Protein 4J5M (pdb70)

Solvent-accessible surface area: 18000 Å² total; per-residue (Å²): 187,168,207,190,184,154,109,37,64,0,4,3,58,4,108,167,142,29,24,78,54,0,17,124,22,0,0,46,78,1,71,14,111,72,14,100,80,38,61,66,9,0,0,2,13,0,4,0,0,1,2,20,10,0,2,124,67,96,49,86,131,28,4,95,42,0,1,55,33,1,13,86,6,4,101,136,5,10,173,159,36,79,121,47,23,56,4,0,0,10,2,0,2,3,0,5,28,4,13,6,3,0,43,2,4,13,40,64,151,72,60,44,124,136,20,81,85,95,5,55,115,7,14,13,160,77,37,116,7,64,140,49,26,105,65,0,38,76,6,3,62,98,4,10,101,32,0,2,134,11,0,3,49,54,0,102,86,22,0,35,13,5,1,20,126,148,93,69,23,97,20,0,18,149,38,0,50,48,6,13,62,36,0,58,104,20,31,4,7,83,49,0,9,37,38,0,0,60,1,0,0,25,6,0,1,0,21,0,0,25,29,0,0,101,72,124,101,7,0,2,118,56,21,0,91,91,0,57,126,11,0,40,66,0,30,111,25,0,137,70,81,111,5,64,105,10,19,1,21,116,17,0,64,24,0,11,6,0,0,54,0,0,51,57,1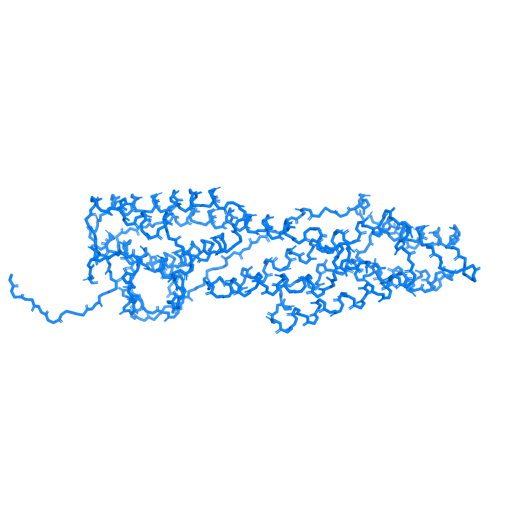50,23,162,70,92,131,10,0,86,51,0,14,90,52,0,97,50,1,11,21,74,16,0,16,54,0,1,74,18,16,23,25,116,72,165,187,78,118,108,20,65,95,62,9,13,150,39,0,84,58,68,11,146,172,66,139,37,108,165,119,42,57,32,78,28,111,77,86,46,125,38,134,30,50,55,42,30,27,109,48,40,0,41,81,9,141,36,24,70,71,3,86,9,124,52,11,72,108,46

Nearest PDB structures (foldseek):
  4j5m-assembly1_A  TM=1.003E+00  e=2.319E-50  Homo sapiens
  4lx0-assembly1_B  TM=9.895E-01  e=9.199E-46  Homo sapiens
  5jcz-assembly1_B  TM=9.920E-01  e=3.230E-37  Homo sapiens
  5jcz-assembly3_E  TM=9.910E-01  e=1.578E-36  Homo sapiens
  4kp3-assembly1_A  TM=9.890E-01  e=3.133E-36  Mus musculus

B-factor: mean 37.88, std 18.1, range [9.93, 113.66]

Radius of gyration: 26.81 Å; Cα contacts (8 Å, |Δi|>4): 451; chains: 1; bounding box: 46×79×72 Å

Secondary structure (DSSP, 8-state):
-----PPP-S-EE--GGGHHHHHIIIIIS--GGGGTTS-TTHHHHHHHHHHHHHHHTT-HHHHHHHHHHHHHHHHHHHHHTTT-HHHHHHHHHHHHHHHHHHHHTSS-GGG-SS--HHHHTTS-SS---HHHHHHHHHHHHHHHHHHHHHHHHHHHHHHHHHHH----HHHHHHHHHHHHHHHHHTT--HHHHHHHHHHHHHHHHHHHHHHHHH-GGG-SHHHHHHHHHHHHHHHHHHHHTT-TTSSHHHHTHHHHHHHHHTTS--SSHHHHHHHHHH-TTS-HHHHHHHHHH---SSTTSPPPPHHHHHHHHHHTTT----S-SS--TT---------------TT-----GGG--TTSEE-

GO terms:
  GO:0045179 apical cortex (C, IDA)
  GO:0055037 recycling endosome (C, IC)
  GO:0016197 endosomal transport (P, IMP)
  GO:0005515 protein binding (F, IPI)
  GO:0031267 small GTPase binding (F, IPI)
  GO:0003091 renal water homeostasis (P, TAS)
  GO:0000146 microfilament motor activity (F, TAS)
  GO:0030659 cytoplasmic vesicle membrane (C, TAS)
  GO:0032991 protein-containing complex (C, IDA)
  GO:0070062 extracellular exosome (C, HDA)
  GO:0016192 vesicle-mediated transport (P, IMP)

Sequence (363 aa):
VQRKEKDFQGMLEYHKEDEALLIRRNLVTDLKPQMLSGTVPCLPAYILYMCIRHADYTNDDLLKVHSLLTSTINGIKKVLKKHNDDFEMTSFWLSNTCRLLHCLKQYSGDEGFMTQNTAKQNEHCLKNFDLTEYRQQVLSDLSIQIYQQLIKIAEGVLQPMIVSAMLESYCCLEAIIRQMNAFHTVMCDQGLDPEIILQVFKQLFYMINAVTLNNLLLRKDVCSWSTGMQLRYNISQLEEWLRGRNLHQSGAVQTMEPLIQAAQLLQLKKKTQEDAEAICSLCTSLSTQQIVKILNLYTPLNEFEERVTVAFIRTIQAQLQERNDPQQLLLDAKHMFPVLFPFNPSSLTMDSIHIPACLNLEFLNEV

Foldseek 3Di:
DDDDPDAFLLAWDFDPVCLVVLLVLLFQPDDPVVPPPPDFLLSLSNLVSHLLVCLVVVPVVSNVVNLVSNLVRNVVNCVVVLLPLLSLLLVLQNLQSNLLLCQCQQLDPVNVPPPDPSSVSSHRDGDRCVVSSVVSVVSSVVSLVSNLVNLLVVCVVVQQCCQQNVHHLVVSLVSLVVSLVSNVSNRPPVLSVLQSLLLNLLLSLFVNLQCLLPALVRLALVRLVSNLVSLVVVCVSCVVVVSNVSCSNVSNLQVNLSSVLSNFDQADLVSLVVNVVSNPVAALSQSLSSLQSHDYPDPVDDRRDPVSNVSNVVVCVVDPGDDDNGDDSPDRDDDDDDNDHDPDDSSDSDDDCSSVPPSIDTD

Organism: Homo sapiens (NCBI:txid9606)

Structure (mmCIF, N/CA/C/O backbone):
data_4J5M
#
_entry.id   4J5M
#
_cell.length_a   69.093
_cell.length_b   78.200
_cell.length_c   151.817
_cell.angle_alpha   90.00
_cell.angle_beta   90.00
_cell.angle_gamma   90.00
#
_symmetry.space_group_name_H-M   'C 2 2 21'
#
loop_
_entity.id
_entity.type
_entity.pdbx_description
1 polymer 'Unconventional myosin-Vb'
2 non-polymer 'NITRATE ION'
3 water water
#
loop_
_atom_site.group_PDB
_atom_site.id
_atom_site.type_symbol
_atom_site.label_atom_id
_atom_site.label_alt_id
_atom_site.label_comp_id
_atom_site.label_asym_id
_atom_site.label_entity_id
_atom_site.label_seq_id
_atom_site.pdbx_PDB_ins_code
_atom_site.Cartn_x
_atom_site.Cartn_y
_atom_site.Cartn_z
_atom_site.occupancy
_atom_site.B_iso_or_equiv
_atom_site.auth_seq_id
_atom_site.auth_comp_id
_atom_site.auth_asym_id
_atom_site.auth_atom_id
_atom_site.pdbx_PDB_model_num
ATOM 1 N N . VAL A 1 7 ? 28.160 -2.948 91.963 1.00 85.58 1459 VAL A N 1
ATOM 2 C CA . VAL A 1 7 ? 29.334 -3.634 92.491 1.00 84.15 1459 VAL A CA 1
ATOM 3 C C . VAL A 1 7 ? 30.432 -2.632 92.853 1.00 85.59 1459 VAL A C 1
ATOM 4 O O . VAL A 1 7 ? 30.350 -1.451 92.498 1.00 84.22 1459 VAL A O 1
ATOM 8 N N . GLN A 1 8 ? 31.456 -3.109 93.557 0.80 87.65 1460 GLN A N 1
ATOM 9 C CA . GLN A 1 8 ? 32.583 -2.268 93.951 0.80 89.10 1460 GLN A CA 1
ATOM 10 C C . GLN A 1 8 ? 33.301 -1.664 92.739 0.80 85.00 1460 GLN A C 1
ATOM 11 O O . GLN A 1 8 ? 33.581 -2.357 91.759 0.80 80.72 1460 GLN A O 1
ATOM 17 N N . ARG A 1 9 ? 33.582 -0.365 92.804 0.82 84.86 1461 ARG A N 1
ATOM 18 C CA . ARG A 1 9 ? 34.302 0.308 91.730 0.82 81.61 1461 ARG A CA 1
ATOM 19 C C . ARG A 1 9 ? 35.752 0.599 92.102 0.82 83.21 1461 ARG A C 1
ATOM 20 O O . ARG A 1 9 ? 36.060 0.916 93.253 0.82 85.45 1461 ARG A O 1
ATOM 28 N N . LYS A 1 10 ? 36.635 0.485 91.114 0.97 83.46 1462 LYS A N 1
ATOM 29 C CA . LYS A 1 10 ? 38.046 0.806 91.288 0.97 85.86 1462 LYS A CA 1
ATOM 30 C C . LYS A 1 10 ? 38.264 2.309 91.321 0.97 86.37 1462 LYS A C 1
ATOM 31 O O . LYS A 1 10 ? 37.346 3.091 91.064 0.97 82.93 1462 LYS A O 1
ATOM 37 N N . GLU A 1 11 ? 39.491 2.705 91.645 0.98 90.88 1463 GLU A N 1
ATOM 38 C CA . GLU A 1 11 ? 39.909 4.087 91.490 0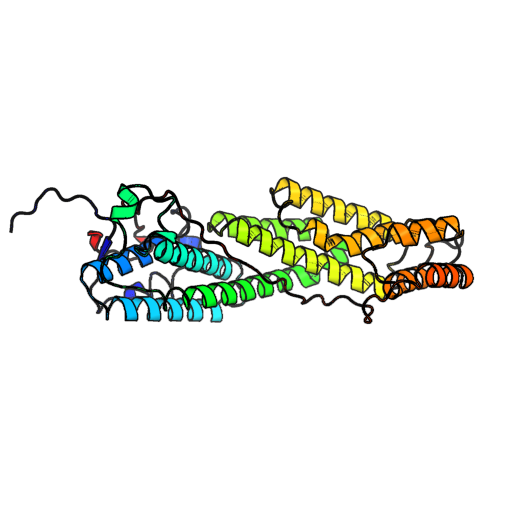.98 92.80 1463 GLU A CA 1
ATOM 39 C C . GLU A 1 11 ? 40.185 4.314 90.013 0.98 88.88 1463 GLU A C 1
ATOM 40 O O . GLU A 1 11 ? 41.287 4.046 89.528 0.98 89.75 1463 GLU A O 1
ATOM 46 N N . LYS A 1 12 ? 39.173 4.792 89.298 0.96 83.44 1464 LYS A N 1
ATOM 47 C CA . LYS A 1 12 ? 39.268 4.966 87.856 0.96 78.39 1464 LYS A CA 1
ATOM 48 C C . LYS A 1 12 ? 39.528 6.430 87.524 0.96 71.26 1464 LYS A C 1
ATOM 49 O O . LYS A 1 12 ? 38.844 7.320 88.032 0.96 70.81 1464 LYS A O 1
ATOM 55 N N . ASP A 1 13 ? 40.521 6.689 86.685 0.80 67.39 1465 ASP A N 1
ATOM 56 C CA . ASP A 1 13 ? 40.752 8.055 86.248 0.80 66.31 1465 ASP A CA 1
ATOM 57 C C . ASP A 1 13 ? 40.119 8.309 84.884 0.80 56.81 1465 ASP A C 1
ATOM 58 O O . ASP A 1 13 ? 39.840 7.374 84.130 0.80 51.62 1465 ASP A O 1
ATOM 63 N N . PHE A 1 14 ? 39.902 9.587 84.588 1.00 55.84 1466 PHE A N 1
ATOM 64 C CA . PHE A 1 14 ? 39.256 10.032 83.359 1.00 53.15 1466 PHE A CA 1
ATOM 65 C C . PHE A 1 14 ? 39.963 9.508 82.106 1.00 51.51 1466 PHE A C 1
ATOM 66 O O . PHE A 1 14 ? 41.183 9.623 81.976 1.00 56.35 1466 PHE A O 1
ATOM 74 N N . GLN A 1 15 ? 39.195 8.930 81.189 1.00 46.65 1467 GLN A N 1
ATOM 75 C CA . GLN A 1 15 ? 39.750 8.429 79.942 1.00 46.29 1467 GLN A CA 1
ATOM 76 C C . GLN A 1 15 ? 39.620 9.470 78.835 1.00 46.67 1467 GLN A C 1
ATOM 77 O O . GLN A 1 15 ? 40.156 9.284 77.733 1.00 51.48 1467 GLN A O 1
ATOM 83 N N . GLY A 1 16 ? 38.909 10.559 79.120 1.00 38.37 1468 GLY A N 1
ATOM 84 C CA . GLY A 1 16 ? 38.672 11.580 78.112 1.00 39.37 1468 GLY A CA 1
ATOM 85 C C . GLY A 1 16 ? 37.518 11.250 77.173 1.00 36.07 1468 GLY A C 1
ATOM 86 O O . GLY A 1 16 ? 37.559 11.576 75.977 1.00 35.28 1468 GLY A O 1
ATOM 87 N N . MET A 1 17 ? 36.486 10.596 77.706 1.00 33.21 1469 MET A N 1
ATOM 88 C CA . MET A 1 17 ? 35.281 10.298 76.928 1.00 30.37 1469 MET A CA 1
ATOM 89 C C . MET A 1 17 ? 34.037 10.856 77.629 1.00 29.89 1469 MET A C 1
ATOM 90 O O . MET A 1 17 ? 34.043 11.070 78.848 1.00 32.54 1469 MET A O 1
ATOM 95 N N . LEU A 1 18 ? 32.981 11.110 76.858 1.00 28.53 1470 LEU A N 1
ATOM 96 C CA . LEU A 1 18 ? 31.744 11.666 77.412 1.00 29.70 1470 LEU A CA 1
ATOM 97 C C . LEU A 1 18 ? 30.558 10.855 76.897 1.00 31.29 1470 LEU A C 1
ATOM 98 O O . LEU A 1 18 ? 30.353 10.724 75.674 1.00 32.86 1470 LEU A O 1
ATOM 103 N N . GLU A 1 19 ? 29.785 10.310 77.833 1.00 28.28 1471 GLU A N 1
ATOM 104 C CA . GLU A 1 19 ? 28.690 9.406 77.520 1.00 28.76 1471 GLU A CA 1
ATOM 105 C C . GLU A 1 19 ? 27.340 10.100 77.705 1.00 33.52 1471 GLU A C 1
ATOM 106 O O . GLU A 1 19 ? 27.178 10.916 78.609 1.00 37.48 1471 GLU A O 1
ATOM 112 N N . TYR A 1 20 ? 26.373 9.770 76.849 1.00 36.85 1472 TYR A N 1
ATOM 113 C CA . TYR A 1 20 ? 25.004 10.260 76.996 1.00 38.70 1472 TYR A CA 1
ATOM 114 C C . TYR A 1 20 ? 24.022 9.211 76.472 1.00 40.14 1472 TYR A C 1
ATOM 115 O O . TYR A 1 20 ? 24.395 8.349 75.670 1.00 39.44 1472 TYR A O 1
ATOM 124 N N . HIS A 1 21 ? 22.772 9.292 76.919 1.00 41.55 1473 HIS A N 1
ATOM 125 C CA . HIS A 1 21 ? 21.708 8.442 76.394 1.00 45.91 1473 HIS A CA 1
ATOM 126 C C . HIS A 1 21 ? 21.199 8.981 75.056 1.00 42.23 1473 HIS A C 1
ATOM 127 O O . HIS A 1 21 ? 21.060 10.196 74.881 1.00 41.28 1473 HIS A O 1
ATOM 134 N N . LYS A 1 22 ? 20.912 8.075 74.123 1.00 45.35 1474 LYS A N 1
ATOM 135 C CA . LYS A 1 22 ? 20.465 8.438 72.771 1.00 50.46 1474 LYS A CA 1
ATOM 136 C C . LYS A 1 22 ? 19.253 9.370 72.749 1.00 48.33 1474 LYS A C 1
ATOM 137 O O . LYS A 1 22 ? 19.068 10.126 71.792 1.00 48.21 1474 LYS A O 1
ATOM 143 N N . GLU A 1 23 ? 18.437 9.308 73.800 1.00 47.98 1475 GLU A N 1
ATOM 144 C CA . GLU A 1 23 ? 17.230 10.129 73.907 1.00 52.15 1475 GLU A CA 1
ATOM 145 C C . GLU A 1 23 ? 17.576 11.591 74.196 1.00 48.98 1475 GLU A C 1
ATOM 146 O O . GLU A 1 23 ? 16.740 12.478 74.015 1.00 50.23 1475 GLU A O 1
ATOM 152 N N . ASP A 1 24 ? 18.809 11.833 74.641 1.00 47.93 1476 ASP A N 1
ATOM 153 C CA . ASP A 1 24 ? 19.250 13.174 75.024 1.00 46.82 1476 ASP A CA 1
ATOM 154 C C . ASP A 1 24 ? 20.099 13.857 73.954 1.00 44.58 1476 ASP A C 1
ATOM 155 O O . ASP A 1 24 ? 20.649 14.935 74.190 1.00 44.61 1476 ASP A O 1
ATOM 160 N N . GLU A 1 25 ? 20.208 13.241 72.780 1.00 44.44 1477 GLU A N 1
ATOM 161 C CA . GLU A 1 25 ? 21.039 13.808 71.715 1.00 41.89 1477 GLU A CA 1
ATOM 162 C C . GLU A 1 25 ? 20.498 15.145 71.213 1.00 37.83 1477 GLU A C 1
ATOM 163 O O . GLU A 1 25 ? 21.263 16.082 70.981 1.00 38.65 1477 GLU A O 1
ATOM 169 N N . ALA A 1 26 ? 19.182 15.226 71.036 1.00 34.62 1478 ALA A N 1
ATOM 170 C CA . ALA A 1 26 ? 18.542 16.467 70.596 1.00 36.67 1478 ALA A CA 1
ATOM 171 C C . ALA A 1 26 ? 18.845 17.601 71.573 1.00 38.31 1478 ALA A C 1
ATOM 172 O O . ALA A 1 26 ? 19.066 18.747 71.168 1.00 37.54 1478 ALA A O 1
ATOM 174 N N . LEU A 1 27 ? 18.837 17.268 72.862 1.00 40.48 1479 LEU A N 1
ATOM 175 C CA . LEU A 1 27 ? 19.178 18.215 73.919 1.00 40.00 1479 LEU A CA 1
ATOM 176 C C . LEU A 1 27 ? 20.653 18.621 73.840 1.00 35.61 1479 LEU A C 1
ATOM 177 O O . LEU A 1 27 ? 20.982 19.807 73.936 1.00 36.85 1479 LEU A O 1
ATOM 182 N N . LEU A 1 28 ? 21.537 17.642 73.662 1.00 33.32 1480 LEU A N 1
ATOM 183 C CA . LEU A 1 28 ? 22.970 17.924 73.489 1.00 33.68 1480 LEU A CA 1
ATOM 184 C C . LEU A 1 28 ? 23.211 18.904 72.335 1.00 29.82 1480 LEU A C 1
ATOM 185 O O . LEU A 1 28 ? 23.896 19.922 72.503 1.00 25.48 1480 LEU A O 1
ATOM 190 N N . ILE A 1 29 ? 22.625 18.605 71.175 1.00 30.55 1481 ILE A N 1
ATOM 191 C CA . ILE A 1 29 ? 22.749 19.462 69.997 1.00 30.04 1481 ILE A CA 1
ATOM 192 C C . ILE A 1 29 ? 22.147 20.841 70.270 1.00 32.20 1481 ILE A C 1
ATOM 193 O O . ILE A 1 29 ? 22.656 21.861 69.792 1.00 28.69 1481 ILE A O 1
ATOM 198 N N . ARG A 1 30 ? 21.064 20.877 71.035 1.00 33.18 1482 ARG A N 1
ATOM 199 C CA A ARG A 1 30 ? 20.405 22.142 71.363 0.55 34.32 1482 ARG A CA 1
ATOM 200 C CA B ARG A 1 30 ? 20.422 22.147 71.339 0.45 34.55 1482 ARG A CA 1
ATOM 201 C C . ARG A 1 30 ? 21.308 23.040 72.201 1.00 34.77 1482 ARG A C 1
ATOM 202 O O . ARG A 1 30 ? 21.528 24.208 71.869 1.00 34.57 1482 ARG A O 1
ATOM 217 N N . ASN A 1 31 ? 21.819 22.484 73.299 1.00 34.32 1483 ASN A N 1
ATOM 218 C CA . ASN A 1 31 ? 22.605 23.248 74.267 1.00 33.82 1483 ASN A CA 1
ATOM 219 C C . ASN A 1 31 ? 24.061 23.488 73.861 1.00 33.62 1483 ASN A C 1
ATOM 220 O O . ASN A 1 31 ? 24.686 24.437 74.332 1.00 38.75 1483 ASN A O 1
ATOM 225 N N . LEU A 1 32 ? 24.601 22.640 72.987 1.00 31.18 1484 LEU A N 1
ATOM 226 C CA . LEU A 1 32 ? 25.989 22.799 72.551 1.00 30.92 1484 LEU A CA 1
ATOM 227 C C . LEU A 1 32 ? 26.128 23.490 71.191 1.00 35.08 1484 LEU A C 1
ATOM 228 O O . LEU A 1 32 ? 27.204 23.976 70.841 1.00 34.55 1484 LEU A O 1
ATOM 233 N N . VAL A 1 33 ? 25.048 23.535 70.418 1.00 34.63 1485 VAL A N 1
ATOM 234 C CA . VAL A 1 33 ? 25.130 24.084 69.066 1.00 33.80 1485 VAL A CA 1
ATOM 235 C C . VAL A 1 33 ? 24.051 25.122 68.804 1.00 37.37 1485 VAL A C 1
ATOM 236 O O . VAL A 1 33 ? 24.341 26.316 68.677 1.00 40.21 1485 VAL A O 1
ATOM 240 N N . THR A 1 34 ? 22.807 24.655 68.736 1.00 36.97 1486 THR A N 1
ATOM 241 C CA . THR A 1 34 ? 21.679 25.483 68.302 1.00 36.48 1486 THR A CA 1
ATOM 242 C C . THR A 1 34 ? 21.482 26.750 69.133 1.00 37.49 1486 THR A C 1
ATOM 243 O O . THR A 1 34 ? 21.238 27.829 68.587 1.00 44.70 1486 THR A O 1
ATOM 247 N N . ASP A 1 35 ? 21.607 26.623 70.447 1.00 36.69 1487 ASP A N 1
ATOM 248 C CA . ASP A 1 35 ? 21.343 27.741 71.347 1.00 39.52 1487 ASP A CA 1
ATOM 249 C C . ASP A 1 35 ? 22.623 28.329 71.946 1.00 36.60 1487 ASP A C 1
ATOM 250 O O . ASP A 1 35 ? 22.566 29.284 72.712 1.00 35.67 1487 ASP A O 1
ATOM 255 N N . LEU A 1 36 ? 23.774 27.760 71.590 1.00 38.21 1488 LEU A N 1
ATOM 256 C CA . LEU A 1 36 ? 25.056 28.219 72.130 1.00 37.01 1488 LEU A CA 1
ATOM 257 C C . LEU A 1 36 ? 25.415 29.629 71.667 1.00 41.08 1488 LEU A C 1
ATOM 258 O O . LEU A 1 36 ? 25.351 29.942 70.468 1.00 41.75 1488 LEU A O 1
ATOM 263 N N . LYS A 1 37 ? 25.793 30.481 72.616 1.00 43.92 1489 LYS A N 1
ATOM 264 C CA . LYS A 1 37 ? 26.291 31.808 72.272 1.00 46.18 1489 LYS A CA 1
ATOM 265 C C . LYS A 1 37 ? 27.776 31.868 72.584 1.00 43.63 1489 LYS A C 1
ATOM 266 O O . LYS A 1 37 ? 28.193 31.488 73.679 1.00 46.61 1489 LYS A O 1
ATOM 272 N N . PRO A 1 38 ? 28.580 32.305 71.600 1.00 40.34 1490 PRO A N 1
ATOM 273 C CA . PRO A 1 38 ? 30.036 32.387 71.759 1.00 41.75 1490 PRO A CA 1
ATOM 274 C C . PRO A 1 38 ? 30.400 33.177 73.009 1.00 46.96 1490 PRO A C 1
ATOM 275 O O . PRO A 1 38 ? 31.357 32.812 73.694 1.00 46.32 1490 PRO A O 1
ATOM 279 N N . GLN A 1 39 ? 29.641 34.238 73.285 1.00 53.18 1491 GLN A N 1
ATOM 280 C CA . GLN A 1 39 ? 29.820 35.066 74.479 1.00 65.58 1491 GLN A CA 1
ATOM 281 C C . GLN A 1 39 ? 30.074 34.251 75.739 1.00 66.32 1491 GLN A C 1
ATOM 282 O O . GLN A 1 39 ? 31.025 34.516 76.479 1.00 69.39 1491 GLN A O 1
ATOM 288 N N . MET A 1 40 ? 29.217 33.259 75.965 1.00 64.94 1492 MET A N 1
ATOM 289 C CA . MET A 1 40 ? 29.239 32.457 77.186 1.00 70.88 1492 MET A CA 1
ATOM 290 C C . MET A 1 40 ? 30.542 31.687 77.379 1.00 74.19 1492 MET A C 1
ATOM 291 O O . MET A 1 40 ? 30.906 31.339 78.506 1.00 75.82 1492 MET A O 1
ATOM 296 N N . LEU A 1 41 ? 31.240 31.418 76.280 1.00 73.77 1493 LEU A N 1
ATOM 297 C CA . LEU A 1 41 ? 32.392 30.523 76.321 1.00 73.78 1493 LEU A CA 1
ATOM 298 C C . LEU A 1 41 ? 33.729 31.184 76.662 1.00 80.09 1493 LEU A C 1
ATOM 299 O O . LEU A 1 41 ? 34.752 30.507 76.739 1.00 81.17 1493 LEU A O 1
ATOM 304 N N . SER A 1 42 ? 33.727 32.494 76.875 1.00 86.43 1494 SER A N 1
ATOM 305 C CA . SER A 1 42 ? 34.919 33.146 77.404 1.00 92.26 1494 SER A CA 1
ATOM 306 C C . SER A 1 42 ? 34.742 33.311 78.911 1.00 96.96 1494 SER A C 1
ATOM 307 O O . SER A 1 42 ? 33.690 33.756 79.371 1.00 99.98 1494 SER A O 1
ATOM 310 N N . GLY A 1 43 ? 35.769 32.949 79.676 1.00 97.99 1495 GLY A N 1
ATOM 311 C CA . GLY A 1 43 ? 37.029 32.508 79.106 1.00 95.55 1495 GLY A CA 1
ATOM 312 C C . GLY A 1 43 ? 37.357 31.035 79.268 1.00 90.91 1495 GLY A C 1
ATOM 313 O O . GLY A 1 43 ? 38.329 30.688 79.938 1.00 94.00 1495 GLY A O 1
ATOM 314 N N . THR A 1 44 ? 36.564 30.164 78.650 1.00 83.86 1496 THR A N 1
ATOM 315 C CA . THR A 1 44 ? 36.917 28.749 78.585 1.00 78.37 1496 THR A CA 1
ATOM 316 C C . THR A 1 44 ? 38.051 28.538 77.593 1.00 73.42 1496 THR A C 1
ATOM 317 O O . THR A 1 44 ? 38.498 29.475 76.924 1.00 71.34 1496 THR A O 1
ATOM 321 N N . VAL A 1 45 ? 38.511 27.294 77.510 1.00 69.89 1497 VAL A N 1
ATOM 322 C CA . VAL A 1 45 ? 39.379 26.863 76.427 1.00 66.24 1497 VAL A CA 1
ATOM 323 C C . VAL A 1 45 ? 38.674 27.201 75.111 1.00 55.60 1497 VAL A C 1
ATOM 324 O O . VAL A 1 45 ? 37.462 26.996 74.981 1.00 48.90 1497 VAL A O 1
ATOM 328 N N . PRO A 1 46 ? 39.416 27.751 74.136 1.00 51.23 1498 PRO A N 1
ATOM 329 C CA . PRO A 1 46 ? 38.757 27.955 72.841 1.00 48.64 1498 PRO A CA 1
ATOM 330 C C . PRO A 1 46 ? 38.509 26.608 72.159 1.00 41.03 1498 PRO A C 1
ATOM 331 O O . PRO A 1 46 ? 39.302 25.679 72.369 1.00 43.08 1498 PRO A O 1
ATOM 335 N N . CYS A 1 47 ? 37.424 26.509 71.391 1.00 31.16 1499 CYS A N 1
ATOM 336 C CA . CYS A 1 47 ? 37.055 25.283 70.675 1.00 27.38 1499 CYS A CA 1
ATOM 337 C C . CYS A 1 47 ? 36.590 24.175 71.609 1.00 30.44 1499 CYS A C 1
ATOM 338 O O . CYS A 1 47 ? 36.683 22.984 71.284 1.00 31.82 1499 CYS A O 1
ATOM 341 N N . LEU A 1 48 ? 36.074 24.582 72.763 1.00 30.82 1500 LEU A N 1
ATOM 342 C CA . LEU A 1 48 ? 35.493 23.653 73.716 1.00 37.52 1500 LEU A CA 1
ATOM 343 C C . LEU A 1 48 ? 34.391 22.785 73.084 1.00 31.99 1500 LEU A C 1
ATOM 344 O O . LEU A 1 48 ? 34.358 21.573 73.327 1.00 31.32 1500 LEU A O 1
ATOM 349 N N . PRO A 1 49 ? 33.482 23.393 72.282 1.00 27.97 1501 PRO A N 1
ATOM 350 C CA . PRO A 1 49 ? 32.467 22.508 71.685 1.00 25.86 1501 PRO A CA 1
ATOM 351 C C . PRO A 1 49 ? 33.069 21.406 70.810 1.00 26.39 1501 PRO A C 1
ATOM 352 O O . PRO A 1 49 ? 32.579 20.276 70.856 1.00 25.76 1501 PRO A O 1
ATOM 356 N N . ALA A 1 50 ? 34.116 21.721 70.045 1.00 19.32 1502 ALA A N 1
ATOM 357 C CA . ALA A 1 50 ? 34.760 20.714 69.195 1.00 19.06 1502 ALA A CA 1
ATOM 358 C C . ALA A 1 50 ? 35.335 19.594 70.044 1.00 21.58 1502 ALA A C 1
ATOM 359 O O . ALA A 1 50 ? 35.220 18.414 69.693 1.00 22.08 1502 ALA A O 1
ATOM 361 N N . TYR A 1 51 ? 35.971 19.954 71.153 1.00 19.66 1503 TYR A N 1
ATOM 362 C CA . TYR A 1 51 ? 36.539 18.937 72.026 1.00 25.12 1503 TYR A CA 1
ATOM 363 C C . TYR A 1 51 ? 35.457 18.074 72.702 1.00 28.04 1503 TYR A C 1
ATOM 364 O O . TYR A 1 51 ? 35.627 16.860 72.849 1.00 26.72 1503 TYR A O 1
ATOM 373 N N . ILE A 1 52 ? 34.351 18.689 73.116 1.00 27.86 1504 ILE A N 1
ATOM 374 C CA . ILE A 1 52 ? 33.271 17.932 73.749 1.00 24.80 1504 ILE A CA 1
ATOM 375 C C . ILE A 1 52 ? 32.658 16.991 72.734 1.00 22.94 1504 ILE A C 1
ATOM 376 O O . ILE A 1 52 ? 32.383 15.822 73.033 1.00 27.18 1504 ILE A O 1
ATOM 381 N N . LEU A 1 53 ? 32.444 17.517 71.530 1.00 19.66 1505 LEU A N 1
ATOM 382 C CA . LEU A 1 53 ? 31.879 16.744 70.443 1.00 22.66 1505 LEU A CA 1
ATOM 383 C C . LEU A 1 53 ? 32.764 15.534 70.126 1.00 24.91 1505 LEU A C 1
ATOM 384 O O . LEU A 1 53 ? 32.254 14.423 70.001 1.00 22.12 1505 LEU A O 1
ATOM 389 N N . TYR A 1 54 ? 34.081 15.733 70.013 1.00 23.10 1506 TYR A N 1
ATOM 390 C CA . TYR A 1 54 ? 34.977 14.593 69.773 1.00 23.80 1506 TYR A CA 1
ATOM 391 C C . TYR A 1 54 ? 34.960 13.585 70.930 1.00 22.15 1506 TYR A C 1
ATOM 392 O O . TYR A 1 54 ? 34.994 12.375 70.702 1.00 22.07 1506 TYR A O 1
ATOM 401 N N . MET A 1 55 ? 34.928 14.078 72.167 1.00 22.26 1507 MET A N 1
ATOM 402 C CA . MET A 1 55 ? 34.858 13.182 73.320 1.00 26.64 1507 MET A CA 1
ATOM 403 C C . MET A 1 55 ? 33.581 12.328 73.301 1.00 27.28 1507 MET A C 1
ATOM 404 O O . MET A 1 55 ? 33.596 11.168 73.736 1.00 25.17 1507 MET A O 1
ATOM 409 N N . CYS A 1 56 ? 32.483 12.891 72.790 1.00 25.33 1508 CYS A N 1
ATOM 410 C CA . CYS A 1 56 ? 31.235 12.125 72.635 1.00 27.52 1508 CYS A CA 1
ATOM 411 C C . CYS A 1 56 ? 31.355 11.090 71.525 1.00 27.96 1508 CYS A C 1
ATOM 412 O O . CYS A 1 56 ? 30.930 9.939 71.678 1.00 30.30 1508 CYS A O 1
ATOM 415 N N . ILE A 1 57 ? 31.925 11.508 70.400 1.00 23.70 1509 ILE A N 1
ATOM 416 C CA . ILE A 1 57 ? 32.137 10.604 69.281 1.00 22.90 1509 ILE A CA 1
ATOM 417 C C . ILE A 1 57 ? 33.039 9.466 69.740 1.00 25.70 1509 ILE A C 1
ATOM 418 O O . ILE A 1 57 ? 32.781 8.302 69.424 1.00 25.07 1509 ILE A O 1
ATOM 423 N N . ARG A 1 58 ? 34.077 9.799 70.513 1.00 20.97 1510 ARG A N 1
ATOM 424 C CA . ARG A 1 58 ? 35.005 8.781 70.987 1.00 24.84 1510 ARG A CA 1
ATOM 425 C C . ARG A 1 58 ? 34.328 7.732 71.866 1.00 25.57 1510 ARG A C 1
ATOM 426 O O . ARG A 1 58 ? 34.655 6.553 71.773 1.00 24.62 1510 ARG A O 1
ATOM 434 N N . HIS A 1 59 ? 33.388 8.142 72.715 1.00 25.04 1511 HIS A N 1
ATOM 435 C CA . HIS A 1 59 ? 32.667 7.153 73.510 1.00 30.09 1511 HIS A CA 1
ATOM 436 C C . HIS A 1 59 ? 31.761 6.312 72.625 1.00 30.90 1511 HIS A C 1
ATOM 437 O O . HIS A 1 59 ? 31.627 5.108 72.833 1.00 32.84 1511 HIS A O 1
ATOM 444 N N . ALA A 1 60 ? 31.128 6.947 71.644 1.00 29.92 1512 ALA A N 1
ATOM 445 C CA . ALA A 1 60 ? 30.292 6.212 70.699 1.00 29.83 1512 ALA A CA 1
ATOM 446 C C . ALA A 1 60 ? 31.110 5.129 69.992 1.00 29.79 1512 ALA A C 1
ATOM 447 O O . ALA A 1 60 ? 30.642 4.000 69.819 1.00 30.32 1512 ALA A O 1
ATOM 449 N N . ASP A 1 61 ? 32.329 5.479 69.587 1.00 24.58 1513 ASP A N 1
ATOM 450 C CA . ASP A 1 61 ? 33.239 4.522 68.957 1.00 24.60 1513 ASP A CA 1
ATOM 451 C C . ASP A 1 61 ? 33.667 3.410 69.918 1.00 26.77 1513 ASP A C 1
ATOM 452 O O . ASP A 1 61 ? 33.690 2.220 69.559 1.00 27.97 1513 ASP A O 1
ATOM 457 N N . TYR A 1 62 ? 34.027 3.814 71.130 1.00 25.41 1514 TYR A N 1
ATOM 458 C CA . TYR A 1 62 ? 34.418 2.894 72.195 1.00 27.89 1514 TYR A CA 1
ATOM 459 C C . TYR A 1 62 ? 33.342 1.830 72.431 1.00 28.29 1514 TYR A C 1
ATOM 460 O O . TYR A 1 62 ? 33.645 0.646 72.618 1.00 32.69 1514 TYR A O 1
ATOM 469 N N . THR A 1 63 ? 32.082 2.251 72.413 1.00 28.52 1515 THR A N 1
ATOM 470 C CA . THR A 1 63 ? 30.971 1.337 72.677 1.00 29.63 1515 THR A CA 1
ATOM 471 C C . THR A 1 63 ? 30.472 0.672 71.401 1.00 31.95 1515 THR A C 1
ATOM 472 O O . THR A 1 63 ? 29.417 0.034 71.404 1.00 34.69 1515 THR A O 1
ATOM 476 N N . ASN A 1 64 ? 31.240 0.828 70.322 1.00 33.35 1516 ASN A N 1
ATOM 477 C CA . ASN A 1 64 ? 30.869 0.308 69.005 1.00 38.92 1516 ASN A CA 1
ATOM 478 C C . ASN A 1 64 ? 29.439 0.680 68.578 1.00 40.39 1516 ASN A C 1
ATOM 479 O O . ASN A 1 64 ? 28.703 -0.147 68.017 1.00 42.40 1516 ASN A O 1
ATOM 484 N N . ASP A 1 65 ? 29.058 1.929 68.833 1.00 33.99 1517 ASP A N 1
ATOM 485 C CA . ASP A 1 65 ? 27.697 2.380 68.563 1.00 32.82 1517 ASP A CA 1
ATOM 486 C C . ASP A 1 65 ? 27.666 3.210 67.273 1.00 33.05 1517 ASP A C 1
ATOM 487 O O . ASP A 1 65 ? 27.717 4.443 67.322 1.00 31.43 1517 ASP A O 1
ATOM 492 N N . ASP A 1 66 ? 27.578 2.544 66.122 1.00 31.07 1518 ASP A N 1
ATOM 493 C CA . ASP A 1 66 ? 27.701 3.245 64.846 1.00 36.26 1518 ASP A CA 1
ATOM 494 C C . ASP A 1 66 ? 26.473 4.101 64.534 1.00 38.31 1518 ASP A C 1
ATOM 495 O O . ASP A 1 66 ? 26.545 5.034 63.734 1.00 38.68 1518 ASP A O 1
ATOM 500 N N A LEU A 1 67 ? 25.354 3.776 65.180 0.43 37.75 1519 LEU A N 1
ATOM 501 N N B LEU A 1 67 ? 25.337 3.797 65.159 0.57 37.72 1519 LEU A N 1
ATOM 502 C CA A LEU A 1 67 ? 24.139 4.575 65.068 0.43 39.94 1519 LEU A CA 1
ATOM 503 C CA B LEU A 1 67 ? 24.167 4.655 64.992 0.57 39.68 1519 LEU A CA 1
ATOM 504 C C A LEU A 1 67 ? 24.316 5.930 65.748 0.43 38.04 1519 LEU A C 1
ATOM 505 C C B LEU A 1 67 ? 24.354 5.977 65.734 0.57 37.83 1519 LEU A C 1
ATOM 506 O O A LEU A 1 67 ? 23.969 6.968 65.186 0.43 36.56 1519 LEU A O 1
ATOM 507 O O B LEU A 1 67 ? 24.050 7.044 65.200 0.57 36.82 1519 LEU A O 1
ATOM 516 N N . LYS A 1 68 ? 24.849 5.897 66.967 1.00 35.56 1520 LYS A N 1
ATOM 517 C CA . LYS A 1 68 ? 25.129 7.094 67.750 1.00 33.54 1520 LYS A CA 1
ATOM 518 C C . LYS A 1 68 ? 26.169 7.962 67.031 1.00 35.54 1520 LYS A C 1
ATOM 519 O O . LYS A 1 68 ? 26.012 9.188 66.948 1.00 35.01 1520 LYS A O 1
ATOM 525 N N . VAL A 1 69 ? 27.220 7.325 66.510 1.00 36.11 1521 VAL A N 1
ATOM 526 C CA . VAL A 1 69 ? 28.249 8.034 65.740 1.00 30.86 1521 VAL A CA 1
ATOM 527 C C . VAL A 1 69 ? 27.612 8.759 64.556 1.00 30.01 1521 VAL A C 1
ATOM 528 O O . VAL A 1 69 ? 27.751 9.977 64.415 1.00 29.61 1521 VAL A O 1
ATOM 532 N N . HIS A 1 70 ? 26.910 8.005 63.712 1.00 25.97 1522 HIS A N 1
ATOM 533 C CA . HIS A 1 70 ? 26.273 8.576 62.535 1.00 28.58 1522 HIS A CA 1
ATOM 534 C C . HIS A 1 70 ? 25.287 9.686 62.883 1.00 29.48 1522 HIS A C 1
ATOM 535 O O . HIS A 1 70 ? 25.327 10.764 62.293 1.00 24.06 1522 HIS A O 1
ATOM 542 N N . SER A 1 71 ? 24.392 9.413 63.829 1.00 33.61 1523 SER A N 1
ATOM 543 C CA . SER A 1 71 ? 23.363 10.382 64.203 1.00 33.53 1523 SER A CA 1
ATOM 544 C C . SER A 1 71 ? 23.933 11.668 64.832 1.00 31.89 1523 SER A C 1
ATOM 545 O O . SER A 1 71 ? 23.479 12.775 64.524 1.00 33.15 1523 SER A O 1
ATOM 548 N N . LEU A 1 72 ? 24.930 11.523 65.702 1.00 30.13 1524 LEU A N 1
ATOM 549 C CA . LEU A 1 72 ? 25.573 12.683 66.334 1.00 29.77 1524 LEU A CA 1
ATOM 550 C C . LEU A 1 72 ? 26.221 13.603 65.298 1.00 25.85 1524 LEU A C 1
ATOM 551 O O . LEU A 1 72 ? 25.972 14.816 65.268 1.00 30.30 1524 LEU A O 1
ATOM 556 N N . LEU A 1 73 ? 27.062 13.023 64.451 1.00 23.53 1525 LEU A N 1
ATOM 557 C CA . LEU A 1 73 ? 27.745 13.794 63.415 1.00 20.25 1525 LEU A CA 1
ATOM 558 C C . LEU A 1 73 ? 26.745 14.472 62.482 1.00 27.79 1525 LEU A C 1
ATOM 559 O O . LEU A 1 73 ? 26.825 15.687 62.249 1.00 31.78 1525 LEU A O 1
ATOM 564 N N . THR A 1 74 ? 25.812 13.688 61.949 1.00 24.96 1526 THR A N 1
ATOM 565 C CA . THR A 1 74 ? 24.787 14.220 61.051 1.00 28.47 1526 THR A CA 1
ATOM 566 C C . THR A 1 74 ? 23.996 15.360 61.702 1.00 27.81 1526 THR A C 1
ATOM 567 O O . THR A 1 74 ? 23.728 16.370 61.061 1.00 28.48 1526 THR A O 1
ATOM 571 N N . SER A 1 75 ? 23.626 15.201 62.972 1.00 30.91 1527 SER A N 1
ATOM 572 C CA . SER A 1 75 ? 22.869 16.242 63.671 1.00 33.89 1527 SER A CA 1
ATOM 573 C C . SER A 1 75 ? 23.704 17.477 63.985 1.00 28.60 1527 SER A C 1
ATOM 574 O O . SER A 1 75 ? 23.189 18.597 64.010 1.00 32.32 1527 SER A O 1
ATOM 577 N N . THR A 1 76 ? 24.993 17.275 64.232 1.00 28.28 1528 THR A N 1
ATOM 578 C CA . THR A 1 76 ? 25.895 18.392 64.496 1.00 26.47 1528 THR A CA 1
ATOM 579 C C . THR A 1 76 ? 26.038 19.273 63.261 1.00 22.88 1528 THR A C 1
ATOM 580 O O . THR A 1 76 ? 25.891 20.500 63.330 1.00 26.44 1528 THR A O 1
ATOM 584 N N . ILE A 1 77 ? 26.332 18.632 62.134 1.00 23.76 1529 ILE A N 1
ATOM 585 C CA . ILE A 1 77 ? 26.464 19.315 60.849 1.00 23.73 1529 ILE A CA 1
ATOM 586 C C . ILE A 1 77 ? 25.186 20.065 60.485 1.00 26.12 1529 ILE A C 1
ATOM 587 O O . ILE A 1 77 ? 25.242 21.209 60.017 1.00 24.10 1529 ILE A O 1
ATOM 592 N N . ASN A 1 78 ? 24.034 19.442 60.718 1.00 25.23 1530 ASN A N 1
ATOM 593 C CA . ASN A 1 78 ? 22.763 20.129 60.493 1.00 30.10 1530 ASN A CA 1
ATOM 594 C C . ASN A 1 78 ? 22.508 21.292 61.452 1.00 29.36 1530 ASN A C 1
ATOM 595 O O . ASN A 1 78 ? 21.979 22.329 61.043 1.00 30.29 1530 ASN A O 1
ATOM 600 N N . GLY A 1 79 ? 22.850 21.115 62.728 1.00 27.94 1531 GLY A N 1
ATOM 601 C CA . GLY A 1 79 ? 22.715 22.200 63.685 1.00 26.99 1531 GLY A CA 1
ATOM 602 C C . GLY A 1 79 ? 23.578 23.411 63.322 1.00 21.76 1531 GLY A C 1
ATOM 603 O O . GLY A 1 79 ? 23.120 24.555 63.381 1.00 20.43 1531 GLY A O 1
ATOM 604 N N . ILE A 1 80 ? 24.831 23.160 62.952 1.00 18.13 1532 ILE A N 1
ATOM 605 C CA . ILE A 1 80 ? 25.747 24.234 62.607 1.00 17.16 1532 ILE A CA 1
ATOM 606 C C . ILE A 1 80 ? 25.231 25.017 61.390 1.00 27.45 1532 ILE A C 1
ATOM 607 O O . ILE A 1 80 ? 25.244 26.258 61.391 1.00 27.56 1532 ILE A O 1
ATOM 612 N N . LYS A 1 81 ? 24.760 24.304 60.363 1.00 29.10 1533 LYS A N 1
ATOM 613 C CA . LYS A 1 81 ? 24.215 24.963 59.176 1.00 29.51 1533 LYS A CA 1
ATOM 614 C C . LYS A 1 81 ? 22.975 25.776 59.524 1.00 29.82 1533 LYS A C 1
ATOM 615 O O . LYS A 1 81 ? 22.727 26.839 58.946 1.00 30.20 1533 LYS A O 1
ATOM 621 N N . LYS A 1 82 ? 22.177 25.263 60.454 1.00 28.17 1534 LYS A N 1
ATOM 622 C CA . LYS A 1 82 ? 20.969 25.972 60.876 1.00 34.03 1534 LYS A CA 1
ATOM 623 C C . LYS A 1 82 ? 21.318 27.277 61.605 1.00 30.07 1534 LYS A C 1
ATOM 624 O O . LYS A 1 82 ? 20.778 28.340 61.294 1.00 31.79 1534 LYS A O 1
ATOM 630 N N . VAL A 1 83 ? 22.235 27.191 62.564 1.00 23.67 1535 VAL A N 1
ATOM 631 C CA . VAL A 1 83 ? 22.715 28.376 63.272 1.00 24.83 1535 VAL A CA 1
ATOM 632 C C . VAL A 1 83 ? 23.263 29.429 62.300 1.00 27.31 1535 VAL A C 1
ATOM 633 O O . VAL A 1 83 ? 22.981 30.626 62.440 1.00 26.68 1535 VAL A O 1
ATOM 637 N N . LEU A 1 84 ? 24.026 28.985 61.303 1.00 26.16 1536 LEU A N 1
ATOM 638 C CA . LEU A 1 84 ? 24.715 29.920 60.419 1.00 30.53 1536 LEU A CA 1
ATOM 639 C C . LEU A 1 84 ? 23.809 30.527 59.362 1.00 31.01 1536 LEU A C 1
ATOM 640 O O . LEU A 1 84 ? 24.080 31.621 58.861 1.00 28.76 1536 LEU A O 1
ATOM 645 N N . LYS A 1 85 ? 22.741 29.820 59.013 1.00 30.32 1537 LYS A N 1
ATOM 646 C CA . LYS A 1 85 ? 21.729 30.398 58.136 1.00 36.67 1537 LYS A CA 1
ATOM 647 C C . LYS A 1 85 ? 20.957 31.470 58.903 1.00 37.09 1537 LYS A C 1
ATOM 648 O O . LYS A 1 85 ? 20.645 32.530 58.360 1.00 38.82 1537 LYS A O 1
ATOM 654 N N . LYS A 1 86 ? 20.667 31.199 60.172 1.00 36.75 1538 LYS A N 1
ATOM 655 C CA . LYS A 1 86 ? 20.047 32.201 61.031 1.00 41.35 1538 LYS A CA 1
ATOM 656 C C . LYS A 1 86 ? 20.980 33.390 61.317 1.00 39.52 1538 LYS A C 1
ATOM 657 O O . LYS A 1 86 ? 20.535 34.539 61.364 1.00 42.42 1538 LYS A O 1
ATOM 663 N N . HIS A 1 87 ? 22.272 33.125 61.499 1.00 36.97 1539 HIS A N 1
ATOM 664 C CA . HIS A 1 87 ? 23.218 34.211 61.764 1.00 36.95 1539 HIS A CA 1
ATOM 665 C C . HIS A 1 87 ? 24.107 34.494 60.555 1.00 33.25 1539 HIS A C 1
ATOM 666 O O . HIS A 1 87 ? 25.330 34.602 60.686 1.00 35.12 1539 HIS A O 1
ATOM 673 N N . ASN A 1 88 ? 23.498 34.628 59.378 1.00 33.99 1540 ASN A N 1
ATOM 674 C CA . ASN A 1 88 ? 24.271 34.743 58.140 1.00 31.36 1540 ASN A CA 1
ATOM 675 C C . ASN A 1 88 ? 24.973 36.095 57.924 1.00 31.87 1540 ASN A C 1
ATOM 676 O O . ASN A 1 88 ? 25.713 36.265 56.946 1.00 34.93 1540 ASN A O 1
ATOM 681 N N . ASP A 1 89 ? 24.746 37.046 58.827 1.00 31.13 1541 ASP A N 1
ATOM 682 C CA . ASP A 1 89 ? 25.440 38.334 58.779 1.00 35.16 1541 ASP A CA 1
ATOM 683 C C . ASP A 1 89 ? 26.309 38.564 60.022 1.00 32.74 1541 ASP A C 1
ATOM 684 O O . ASP A 1 89 ? 26.833 39.666 60.221 1.00 33.97 1541 ASP A O 1
ATOM 689 N N . ASP A 1 90 ? 26.469 37.518 60.838 1.00 29.90 1542 ASP A N 1
ATOM 690 C CA . ASP A 1 90 ? 27.138 37.616 62.140 1.00 27.29 1542 ASP A CA 1
ATOM 691 C C . ASP A 1 90 ? 28.585 37.131 62.032 1.00 28.30 1542 ASP A C 1
ATOM 692 O O . ASP A 1 90 ? 28.837 35.913 61.955 1.00 23.99 1542 ASP A O 1
ATOM 697 N N . PHE A 1 91 ? 29.538 38.065 62.014 1.00 25.86 1543 PHE A N 1
ATOM 698 C CA . PHE A 1 91 ? 30.942 37.691 61.899 1.00 24.49 1543 PHE A CA 1
ATOM 699 C C . PHE A 1 91 ? 31.393 36.795 63.051 1.00 24.23 1543 PHE A C 1
ATOM 700 O O . PHE A 1 91 ? 32.053 35.790 62.835 1.00 21.19 1543 PHE A O 1
ATOM 708 N N . GLU A 1 92 ? 31.044 37.169 64.275 1.00 21.88 1544 GLU A N 1
ATOM 709 C CA . GLU A 1 92 ? 31.518 36.444 65.439 1.00 24.99 1544 GLU A CA 1
ATOM 710 C C . GLU A 1 92 ? 31.014 34.994 65.449 1.00 23.63 1544 GLU A C 1
ATOM 711 O O . GLU A 1 92 ? 31.802 34.051 65.596 1.00 22.26 1544 GLU A O 1
ATOM 717 N N . MET A 1 93 ? 29.701 34.827 65.291 1.00 25.00 1545 MET A N 1
ATOM 718 C CA . MET A 1 93 ? 29.086 33.505 65.221 1.00 25.83 1545 MET A CA 1
ATOM 719 C C . MET A 1 93 ? 29.663 32.663 64.077 1.00 27.45 1545 MET A C 1
ATOM 720 O O . MET A 1 93 ? 29.936 31.471 64.245 1.00 29.05 1545 MET A O 1
ATOM 725 N N . THR A 1 94 ? 29.879 33.293 62.924 1.00 22.39 1546 THR A N 1
ATOM 726 C CA . THR A 1 94 ? 30.418 32.589 61.757 1.00 24.52 1546 THR A CA 1
ATOM 727 C C . THR A 1 94 ? 31.848 32.148 61.993 1.00 22.59 1546 THR A C 1
ATOM 728 O O . THR A 1 94 ? 32.217 30.989 61.746 1.00 19.00 1546 THR A O 1
ATOM 732 N N . SER A 1 95 ? 32.658 33.075 62.482 1.00 18.95 1547 SER A N 1
ATOM 733 C CA . SER A 1 95 ? 34.031 32.750 62.854 1.00 25.34 1547 SER A CA 1
ATOM 734 C C . SER A 1 95 ? 34.069 31.664 63.942 1.00 23.97 1547 SER A C 1
ATOM 735 O O . SER A 1 95 ? 34.932 30.783 63.927 1.00 22.73 1547 SER A O 1
ATOM 738 N N . PHE A 1 96 ? 33.117 31.722 64.870 1.00 22.28 1548 PHE A N 1
ATOM 739 C CA . PHE A 1 96 ? 33.058 30.764 65.960 1.00 20.26 1548 PHE A CA 1
ATOM 740 C C . PHE A 1 96 ? 32.860 29.339 65.440 1.00 21.01 1548 PHE A C 1
ATOM 741 O O . PHE A 1 96 ? 33.555 28.408 65.872 1.00 17.03 1548 PHE A O 1
ATOM 749 N N . TRP A 1 97 ? 31.927 29.149 64.513 1.00 22.38 1549 TRP A N 1
ATOM 750 C CA . TRP A 1 97 ? 31.717 27.802 63.995 1.00 21.12 1549 TRP A CA 1
ATOM 751 C C . TRP A 1 97 ? 32.749 27.365 62.960 1.00 19.11 1549 TRP A C 1
ATOM 752 O O . TRP A 1 97 ? 32.941 26.165 62.764 1.00 19.05 1549 TRP A O 1
ATOM 763 N N . LEU A 1 98 ? 33.416 28.309 62.297 1.00 19.28 1550 LEU A N 1
ATOM 764 C CA . LEU A 1 98 ? 34.536 27.927 61.443 1.00 18.31 1550 LEU A CA 1
ATOM 765 C C . LEU A 1 98 ? 35.624 27.309 62.310 1.00 16.60 1550 LEU A C 1
ATOM 766 O O . LEU A 1 98 ? 36.160 26.235 61.990 1.00 19.25 1550 LEU A O 1
ATOM 771 N N . SER A 1 99 ? 35.955 27.990 63.403 1.00 19.12 1551 SER A N 1
ATOM 772 C CA . SER A 1 99 ? 37.023 27.539 64.286 1.00 21.39 1551 SER A CA 1
ATOM 773 C C . SER A 1 99 ? 36.727 26.162 64.887 1.00 22.52 1551 SER A C 1
ATOM 774 O O . SER A 1 99 ? 37.614 25.305 64.964 1.00 18.24 1551 SER A O 1
ATOM 777 N N . ASN A 1 100 ? 35.485 25.951 65.316 1.00 18.04 1552 ASN A N 1
ATOM 778 C CA . ASN A 1 100 ? 35.119 24.693 65.954 1.00 18.84 1552 ASN A CA 1
ATOM 779 C C . ASN A 1 100 ? 34.937 23.548 64.953 1.00 20.50 1552 ASN A C 1
ATOM 780 O O . ASN A 1 100 ? 35.275 22.402 65.258 1.00 18.39 1552 ASN A O 1
ATOM 785 N N . THR A 1 101 ? 34.405 23.855 63.767 1.00 17.38 1553 THR A N 1
ATOM 786 C CA . THR A 1 101 ? 34.277 22.855 62.715 1.00 17.10 1553 THR A CA 1
ATOM 787 C C . THR A 1 101 ? 35.668 22.397 62.315 1.00 18.47 1553 THR A C 1
ATOM 788 O O . THR A 1 101 ? 35.912 21.192 62.151 1.00 17.11 1553 THR A O 1
ATOM 792 N N . CYS A 1 102 ? 36.584 23.353 62.154 1.00 15.66 1554 CYS A N 1
ATOM 793 C CA . CYS A 1 102 ? 37.986 23.014 61.866 1.00 18.34 1554 CYS A CA 1
ATOM 794 C C . CYS A 1 102 ? 38.644 22.162 62.966 1.00 19.50 1554 CYS A C 1
ATOM 795 O O . CYS A 1 102 ? 39.263 21.131 62.665 1.00 19.78 1554 CYS A O 1
ATOM 798 N N . ARG A 1 103 ? 38.503 22.575 64.230 1.00 15.16 1555 ARG A N 1
ATOM 799 C CA . ARG A 1 103 ? 39.114 21.831 65.340 1.00 20.66 1555 ARG A CA 1
ATOM 800 C C . ARG A 1 103 ? 38.497 20.429 65.485 1.00 21.35 1555 ARG A C 1
ATOM 801 O O . ARG A 1 103 ? 39.195 19.457 65.813 1.00 21.25 1555 ARG A O 1
ATOM 809 N N . LEU A 1 104 ? 37.197 20.305 65.221 1.00 21.68 1556 LEU A N 1
ATOM 810 C CA . LEU A 1 104 ? 36.581 18.983 65.288 1.00 22.78 1556 LEU A CA 1
ATOM 811 C C . LEU A 1 104 ? 37.199 18.110 64.206 1.00 20.44 1556 LEU A C 1
ATOM 812 O O . LEU A 1 104 ? 37.520 16.951 64.443 1.00 21.43 1556 LEU A O 1
ATOM 817 N N . LEU A 1 105 ? 37.383 18.680 63.020 1.00 16.95 1557 LEU A N 1
ATOM 818 C CA . LEU A 1 105 ? 37.973 17.936 61.922 1.00 16.73 1557 LEU A CA 1
ATOM 819 C C . LEU A 1 105 ? 39.426 17.569 62.233 1.00 19.39 1557 LEU A C 1
ATOM 820 O O . LEU A 1 105 ? 39.874 16.464 61.895 1.00 20.21 1557 LEU A O 1
ATOM 825 N N . HIS A 1 106 ? 40.158 18.473 62.889 1.00 18.94 1558 HIS A N 1
ATOM 826 C CA . HIS A 1 106 ? 41.535 18.165 63.271 1.00 22.28 1558 HIS A CA 1
ATOM 827 C C . HIS A 1 106 ? 41.586 16.962 64.212 1.00 19.64 1558 HIS A C 1
ATOM 828 O O . HIS A 1 106 ? 42.450 16.096 64.054 1.00 21.62 1558 HIS A O 1
ATOM 835 N N . CYS A 1 107 ? 40.674 16.922 65.191 1.00 14.03 1559 CYS A N 1
ATOM 836 C CA . CYS A 1 107 ? 40.620 15.819 66.157 1.00 19.77 1559 CYS A CA 1
ATOM 837 C C . CYS A 1 107 ? 40.370 14.479 65.461 1.00 23.76 1559 CYS A C 1
ATOM 838 O O . CYS A 1 107 ? 41.042 13.480 65.749 1.00 23.91 1559 CYS A O 1
ATOM 841 N N . LEU A 1 108 ? 39.397 14.466 64.547 1.00 19.94 1560 LEU A N 1
ATOM 842 C CA . LEU A 1 108 ? 39.039 13.258 63.808 1.00 18.50 1560 LEU A CA 1
ATOM 843 C C . LEU A 1 108 ? 40.202 12.756 62.947 1.00 22.53 1560 LEU A C 1
ATOM 844 O O . LEU A 1 108 ? 40.338 11.553 62.743 1.00 20.44 1560 LEU A O 1
ATOM 849 N N . LYS A 1 109 ? 41.050 13.670 62.465 1.00 18.20 1561 LYS A N 1
ATOM 850 C CA . LYS A 1 109 ? 42.254 13.271 61.742 1.00 22.38 1561 LYS A CA 1
ATOM 851 C C . LYS A 1 109 ? 43.311 12.769 62.715 1.00 25.23 1561 LYS A C 1
ATOM 852 O O . LYS A 1 109 ? 43.803 11.640 62.588 1.00 26.31 1561 LYS A O 1
ATOM 858 N N . GLN A 1 110 ? 43.639 13.609 63.695 1.00 22.73 1562 GLN A N 1
ATOM 859 C CA . GLN A 1 110 ? 44.741 13.343 64.622 1.00 24.65 1562 GLN A CA 1
ATOM 860 C C . GLN A 1 110 ? 44.517 12.045 65.389 1.00 26.94 1562 GLN A C 1
ATOM 861 O O . GLN A 1 110 ? 45.475 11.349 65.752 1.00 26.31 1562 GLN A O 1
ATOM 867 N N . TYR A 1 111 ? 43.248 11.708 65.619 1.00 25.32 1563 TYR A N 1
ATOM 868 C CA . TYR A 1 111 ? 42.932 10.514 66.391 1.00 29.07 1563 TYR A CA 1
ATOM 869 C C . TYR A 1 111 ? 42.186 9.480 65.537 1.00 29.85 1563 TYR A C 1
ATOM 870 O O . TYR A 1 111 ? 41.441 8.637 66.051 1.00 29.61 1563 TYR A O 1
ATOM 879 N N . SER A 1 112 ? 42.402 9.556 64.227 1.00 28.50 1564 SER A N 1
ATOM 880 C CA . SER A 1 112 ? 41.758 8.665 63.265 1.00 30.90 1564 SER A CA 1
ATOM 881 C C . SER A 1 112 ? 42.188 7.214 63.444 1.00 36.47 1564 SER A C 1
ATOM 882 O O . SER A 1 112 ? 41.426 6.297 63.135 1.00 35.04 1564 SER A O 1
ATOM 885 N N . GLY A 1 113 ? 43.410 7.009 63.927 1.00 38.67 1565 GLY A N 1
ATOM 886 C CA . GLY A 1 113 ? 43.986 5.676 63.972 1.00 42.02 1565 GLY A CA 1
ATOM 887 C C . GLY A 1 113 ? 44.829 5.420 62.733 1.00 47.16 1565 GLY A C 1
ATOM 888 O O . GLY A 1 113 ? 45.413 4.341 62.566 1.00 50.77 1565 GLY A O 1
ATOM 889 N N . ASP A 1 114 ? 44.897 6.420 61.858 1.00 46.62 1566 ASP A N 1
ATOM 890 C CA . ASP A 1 114 ? 45.686 6.303 60.638 1.00 52.19 1566 ASP A CA 1
ATOM 891 C C . ASP A 1 114 ? 47.076 6.895 60.854 1.00 55.50 1566 ASP A C 1
ATOM 892 O O . ASP A 1 114 ? 47.211 8.060 61.230 1.00 57.25 1566 ASP A O 1
ATOM 897 N N . GLU A 1 115 ? 48.104 6.090 60.607 1.00 57.11 1567 GLU A N 1
ATOM 898 C CA . GLU A 1 115 ? 49.477 6.454 60.944 1.00 61.82 1567 GLU A CA 1
ATOM 899 C C . GLU A 1 115 ? 49.937 7.782 60.338 1.00 56.68 1567 GLU A C 1
ATOM 900 O O . GLU A 1 115 ? 50.724 8.507 60.953 1.00 59.86 1567 GLU A O 1
ATOM 906 N N . GLY A 1 116 ? 49.440 8.101 59.144 1.00 49.68 1568 GLY A N 1
ATOM 907 C CA . GLY A 1 116 ? 49.798 9.342 58.468 1.00 46.36 1568 GLY A CA 1
ATOM 908 C C . GLY A 1 116 ? 49.389 10.623 59.183 1.00 43.45 1568 GLY A C 1
ATOM 909 O O . GLY A 1 116 ? 49.901 11.703 58.870 1.00 46.16 1568 GLY A O 1
ATOM 910 N N . PHE A 1 117 ? 48.473 10.513 60.143 1.00 42.38 1569 PHE A N 1
ATOM 911 C CA . PHE A 1 117 ? 48.036 11.674 60.919 1.00 46.71 1569 PHE A CA 1
ATOM 912 C C . PHE A 1 117 ? 48.578 11.665 62.357 1.00 49.69 1569 PHE A C 1
ATOM 913 O O . PHE A 1 117 ? 48.424 12.654 63.088 1.00 49.01 1569 PHE A O 1
ATOM 921 N N . MET A 1 118 ? 49.197 10.552 62.755 1.00 46.95 1570 MET A N 1
ATOM 922 C CA . MET A 1 118 ? 49.624 10.332 64.144 1.00 56.57 1570 MET A CA 1
ATOM 923 C C . MET A 1 118 ? 51.132 10.539 64.372 1.00 66.17 1570 MET A C 1
ATOM 924 O O . MET A 1 118 ? 51.704 9.985 65.317 1.00 72.39 1570 MET A O 1
ATOM 929 N N . THR A 1 119 ? 51.767 11.339 63.519 1.00 66.23 1571 THR A N 1
ATOM 930 C CA . THR A 1 119 ? 53.226 11.482 63.535 1.00 70.84 1571 THR A CA 1
ATOM 931 C C . THR A 1 119 ? 53.745 12.545 64.532 1.00 71.24 1571 THR A C 1
ATOM 932 O O . THR A 1 119 ? 54.896 12.477 64.978 1.00 76.18 1571 THR A O 1
ATOM 936 N N . GLN A 1 120 ? 52.903 13.512 64.895 1.00 65.03 1572 GLN A N 1
ATOM 937 C CA . GLN A 1 120 ? 53.265 14.452 65.961 1.00 63.27 1572 GLN A CA 1
ATOM 938 C C . GLN A 1 120 ? 52.592 14.054 67.280 1.00 57.18 1572 GLN A C 1
ATOM 939 O O . GLN A 1 120 ? 52.693 14.762 68.287 1.00 56.49 1572 GLN A O 1
ATOM 945 N N . ASN A 1 121 ? 51.923 12.903 67.277 1.00 50.43 1573 ASN A N 1
ATOM 946 C CA . ASN A 1 121 ? 51.240 12.424 68.472 1.00 47.74 1573 ASN A CA 1
ATOM 947 C C . ASN A 1 121 ? 52.190 11.862 69.532 1.00 52.51 1573 ASN A C 1
ATOM 948 O O . ASN A 1 121 ? 53.149 11.153 69.212 1.00 50.98 1573 ASN A O 1
ATOM 953 N N . THR A 1 122 ? 51.911 12.170 70.796 1.00 53.97 1574 THR A N 1
ATOM 954 C CA . THR A 1 122 ? 52.619 11.538 71.905 1.00 54.89 1574 THR A CA 1
ATOM 955 C C . THR A 1 122 ? 52.017 10.160 72.152 1.00 52.73 1574 THR A C 1
ATOM 956 O O . THR A 1 122 ? 50.944 9.838 71.630 1.00 47.02 1574 THR A O 1
ATOM 960 N N . ALA A 1 123 ? 52.703 9.347 72.949 1.00 55.29 1575 ALA A N 1
ATOM 961 C CA . ALA A 1 123 ? 52.218 8.013 73.272 1.00 54.41 1575 ALA A CA 1
ATOM 962 C C . ALA A 1 123 ? 50.835 8.072 73.905 1.00 55.80 1575 ALA A C 1
ATOM 963 O O . ALA A 1 123 ? 49.932 7.327 73.511 1.00 58.45 1575 ALA A O 1
ATOM 965 N N . LYS A 1 124 ? 50.663 8.957 74.883 1.00 54.74 1576 LYS A N 1
ATOM 966 C CA . LYS A 1 124 ? 49.375 9.063 75.565 1.00 59.17 1576 LYS A CA 1
ATOM 967 C C . LYS A 1 124 ? 48.253 9.532 74.636 1.00 52.47 1576 LYS A C 1
ATOM 968 O O . LYS A 1 124 ? 47.112 9.069 74.746 1.00 52.22 1576 LYS A O 1
ATOM 974 N N . GLN A 1 125 ? 48.572 10.462 73.738 1.00 47.81 1577 GLN A N 1
ATOM 975 C CA . GLN A 1 125 ? 47.596 10.921 72.753 1.00 43.03 1577 GLN A CA 1
ATOM 976 C C . GLN A 1 125 ? 47.130 9.754 71.878 1.00 38.03 1577 GLN A C 1
ATOM 977 O O . GLN A 1 125 ? 45.935 9.609 71.615 1.00 36.35 1577 GLN A O 1
ATOM 983 N N . ASN A 1 126 ? 48.069 8.912 71.451 1.00 41.33 1578 ASN A N 1
ATOM 984 C CA . ASN A 1 126 ? 47.725 7.707 70.697 1.00 46.77 1578 ASN A CA 1
ATOM 985 C C . ASN A 1 126 ? 46.756 6.765 71.429 1.00 50.67 1578 ASN A C 1
ATOM 986 O O . ASN A 1 126 ? 46.027 6.002 70.790 1.00 50.95 1578 ASN A O 1
ATOM 991 N N . GLU A 1 127 ? 46.737 6.826 72.760 1.00 52.75 1579 GLU A N 1
ATOM 992 C CA . GLU A 1 127 ? 45.770 6.050 73.541 1.00 55.06 1579 GLU A CA 1
ATOM 993 C C . GLU A 1 127 ? 44.339 6.570 73.346 1.00 49.95 1579 GLU A C 1
ATOM 994 O O . GLU A 1 127 ? 43.377 5.921 73.765 1.00 49.53 1579 GLU A O 1
ATOM 1000 N N . HIS A 1 128 ? 44.198 7.740 72.721 1.00 44.80 1580 HIS A N 1
ATOM 1001 C CA . HIS A 1 128 ? 42.882 8.364 72.568 1.00 43.89 1580 HIS A CA 1
ATOM 1002 C C . HIS A 1 128 ? 42.305 8.180 71.158 1.00 41.13 1580 HIS A C 1
ATOM 1003 O O . HIS A 1 128 ? 41.266 8.766 70.817 1.00 43.11 1580 HIS A O 1
ATOM 1010 N N . CYS A 1 129 ? 42.976 7.362 70.348 1.00 35.88 1581 CYS A N 1
ATOM 1011 C CA . CYS A 1 129 ? 42.549 7.118 68.969 1.00 32.92 1581 CYS A CA 1
ATOM 1012 C C . CYS A 1 129 ? 41.270 6.287 68.885 1.00 34.96 1581 CYS A C 1
ATOM 1013 O O . CYS A 1 129 ? 40.993 5.451 69.754 1.00 33.59 1581 CYS A O 1
ATOM 1016 N N . LEU A 1 130 ? 40.479 6.531 67.845 1.00 33.79 1582 LEU A N 1
ATOM 1017 C CA . LEU A 1 130 ? 39.316 5.694 67.566 1.00 33.83 1582 LEU A CA 1
ATOM 1018 C C . LEU A 1 130 ? 39.778 4.266 67.256 1.00 34.54 1582 LEU A C 1
ATOM 1019 O O . LEU A 1 130 ? 40.876 4.064 66.727 1.00 36.27 1582 LEU A O 1
ATOM 1024 N N . LYS A 1 131 ? 38.944 3.281 67.582 1.00 31.97 1583 LYS A N 1
ATOM 1025 C CA . LYS A 1 131 ? 39.340 1.877 67.474 1.00 37.77 1583 LYS A CA 1
ATOM 1026 C C . LYS A 1 131 ? 38.435 1.082 66.540 1.00 33.87 1583 LYS A C 1
ATOM 1027 O O . LYS A 1 131 ? 38.842 0.055 65.992 1.00 33.59 1583 LYS A O 1
ATOM 1033 N N . ASN A 1 132 ? 37.201 1.548 66.370 1.00 27.85 1584 ASN A N 1
ATOM 1034 C CA . ASN A 1 132 ? 36.205 0.765 65.651 1.00 31.20 1584 ASN A CA 1
ATOM 1035 C C . ASN A 1 132 ? 35.799 1.341 64.306 1.00 33.73 1584 ASN A C 1
ATOM 1036 O O . ASN A 1 132 ? 35.574 0.592 63.350 1.00 39.71 1584 ASN A O 1
ATOM 1041 N N . PHE A 1 133 ? 35.709 2.667 64.233 1.00 29.04 1585 PHE A N 1
ATOM 1042 C CA . PHE A 1 133 ? 35.108 3.320 63.075 1.00 31.15 1585 PHE A CA 1
ATOM 1043 C C . PHE A 1 133 ? 36.075 4.137 62.227 1.00 31.72 1585 PHE A C 1
ATOM 1044 O O . PHE A 1 133 ? 36.882 4.909 62.754 1.00 31.89 1585 PHE A O 1
ATOM 1052 N N . ASP A 1 134 ? 35.969 3.971 60.910 1.00 32.96 1586 ASP A N 1
ATOM 1053 C CA . ASP A 1 134 ? 36.691 4.798 59.947 1.00 32.49 1586 ASP A CA 1
ATOM 1054 C C . ASP A 1 134 ? 35.733 5.902 59.501 1.00 30.72 1586 ASP A C 1
ATOM 1055 O O . ASP A 1 134 ? 34.762 5.634 58.793 1.00 35.03 1586 ASP A O 1
ATOM 1060 N N . LEU A 1 135 ? 35.993 7.136 59.929 1.00 24.64 1587 LEU A N 1
ATOM 1061 C CA . LEU A 1 135 ? 35.032 8.227 59.733 1.00 23.87 1587 LEU A CA 1
ATOM 1062 C C . LEU A 1 135 ? 35.373 9.087 58.526 1.00 25.11 1587 LEU A C 1
ATOM 1063 O O . LEU A 1 135 ? 34.957 10.258 58.432 1.00 21.94 1587 LEU A O 1
ATOM 1068 N N . THR A 1 136 ? 36.113 8.503 57.588 1.00 26.45 1588 THR A N 1
ATOM 1069 C CA . THR A 1 136 ? 36.595 9.239 56.413 1.00 32.74 1588 THR A CA 1
ATOM 1070 C C . THR A 1 136 ? 35.515 10.054 55.672 1.00 32.62 1588 THR A C 1
ATOM 1071 O O . THR A 1 136 ? 35.766 11.188 55.242 1.00 29.74 1588 THR A O 1
ATOM 1075 N N . GLU A 1 137 ? 34.319 9.488 55.523 1.00 30.59 1589 GLU A N 1
ATOM 1076 C CA . GLU A 1 137 ? 33.253 10.198 54.822 1.00 30.41 1589 GLU A CA 1
ATOM 1077 C C . GLU A 1 137 ? 32.748 11.390 55.634 1.00 25.20 1589 GLU A C 1
ATOM 1078 O O . GLU A 1 137 ? 32.338 12.405 55.067 1.00 27.59 1589 GLU A O 1
ATOM 1084 N N . TYR A 1 138 ? 32.809 11.298 56.957 1.00 22.91 1590 TYR A N 1
ATOM 1085 C CA . TYR A 1 138 ? 32.342 12.418 57.779 1.00 23.98 1590 TYR A CA 1
ATOM 1086 C C . TYR A 1 138 ? 33.370 13.550 57.810 1.00 24.10 1590 TYR A C 1
ATOM 1087 O O . TYR A 1 138 ? 33.006 14.728 57.884 1.00 26.49 1590 TYR A O 1
ATOM 1096 N N . ARG A 1 139 ? 34.654 13.205 57.752 1.00 24.61 1591 ARG A N 1
ATOM 1097 C CA . ARG A 1 139 ? 35.704 14.232 57.633 1.00 25.63 1591 ARG A CA 1
ATOM 1098 C C . ARG A 1 139 ? 35.563 15.005 56.334 1.00 26.38 1591 ARG A C 1
ATOM 1099 O O . ARG A 1 139 ? 35.744 16.224 56.299 1.00 26.45 1591 ARG A O 1
ATOM 1107 N N . GLN A 1 140 ? 35.224 14.303 55.258 1.00 28.24 1592 GLN A N 1
ATOM 1108 C CA A GLN A 1 140 ? 35.010 14.951 53.966 0.47 30.44 1592 GLN A CA 1
ATOM 1109 C CA B GLN A 1 140 ? 35.035 14.974 53.978 0.53 29.65 1592 GLN A CA 1
ATOM 1110 C C . GLN A 1 140 ? 33.863 15.954 54.054 1.00 27.18 1592 GLN A C 1
ATOM 1111 O O . GLN A 1 140 ? 33.961 17.079 53.555 1.00 27.09 1592 GLN A O 1
ATOM 1122 N N . VAL A 1 141 ? 32.769 15.545 54.695 1.00 22.11 1593 VAL A N 1
ATOM 1123 C CA . VAL A 1 141 ? 31.645 16.455 54.876 1.00 23.84 1593 VAL A CA 1
ATOM 1124 C C . VAL A 1 141 ? 32.038 17.655 55.730 1.00 24.13 1593 VAL A C 1
ATOM 1125 O O . VAL A 1 141 ? 31.707 18.795 55.388 1.00 25.26 1593 VAL A O 1
ATOM 1129 N N . LEU A 1 142 ? 32.751 17.415 56.828 1.00 20.67 1594 LEU A N 1
ATOM 1130 C CA . LEU A 1 142 ? 33.216 18.520 57.668 1.00 17.60 1594 LEU A CA 1
ATOM 1131 C C . LEU A 1 142 ? 34.165 19.443 56.904 1.00 20.32 1594 LEU A C 1
ATOM 1132 O O . LEU A 1 142 ? 34.164 20.669 57.112 1.00 14.43 1594 LEU A O 1
ATOM 1137 N N . SER A 1 143 ? 34.967 18.877 56.004 1.00 22.05 1595 SER A N 1
ATOM 1138 C CA . SER A 1 143 ? 35.889 19.710 55.221 1.00 24.22 1595 SER A CA 1
ATOM 1139 C C . SER A 1 143 ? 35.115 20.614 54.251 1.00 23.74 1595 SER A C 1
ATOM 1140 O O . SER A 1 143 ? 35.395 21.820 54.153 1.00 22.10 1595 SER A O 1
ATOM 1143 N N . ASP A 1 144 ? 34.152 20.026 53.537 1.00 24.74 1596 ASP A N 1
ATOM 1144 C CA . ASP A 1 144 ? 33.263 20.791 52.662 1.00 24.29 1596 ASP A CA 1
ATOM 1145 C C . ASP A 1 144 ? 32.564 21.894 53.463 1.00 24.42 1596 ASP A C 1
ATOM 1146 O O . ASP A 1 144 ? 32.435 23.021 52.985 1.00 21.88 1596 ASP A O 1
ATOM 1151 N N . LEU A 1 145 ? 32.128 21.575 54.684 1.00 20.22 1597 LEU A N 1
ATOM 1152 C CA . LEU A 1 145 ? 31.422 22.553 55.525 1.00 19.88 1597 LEU A CA 1
ATOM 1153 C C . LEU A 1 145 ? 32.329 23.725 55.921 1.00 20.37 1597 LEU A C 1
ATOM 1154 O O . LEU A 1 145 ? 31.929 24.891 55.830 1.00 18.85 1597 LEU A O 1
ATOM 1159 N N . SER A 1 146 ? 33.558 23.430 56.335 1.00 18.35 1598 SER A N 1
ATOM 1160 C CA . SER A 1 146 ? 34.482 24.499 56.719 1.00 18.04 1598 SER A CA 1
ATOM 1161 C C . SER A 1 146 ? 34.688 25.493 55.560 1.00 16.99 1598 SER A C 1
ATOM 1162 O O . SER A 1 146 ? 34.805 26.699 55.783 1.00 18.77 1598 SER A O 1
ATOM 1165 N N . ILE A 1 147 ? 34.719 24.986 54.325 1.00 17.74 1599 ILE A N 1
ATOM 1166 C CA . ILE A 1 147 ? 34.890 25.849 53.154 1.00 19.46 1599 ILE A CA 1
ATOM 1167 C C . ILE A 1 147 ? 33.667 26.767 53.003 1.00 26.65 1599 ILE A C 1
ATOM 1168 O O . ILE A 1 147 ? 33.807 27.981 52.747 1.00 20.98 1599 ILE A O 1
ATOM 1173 N N . GLN A 1 148 ? 32.471 26.193 53.156 1.00 26.39 1600 GLN A N 1
ATOM 1174 C CA . GLN A 1 148 ? 31.236 26.983 53.073 1.00 27.59 1600 GLN A CA 1
ATOM 1175 C C . GLN A 1 148 ? 31.107 28.038 54.182 1.00 22.32 1600 GLN A C 1
ATOM 1176 O O . GLN A 1 148 ? 30.574 29.128 53.961 1.00 20.07 1600 GLN A O 1
ATOM 1182 N N . ILE A 1 149 ? 31.594 27.723 55.375 1.00 20.43 1601 ILE A N 1
ATOM 1183 C CA . ILE A 1 149 ? 31.550 28.694 56.464 1.00 20.82 1601 ILE A CA 1
ATOM 1184 C C . ILE A 1 149 ? 32.557 29.806 56.194 1.00 20.22 1601 ILE A C 1
ATOM 1185 O O . ILE A 1 149 ? 32.264 30.982 56.406 1.00 15.41 1601 ILE A O 1
ATOM 1190 N N . TYR A 1 150 ? 33.750 29.439 55.726 1.00 18.17 1602 TYR A N 1
ATOM 1191 C CA . TYR A 1 150 ? 34.748 30.443 55.361 1.00 21.07 1602 TYR A CA 1
ATOM 1192 C C . TYR A 1 150 ? 34.187 31.407 54.315 1.00 15.18 1602 TYR A C 1
ATOM 1193 O O . TYR A 1 150 ? 34.427 32.616 54.380 1.00 17.25 1602 TYR A O 1
ATOM 1202 N N . GLN A 1 151 ? 33.438 30.878 53.354 1.00 17.14 1603 GLN A N 1
ATOM 1203 C CA . GLN A 1 151 ? 32.860 31.713 52.304 1.00 23.38 1603 GLN A CA 1
ATOM 1204 C C . GLN A 1 151 ? 31.863 32.722 52.883 1.00 26.72 1603 GLN A C 1
ATOM 1205 O O . GLN A 1 151 ? 31.809 33.880 52.439 1.00 22.96 1603 GLN A O 1
ATOM 1211 N N . GLN A 1 152 ? 31.092 32.290 53.885 1.00 21.78 1604 GLN A N 1
ATOM 1212 C CA . GLN A 1 152 ? 30.192 33.196 54.595 1.00 18.07 1604 GLN A CA 1
ATOM 1213 C C . GLN A 1 152 ? 30.975 34.264 55.384 1.00 17.71 1604 GLN A C 1
ATOM 1214 O O . GLN A 1 152 ? 30.614 35.458 55.385 1.00 19.27 1604 GLN A O 1
ATOM 1220 N N . LEU A 1 153 ? 32.054 33.846 56.040 1.00 16.24 1605 LEU A N 1
ATOM 1221 C CA . LEU A 1 153 ? 32.920 34.781 56.766 1.00 19.02 1605 LEU A CA 1
ATOM 1222 C C . LEU A 1 153 ? 33.475 35.903 55.866 1.00 20.12 1605 LEU A C 1
ATOM 1223 O O . LEU A 1 153 ? 33.476 37.087 56.265 1.00 15.95 1605 LEU A O 1
ATOM 1228 N N . ILE A 1 154 ? 33.969 35.530 54.682 1.00 16.18 1606 ILE A N 1
ATOM 1229 C CA . ILE A 1 154 ? 34.479 36.518 53.722 1.00 19.51 1606 ILE A CA 1
ATOM 1230 C C . ILE A 1 154 ? 33.345 37.422 53.252 1.00 21.15 1606 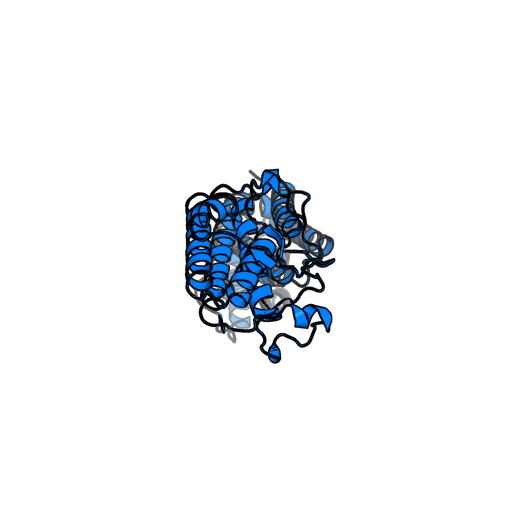ILE A C 1
ATOM 1231 O O . ILE A 1 154 ? 33.504 38.651 53.177 1.00 19.52 1606 ILE A O 1
ATOM 1236 N N . LYS A 1 155 ? 32.200 36.808 52.945 1.00 20.50 1607 LYS A N 1
ATOM 1237 C CA . LYS A 1 155 ? 31.039 37.561 52.491 1.00 26.25 1607 LYS A CA 1
ATOM 1238 C C . LYS A 1 155 ? 30.675 38.628 53.530 1.00 25.33 1607 LYS A C 1
ATOM 1239 O O . LYS A 1 155 ? 30.492 39.794 53.185 1.00 23.11 1607 LYS A O 1
ATOM 1245 N N . ILE A 1 156 ? 30.610 38.232 54.800 1.00 25.19 1608 ILE A N 1
ATOM 1246 C CA . ILE A 1 156 ? 30.292 39.162 55.883 1.00 25.35 1608 ILE A CA 1
ATOM 1247 C C . ILE A 1 156 ? 31.340 40.278 55.963 1.00 24.27 1608 ILE A C 1
ATOM 1248 O O . ILE A 1 156 ? 31.002 41.469 55.911 1.00 23.76 1608 ILE A O 1
ATOM 1253 N N . ALA A 1 157 ? 32.610 39.896 56.073 1.00 20.37 1609 ALA A N 1
ATOM 1254 C CA . ALA A 1 157 ? 33.681 40.883 56.236 1.00 20.62 1609 ALA A CA 1
ATOM 1255 C C . ALA A 1 157 ? 33.808 41.865 55.061 1.00 19.82 1609 ALA A C 1
ATOM 1256 O O . ALA A 1 157 ? 34.062 43.068 55.274 1.00 17.56 1609 ALA A O 1
ATOM 1258 N N . GLU A 1 158 ? 33.657 41.372 53.828 1.00 15.42 1610 GLU A N 1
ATOM 1259 C CA . GLU A 1 158 ? 33.724 42.262 52.664 1.00 20.47 1610 GLU A CA 1
ATOM 1260 C C . GLU A 1 158 ? 32.546 43.242 52.672 1.00 23.20 1610 GLU A C 1
ATOM 1261 O O . GLU A 1 158 ? 32.705 44.408 52.311 1.00 21.95 1610 GLU A O 1
ATOM 1267 N N . GLY A 1 159 ? 31.377 42.778 53.105 1.00 21.82 1611 GLY A N 1
ATOM 1268 C CA . GLY A 1 159 ? 30.199 43.634 53.173 1.00 20.65 1611 GLY A CA 1
ATOM 1269 C C . GLY A 1 159 ? 30.349 44.755 54.188 1.00 26.52 1611 GLY A C 1
ATOM 1270 O O . GLY A 1 159 ? 29.865 45.872 53.973 1.00 26.62 1611 GLY A O 1
ATOM 1271 N N . VAL A 1 160 ? 31.021 44.461 55.297 1.00 27.49 1612 VAL A N 1
ATOM 1272 C CA . VAL A 1 160 ? 31.300 45.477 56.306 1.00 26.56 1612 VAL A CA 1
ATOM 1273 C C . VAL A 1 160 ? 32.321 46.499 55.793 1.00 28.33 1612 VAL A C 1
ATOM 1274 O O . VAL A 1 160 ? 32.125 47.707 55.945 1.00 28.97 1612 VAL A O 1
ATOM 1278 N N . LEU A 1 161 ? 33.404 46.008 55.188 1.00 27.10 1613 LEU A N 1
ATOM 1279 C CA . LEU A 1 161 ? 34.496 46.865 54.692 1.00 30.45 1613 LEU A CA 1
ATOM 1280 C C . LEU A 1 161 ? 34.110 47.701 53.473 1.00 26.94 1613 LEU A C 1
ATOM 1281 O O . LEU A 1 161 ? 34.565 48.835 53.319 1.00 23.33 1613 LEU A O 1
ATOM 1286 N N . GLN A 1 162 ? 33.294 47.119 52.600 1.00 27.89 1614 GLN A N 1
ATOM 1287 C CA . GLN A 1 162 ? 32.915 47.739 51.324 1.00 32.15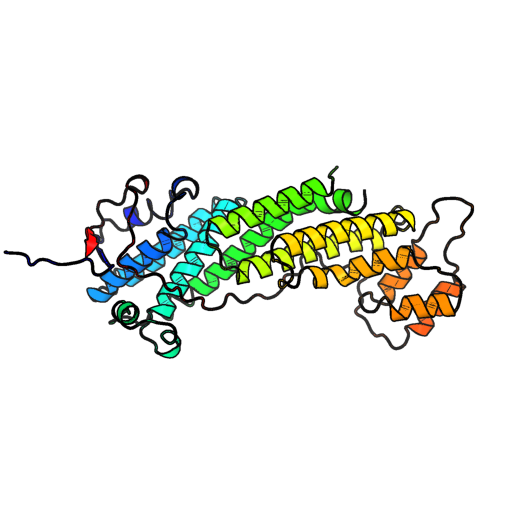 1614 GLN A CA 1
ATOM 1288 C C . GLN A 1 162 ? 32.665 49.263 51.372 1.00 30.83 1614 GLN A C 1
ATOM 1289 O O . GLN A 1 162 ? 33.299 50.019 50.626 1.00 27.87 1614 GLN A O 1
ATOM 1295 N N . PRO A 1 163 ? 31.769 49.732 52.260 1.00 31.11 1615 PRO A N 1
ATOM 1296 C CA . PRO A 1 163 ? 31.497 51.173 52.184 1.00 27.66 1615 PRO A CA 1
ATOM 1297 C C . PRO A 1 163 ? 32.634 52.032 52.747 1.00 25.99 1615 PRO A C 1
ATOM 1298 O O . PRO A 1 163 ? 32.603 53.258 52.585 1.00 23.31 1615 PRO A O 1
ATOM 1302 N N . MET A 1 164 ? 33.613 51.403 53.396 1.00 26.61 1616 MET A N 1
ATOM 1303 C CA . MET A 1 164 ? 34.661 52.148 54.098 1.00 31.32 1616 MET A CA 1
ATOM 1304 C C . MET A 1 164 ? 35.836 52.470 53.177 1.00 28.15 1616 MET A C 1
ATOM 1305 O O . MET A 1 164 ? 36.557 53.449 53.397 1.00 29.02 1616 MET A O 1
ATOM 1310 N N . ILE A 1 165 ? 36.004 51.651 52.140 1.00 22.95 1617 ILE A N 1
ATOM 1311 C CA . ILE A 1 165 ? 37.239 51.618 51.350 1.00 20.96 1617 ILE A CA 1
ATOM 1312 C C . ILE A 1 165 ? 37.580 52.915 50.628 1.00 22.10 1617 ILE A C 1
ATOM 1313 O O . ILE A 1 165 ? 38.664 53.479 50.846 1.00 21.82 1617 ILE A O 1
ATOM 1318 N N . VAL A 1 166 ? 36.681 53.381 49.756 1.00 20.29 1618 VAL A N 1
ATOM 1319 C CA . VAL A 1 166 ? 36.987 54.537 48.901 1.00 23.59 1618 VAL A CA 1
ATOM 1320 C C . VAL A 1 166 ? 37.329 55.796 49.698 1.00 24.72 1618 VAL A C 1
ATOM 1321 O O . VAL A 1 166 ? 38.318 56.486 49.397 1.00 19.76 1618 VAL A O 1
ATOM 1325 N N . SER A 1 167 ? 36.528 56.102 50.717 1.00 28.85 1619 SER A N 1
ATOM 1326 C CA . SER A 1 167 ? 36.788 57.302 51.509 1.00 36.77 1619 SER A CA 1
ATOM 1327 C C . SER A 1 167 ? 38.059 57.152 52.351 1.00 33.38 1619 SER A C 1
ATOM 1328 O O . SER A 1 167 ? 38.813 58.110 52.505 1.00 33.94 1619 SER A O 1
ATOM 1331 N N . ALA A 1 168 ? 38.303 55.957 52.887 1.00 26.87 1620 ALA A N 1
ATOM 1332 C CA . ALA A 1 168 ? 39.505 55.741 53.698 1.00 26.66 1620 ALA A CA 1
ATOM 1333 C C . ALA A 1 168 ? 40.794 55.858 52.871 1.00 25.38 1620 ALA A C 1
ATOM 1334 O O . ALA A 1 168 ? 41.808 56.389 53.338 1.00 23.03 1620 ALA A O 1
ATOM 1336 N N . MET A 1 169 ? 40.762 55.347 51.644 1.00 22.47 1621 MET A N 1
ATOM 1337 C CA . MET A 1 169 ? 41.979 55.290 50.832 1.00 23.38 1621 MET A CA 1
ATOM 1338 C C . MET A 1 169 ? 42.220 56.550 49.999 1.00 26.12 1621 MET A C 1
ATOM 1339 O O . MET A 1 169 ? 43.372 56.977 49.812 1.00 23.28 1621 MET A O 1
ATOM 1344 N N . LEU A 1 170 ? 41.138 57.146 49.502 1.00 24.60 1622 LEU A N 1
ATOM 1345 C CA . LEU A 1 170 ? 41.262 58.207 48.504 1.00 30.53 1622 LEU A CA 1
ATOM 1346 C C . LEU A 1 170 ? 40.751 59.576 48.975 1.00 37.76 1622 LEU A C 1
ATOM 1347 O O . LEU A 1 170 ? 41.117 60.600 48.404 1.00 41.32 1622 LEU A O 1
ATOM 1352 N N . GLU A 1 171 ? 39.912 59.594 50.009 1.00 40.48 1623 GLU A N 1
ATOM 1353 C CA . GLU A 1 171 ? 39.175 60.811 50.362 1.00 49.16 1623 GLU A CA 1
ATOM 1354 C C . GLU A 1 171 ? 39.282 61.196 51.839 1.00 49.14 1623 GLU A C 1
ATOM 1355 O O . GLU A 1 171 ? 40.376 61.384 52.370 1.00 47.25 1623 GLU A O 1
ATOM 1361 N N . SER A 1 199 ? 31.293 59.275 55.291 1.00 65.04 1651 SER A N 1
ATOM 1362 C CA . SER A 1 199 ? 32.724 59.310 54.992 1.00 65.55 1651 SER A CA 1
ATOM 1363 C C . SER A 1 199 ? 33.555 58.602 56.068 1.00 65.12 1651 SER A C 1
ATOM 1364 O O . SER A 1 199 ? 33.256 58.689 57.264 1.00 69.09 1651 SER A O 1
ATOM 1367 N N . TYR A 1 200 ? 34.604 57.907 55.635 1.00 57.52 1652 TYR A N 1
ATOM 1368 C CA . TYR A 1 200 ? 35.453 57.148 56.548 1.00 52.74 1652 TYR A CA 1
ATOM 1369 C C . TYR A 1 200 ? 36.929 57.537 56.494 1.00 46.46 1652 TYR A C 1
ATOM 1370 O O . TYR A 1 200 ? 37.452 57.967 55.462 1.00 44.28 1652 TYR A O 1
ATOM 1379 N N . CYS A 1 201 ? 37.592 57.364 57.629 1.00 43.28 1653 CYS A N 1
ATOM 1380 C CA A CYS A 1 201 ? 39.022 57.609 57.726 0.39 41.66 1653 CYS A CA 1
ATOM 1381 C CA B CYS A 1 201 ? 39.017 57.615 57.750 0.61 41.95 1653 CYS A CA 1
ATOM 1382 C C . CYS A 1 201 ? 39.738 56.273 57.692 1.00 36.56 1653 CYS A C 1
ATOM 1383 O O . CYS A 1 201 ? 39.098 55.217 57.792 1.00 31.63 1653 CYS A O 1
ATOM 1388 N N . LEU A 1 202 ? 41.060 56.315 57.551 1.00 34.30 1654 LEU A N 1
ATOM 1389 C CA . LEU A 1 202 ? 41.864 55.104 57.556 1.00 36.73 1654 LEU A CA 1
ATOM 1390 C C . LEU A 1 202 ? 41.758 54.403 58.909 1.00 35.96 1654 LEU A C 1
ATOM 1391 O O . LEU A 1 202 ? 41.755 53.169 58.990 1.00 27.42 1654 LEU A O 1
ATOM 1396 N N . GLU A 1 203 ? 41.663 55.193 59.971 1.00 37.81 1655 GLU A N 1
ATOM 1397 C CA . GLU A 1 203 ? 41.653 54.637 61.315 1.00 39.06 1655 GLU A CA 1
ATOM 1398 C C . GLU A 1 203 ? 40.424 53.747 61.517 1.00 34.63 1655 GLU A C 1
ATOM 1399 O O . GLU A 1 203 ? 40.474 52.754 62.245 1.00 35.61 1655 GLU A O 1
ATOM 1405 N N . ALA A 1 204 ? 39.331 54.087 60.842 1.00 33.42 1656 ALA A N 1
ATOM 1406 C CA . ALA A 1 204 ? 38.107 53.289 60.917 1.00 33.09 1656 ALA A CA 1
ATOM 1407 C C . ALA A 1 204 ? 38.296 51.942 60.231 1.00 33.59 1656 ALA A C 1
ATOM 1408 O O . ALA A 1 204 ? 37.847 50.904 60.733 1.00 31.50 1656 ALA A O 1
ATOM 1410 N N . ILE A 1 205 ? 38.936 51.961 59.068 1.00 29.28 1657 ILE A N 1
ATOM 1411 C CA . ILE A 1 205 ? 39.267 50.719 58.381 1.00 28.95 1657 ILE A CA 1
ATOM 1412 C C . ILE A 1 205 ? 40.125 49.831 59.295 1.00 27.59 1657 ILE A C 1
ATOM 1413 O O . ILE A 1 205 ? 39.829 48.646 59.482 1.00 28.70 1657 ILE A O 1
ATOM 1418 N N . ILE A 1 206 ? 41.174 50.413 59.877 1.00 25.85 1658 ILE A N 1
ATOM 1419 C CA . ILE A 1 206 ? 42.084 49.674 60.763 1.00 30.48 1658 ILE A CA 1
ATOM 1420 C C . ILE A 1 206 ? 41.395 49.145 62.028 1.00 30.06 1658 ILE A C 1
ATOM 1421 O O . ILE A 1 206 ? 41.646 48.019 62.460 1.00 36.52 1658 ILE A O 1
ATOM 1426 N N . ARG A 1 207 ? 40.523 49.955 62.611 1.00 28.10 1659 ARG A N 1
ATOM 1427 C CA . ARG A 1 207 ? 39.731 49.529 63.762 1.00 30.78 1659 ARG A CA 1
ATOM 1428 C C . ARG A 1 207 ? 38.855 48.332 63.393 1.00 30.73 1659 ARG A C 1
ATOM 1429 O O . ARG A 1 207 ? 38.758 47.364 64.154 1.00 32.43 1659 ARG A O 1
ATOM 1437 N N . GLN A 1 208 ? 38.238 48.372 62.215 1.00 28.23 1660 GLN A N 1
ATOM 1438 C CA . GLN A 1 208 ? 37.451 47.227 61.758 1.00 30.53 1660 GLN A CA 1
ATOM 1439 C C . GLN A 1 208 ? 38.324 45.976 61.588 1.00 28.02 1660 GLN A C 1
ATOM 1440 O O . GLN A 1 208 ? 37.977 44.902 62.078 1.00 32.58 1660 GLN A O 1
ATOM 1446 N N . MET A 1 209 ? 39.455 46.127 60.899 1.00 26.00 1661 MET A N 1
ATOM 1447 C CA . MET A 1 209 ? 40.401 45.028 60.702 1.00 28.18 1661 MET A CA 1
ATOM 1448 C C . MET A 1 209 ? 40.840 44.447 62.043 1.00 29.76 1661 MET A C 1
ATOM 1449 O O . MET A 1 209 ? 40.916 43.222 62.211 1.00 30.36 1661 MET A O 1
ATOM 1454 N N . ASN A 1 210 ? 41.138 45.328 62.993 1.00 29.38 1662 ASN A N 1
ATOM 1455 C CA . ASN A 1 210 ? 41.550 44.896 64.328 1.00 32.35 1662 ASN A CA 1
ATOM 1456 C C . ASN A 1 210 ? 40.444 44.120 65.032 1.00 31.29 1662 ASN A C 1
ATOM 1457 O O . ASN A 1 210 ? 40.711 43.147 65.755 1.00 31.04 1662 ASN A O 1
ATOM 1462 N N . ALA A 1 211 ? 39.203 44.560 64.841 1.00 27.73 1663 ALA A N 1
ATOM 1463 C CA . ALA A 1 211 ? 38.068 43.848 65.432 1.00 28.25 1663 ALA A CA 1
ATOM 1464 C C . ALA A 1 211 ? 37.981 42.431 64.878 1.00 30.15 1663 ALA A C 1
ATOM 1465 O O . ALA A 1 211 ? 37.858 41.473 65.641 1.00 34.86 1663 ALA A O 1
ATOM 1467 N N . PHE A 1 212 ? 38.032 42.304 63.550 1.00 27.93 1664 PHE A N 1
ATOM 1468 C CA . PHE A 1 212 ? 37.954 40.998 62.902 1.00 26.89 1664 PHE A CA 1
ATOM 1469 C C . PHE A 1 212 ? 39.028 40.070 63.453 1.00 26.85 1664 PHE A C 1
ATOM 1470 O O . PHE A 1 212 ? 38.756 38.917 63.808 1.00 26.98 1664 PHE A O 1
ATOM 1478 N N . HIS A 1 213 ? 40.258 40.579 6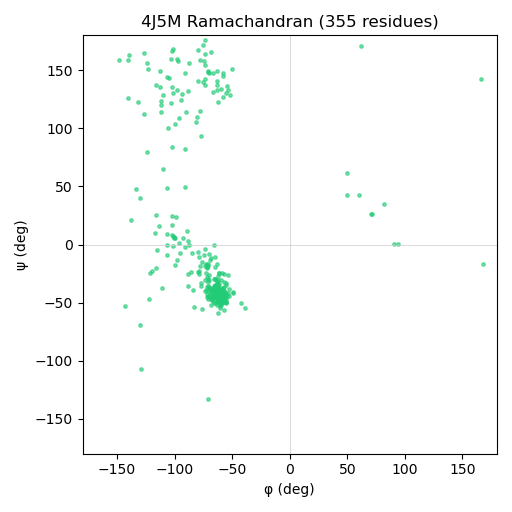3.489 1.00 27.00 1665 HIS A N 1
ATOM 1479 C CA . HIS A 1 213 ? 41.412 39.789 63.904 1.00 30.42 1665 HIS A CA 1
ATOM 1480 C C . HIS A 1 213 ? 41.299 39.325 65.362 1.00 29.75 1665 HIS A C 1
ATOM 1481 O O . HIS A 1 213 ? 41.620 38.180 65.694 1.00 28.74 1665 HIS A O 1
ATOM 1488 N N . THR A 1 214 ? 40.854 40.227 66.232 1.00 27.89 1666 THR A N 1
ATOM 1489 C CA . THR A 1 214 ? 40.732 39.922 67.653 1.00 31.51 1666 THR A CA 1
ATOM 1490 C C . THR A 1 214 ? 39.747 38.778 67.888 1.00 31.36 1666 THR A C 1
ATOM 1491 O O . THR A 1 214 ? 40.021 37.858 68.669 1.00 28.32 1666 THR A O 1
ATOM 1495 N N . VAL A 1 215 ? 38.601 38.832 67.213 1.00 30.77 1667 VAL A N 1
ATOM 1496 C CA . VAL A 1 215 ? 37.614 37.761 67.329 1.00 32.24 1667 VAL A CA 1
ATOM 1497 C C . VAL A 1 215 ? 38.167 36.419 66.851 1.00 30.06 1667 VAL A C 1
ATOM 1498 O O . VAL A 1 215 ? 38.004 35.391 67.529 1.00 23.44 1667 VAL A O 1
ATOM 1502 N N . MET A 1 216 ? 38.811 36.417 65.684 1.00 28.99 1668 MET A N 1
ATOM 1503 C CA . MET A 1 216 ? 39.340 35.162 65.146 1.00 30.75 1668 MET A CA 1
ATOM 1504 C C . MET A 1 216 ? 40.395 34.556 66.078 1.00 29.25 1668 MET A C 1
ATOM 1505 O O . MET A 1 216 ? 40.349 33.358 66.355 1.00 26.55 1668 MET A O 1
ATOM 1510 N N . CYS A 1 217 ? 41.320 35.373 66.583 1.00 25.09 1669 CYS A N 1
ATOM 1511 C CA . CYS A 1 217 ? 42.306 34.883 67.557 1.00 28.92 1669 CYS A CA 1
ATOM 1512 C C . CYS A 1 217 ? 41.651 34.339 68.827 1.00 32.93 1669 CYS A C 1
ATOM 1513 O O . CYS A 1 217 ? 41.947 33.215 69.257 1.00 34.98 1669 CYS A O 1
ATOM 1516 N N . ASP A 1 218 ? 40.758 35.128 69.421 1.00 32.94 1670 ASP A N 1
ATOM 1517 C CA . ASP A 1 218 ? 40.115 34.715 70.668 1.00 35.91 1670 ASP A CA 1
ATOM 1518 C C . ASP A 1 218 ? 39.386 33.379 70.519 1.00 38.03 1670 ASP A C 1
ATOM 1519 O O . ASP A 1 218 ? 39.321 32.593 71.467 1.00 35.72 1670 ASP A O 1
ATOM 1524 N N . GLN A 1 219 ? 38.855 33.112 69.330 1.00 32.34 1671 GLN A N 1
ATOM 1525 C CA . GLN A 1 219 ? 38.086 31.895 69.127 1.00 30.27 1671 GLN A CA 1
ATOM 1526 C C . GLN A 1 219 ? 38.948 30.715 68.704 1.00 28.21 1671 GLN A C 1
ATOM 1527 O O . GLN A 1 219 ? 38.425 29.631 68.442 1.00 31.99 1671 GLN A O 1
ATOM 1533 N N . GLY A 1 220 ? 40.263 30.920 68.644 1.00 30.53 1672 GLY A N 1
ATOM 1534 C CA . GLY A 1 220 ? 41.189 29.854 68.286 1.00 29.70 1672 GLY A CA 1
ATOM 1535 C C . GLY A 1 220 ? 41.166 29.429 66.825 1.00 27.24 1672 GLY A C 1
ATOM 1536 O O . GLY A 1 220 ? 41.504 28.281 66.495 1.00 27.39 1672 GLY A O 1
ATOM 1537 N N . LEU A 1 221 ? 40.765 30.335 65.939 1.00 24.28 1673 LEU A N 1
ATOM 1538 C CA . LEU A 1 221 ? 40.828 30.037 64.507 1.00 27.00 1673 LEU A CA 1
ATOM 1539 C C . LEU A 1 221 ? 42.303 29.827 64.100 1.00 27.70 1673 LEU A C 1
ATOM 1540 O O . LEU A 1 221 ? 43.179 30.560 64.560 1.00 24.20 1673 LEU A O 1
ATOM 1545 N N . ASP A 1 222 ? 42.583 28.818 63.272 1.00 27.31 1674 ASP A N 1
ATOM 1546 C CA . ASP A 1 222 ? 43.970 28.529 62.887 1.00 29.03 1674 ASP A CA 1
ATOM 1547 C C . ASP A 1 222 ? 44.636 29.790 62.322 1.00 26.34 1674 ASP A C 1
ATOM 1548 O O . ASP A 1 222 ? 44.043 30.492 61.506 1.00 19.98 1674 ASP A O 1
ATOM 1553 N N . PRO A 1 223 ? 45.857 30.095 62.781 1.00 27.60 1675 PRO A N 1
ATOM 1554 C CA . PRO A 1 223 ? 46.551 31.265 62.230 1.00 23.87 1675 PRO A CA 1
ATOM 1555 C C . PRO A 1 223 ? 46.669 31.199 60.706 1.00 24.39 1675 PRO A C 1
ATOM 1556 O O . PRO A 1 223 ? 46.561 32.248 60.064 1.00 23.69 1675 PRO A O 1
ATOM 1560 N N . GLU A 1 224 ? 46.841 30.004 60.135 1.00 21.14 1676 GLU A N 1
ATOM 1561 C CA . GLU A 1 224 ? 46.942 29.871 58.680 1.00 24.04 1676 GLU A CA 1
ATOM 1562 C C . GLU A 1 224 ? 45.649 30.309 57.971 1.00 26.45 1676 GLU A C 1
ATOM 1563 O O . GLU A 1 224 ? 45.684 30.842 56.851 1.00 22.06 1676 GLU A O 1
ATOM 1569 N N . ILE A 1 225 ? 44.506 30.086 58.616 1.00 22.75 1677 ILE A N 1
ATOM 1570 C CA . ILE A 1 225 ? 43.232 30.545 58.062 1.00 15.89 1677 ILE A CA 1
ATOM 1571 C C . ILE A 1 225 ? 43.137 32.071 58.228 1.00 19.39 1677 ILE A C 1
ATOM 1572 O O . ILE A 1 225 ? 42.681 32.787 57.315 1.00 19.64 1677 ILE A O 1
ATOM 1577 N N . ILE A 1 226 ? 43.584 32.569 59.382 1.00 23.31 1678 ILE A N 1
ATOM 1578 C CA . ILE A 1 226 ? 43.600 34.012 59.640 1.00 18.43 1678 ILE A CA 1
ATOM 1579 C C . ILE A 1 226 ? 44.412 34.730 58.555 1.00 24.23 1678 ILE A C 1
ATOM 1580 O O . ILE A 1 226 ? 43.971 35.759 58.029 1.00 24.11 1678 ILE A O 1
ATOM 1585 N N . LEU A 1 227 ? 45.584 34.184 58.215 1.00 18.07 1679 LEU A N 1
ATOM 1586 C CA . LEU A 1 227 ? 46.421 34.737 57.149 1.00 19.26 1679 LEU A CA 1
ATOM 1587 C C . LEU A 1 227 ? 45.637 34.845 55.839 1.00 20.28 1679 LEU A C 1
ATOM 1588 O O . LEU A 1 227 ? 45.632 35.900 55.191 1.00 21.57 1679 LEU A O 1
ATOM 1593 N N . GLN A 1 228 ? 44.966 33.760 55.457 1.00 15.00 1680 GLN A N 1
ATOM 1594 C CA . GLN A 1 228 ? 44.210 33.734 54.206 1.00 18.63 1680 GLN A CA 1
ATOM 1595 C C . GLN A 1 228 ? 43.015 34.690 54.204 1.00 17.43 1680 GLN A C 1
ATOM 1596 O O . GLN A 1 228 ? 42.638 35.199 53.145 1.00 20.03 1680 GLN A O 1
ATOM 1602 N N . VAL A 1 229 ? 42.420 34.943 55.371 1.00 12.62 1681 VAL A N 1
ATOM 1603 C CA . VAL A 1 229 ? 41.307 35.900 55.450 1.00 16.63 1681 VAL A CA 1
ATOM 1604 C C . VAL A 1 229 ? 41.760 37.312 55.080 1.00 17.38 1681 VAL A C 1
ATOM 1605 O O . VAL A 1 229 ? 41.148 37.976 54.236 1.00 20.54 1681 VAL A O 1
ATOM 1609 N N . PHE A 1 230 ? 42.839 37.763 55.706 1.00 16.22 1682 PHE A N 1
ATOM 1610 C CA . PHE A 1 230 ? 43.344 39.109 55.471 1.00 19.13 1682 PHE A CA 1
ATOM 1611 C C . PHE A 1 230 ? 43.993 39.286 54.114 1.00 18.21 1682 PHE A C 1
ATOM 1612 O O . PHE A 1 230 ? 44.000 40.400 53.574 1.00 19.76 1682 PHE A O 1
ATOM 1620 N N . LYS A 1 231 ? 44.547 38.213 53.558 1.00 15.32 1683 LYS A N 1
ATOM 1621 C CA . LYS A 1 231 ? 45.000 38.267 52.168 1.00 18.06 1683 LYS A CA 1
ATOM 1622 C C . LYS A 1 231 ? 43.808 38.632 51.290 1.00 19.04 1683 LYS A C 1
ATOM 1623 O O . LYS A 1 231 ? 43.897 39.502 50.418 1.00 19.53 1683 LYS A O 1
ATOM 1629 N N . GLN A 1 232 ? 42.683 37.975 51.547 1.00 16.57 1684 GLN A N 1
ATOM 1630 C CA . GLN A 1 232 ? 41.463 38.169 50.772 1.00 18.13 1684 GLN A CA 1
ATOM 1631 C C . GLN A 1 232 ? 40.905 39.586 50.934 1.00 18.74 1684 GLN A C 1
ATOM 1632 O O . GLN A 1 232 ? 40.512 40.225 49.951 1.00 16.95 1684 GLN A O 1
ATOM 1638 N N . LEU A 1 233 ? 40.881 40.087 52.164 1.00 15.12 1685 LEU A N 1
ATOM 1639 C CA . LEU A 1 233 ? 40.263 41.387 52.412 1.00 15.29 1685 LEU A CA 1
ATOM 1640 C C . LEU A 1 233 ? 41.135 42.505 51.836 1.00 18.11 1685 LEU A C 1
ATOM 1641 O O . LEU A 1 233 ? 40.629 43.494 51.300 1.00 17.33 1685 LEU A O 1
ATOM 1646 N N . PHE A 1 234 ? 42.449 42.351 51.922 1.00 16.15 1686 PHE A N 1
ATOM 1647 C CA . PHE A 1 234 ? 43.339 43.365 51.358 1.00 18.36 1686 PHE A CA 1
ATOM 1648 C C . PHE A 1 234 ? 43.326 43.347 49.828 1.00 20.75 1686 PHE A C 1
ATOM 1649 O O . PHE A 1 234 ? 43.507 44.393 49.189 1.00 20.39 1686 PHE A O 1
ATOM 1657 N N . TYR A 1 235 ? 43.084 42.182 49.226 1.00 15.24 1687 TYR A N 1
ATOM 1658 C CA . TYR A 1 235 ? 42.848 42.178 47.789 1.00 14.35 1687 TYR A CA 1
ATOM 1659 C C . TYR A 1 235 ? 41.614 43.028 47.444 1.00 19.31 1687 TYR A C 1
ATOM 1660 O O . TYR A 1 235 ? 41.620 43.781 46.461 1.00 15.46 1687 TYR A O 1
ATOM 1669 N N . MET A 1 236 ? 40.541 42.894 48.225 1.00 16.30 1688 MET A N 1
ATOM 1670 C CA . MET A 1 236 ? 39.362 43.701 47.950 1.00 18.60 1688 MET A CA 1
ATOM 1671 C C . MET A 1 236 ? 39.663 45.200 48.067 1.00 19.36 1688 MET A C 1
ATOM 1672 O O . MET A 1 236 ? 39.178 46.005 47.253 1.00 16.03 1688 MET A O 1
ATOM 1677 N N . ILE A 1 237 ? 40.478 45.586 49.044 1.00 19.62 1689 ILE A N 1
ATOM 1678 C CA . ILE A 1 237 ? 40.888 46.989 49.134 1.00 17.03 1689 ILE A CA 1
ATOM 1679 C C . ILE A 1 237 ? 41.674 47.380 47.877 1.00 20.79 1689 ILE A C 1
ATOM 1680 O O . ILE A 1 237 ? 41.466 48.457 47.319 1.00 21.62 1689 ILE A O 1
ATOM 1685 N N . ASN A 1 238 ? 42.572 46.505 47.436 1.00 19.14 1690 ASN A N 1
ATOM 1686 C CA . ASN A 1 238 ? 43.353 46.750 46.223 1.00 19.81 1690 ASN A CA 1
ATOM 1687 C C . ASN A 1 238 ? 42.455 46.977 45.012 1.00 22.15 1690 ASN A C 1
ATOM 1688 O O . ASN A 1 238 ? 42.614 47.945 44.273 1.00 19.46 1690 ASN A O 1
ATOM 1693 N N . ALA A 1 239 ? 41.494 46.077 44.829 1.00 20.17 1691 ALA A N 1
ATOM 1694 C CA . ALA A 1 239 ? 40.626 46.105 43.664 1.00 14.88 1691 ALA A CA 1
ATOM 1695 C C . ALA A 1 239 ? 39.686 47.304 43.649 1.00 14.70 1691 ALA A C 1
ATOM 1696 O O . ALA A 1 239 ? 39.592 48.013 42.636 1.00 14.95 1691 ALA A O 1
ATOM 1698 N N . VAL A 1 240 ? 38.956 47.522 44.744 1.00 15.80 1692 VAL A N 1
ATOM 1699 C CA . VAL A 1 240 ? 37.977 48.621 44.778 1.00 17.48 1692 VAL A CA 1
ATOM 1700 C C . VAL A 1 240 ? 38.651 49.987 44.582 1.00 20.26 1692 VAL A C 1
ATOM 1701 O O . VAL A 1 240 ? 38.155 50.828 43.823 1.00 18.85 1692 VAL A O 1
ATOM 1705 N N . THR A 1 241 ? 39.787 50.201 45.248 1.00 15.23 1693 THR A N 1
ATOM 1706 C CA . THR A 1 241 ? 40.470 51.492 45.174 1.00 15.46 1693 THR A CA 1
ATOM 1707 C C . THR A 1 241 ? 41.052 51.711 43.780 1.00 14.92 1693 THR A C 1
ATOM 1708 O O . THR A 1 241 ? 40.924 52.808 43.211 1.00 20.99 1693 THR A O 1
ATOM 1712 N N . LEU A 1 242 ? 41.696 50.688 43.221 1.00 15.52 1694 LEU A N 1
ATOM 1713 C CA . LEU A 1 242 ? 42.232 50.818 41.861 1.00 16.04 1694 LEU A CA 1
ATOM 1714 C C . LEU A 1 242 ? 41.120 51.064 40.815 1.00 20.95 1694 LEU A C 1
ATOM 1715 O O . LEU A 1 242 ? 41.297 51.882 39.901 1.00 20.71 1694 LEU A O 1
ATOM 1720 N N . ASN A 1 243 ? 39.984 50.377 40.940 1.00 20.98 1695 ASN A N 1
ATOM 1721 C CA . ASN A 1 243 ? 38.864 50.608 40.026 1.00 21.43 1695 ASN A CA 1
ATOM 1722 C C . ASN A 1 243 ? 38.377 52.060 40.031 1.00 19.80 1695 ASN A C 1
ATOM 1723 O O . ASN A 1 243 ? 37.972 52.594 38.990 1.00 15.75 1695 ASN A O 1
ATOM 1728 N N . ASN A 1 244 ? 38.379 52.687 41.205 1.00 18.35 1696 ASN A N 1
ATOM 1729 C CA . ASN A 1 244 ? 38.066 54.107 41.288 1.00 21.12 1696 ASN A CA 1
ATOM 1730 C C . ASN A 1 244 ? 39.106 54.967 40.563 1.00 20.40 1696 ASN A C 1
ATOM 1731 O O . ASN A 1 244 ? 38.750 55.979 39.972 1.00 17.75 1696 ASN A O 1
ATOM 1736 N N . LEU A 1 245 ? 40.378 54.566 40.595 1.00 21.75 1697 LEU A N 1
ATOM 1737 C CA . LEU A 1 245 ? 41.426 55.349 39.928 1.00 21.62 1697 LEU A CA 1
ATOM 1738 C C . LEU A 1 245 ? 41.310 55.179 38.425 1.00 22.51 1697 LEU A C 1
ATOM 1739 O O . LEU A 1 245 ? 41.648 56.088 37.673 1.00 24.47 1697 LEU A O 1
ATOM 1744 N N . LEU A 1 246 ? 40.836 54.011 37.992 1.00 19.76 1698 LEU A N 1
ATOM 1745 C CA . LEU A 1 246 ? 40.767 53.704 36.564 1.00 20.94 1698 LEU A CA 1
ATOM 1746 C C . LEU A 1 246 ? 39.568 54.348 35.855 1.00 29.85 1698 LEU A C 1
ATOM 1747 O O . LEU A 1 246 ? 39.510 54.346 34.622 1.00 35.65 1698 LEU A O 1
ATOM 1752 N N . LEU A 1 247 ? 38.623 54.902 36.619 1.00 25.47 1699 LEU A N 1
ATOM 1753 C CA . LEU A 1 247 ? 37.416 55.491 36.016 1.00 26.68 1699 LEU A CA 1
ATOM 1754 C C . LEU A 1 247 ? 37.202 56.989 36.300 1.00 24.95 1699 LEU A C 1
ATOM 1755 O O . LEU A 1 247 ? 36.510 57.667 35.534 1.00 26.70 1699 LEU A O 1
ATOM 1760 N N . ARG A 1 248 ? 37.797 57.499 37.383 1.00 19.07 1700 ARG A N 1
ATOM 1761 C CA . ARG A 1 248 ? 37.537 58.861 37.851 1.00 22.95 1700 ARG A CA 1
ATOM 1762 C C . ARG A 1 248 ? 38.765 59.757 37.686 1.00 30.21 1700 ARG A C 1
ATOM 1763 O O . ARG A 1 248 ? 39.820 59.499 38.286 1.00 30.57 1700 ARG A O 1
ATOM 1771 N N . LYS A 1 249 ? 38.629 60.830 36.914 1.00 36.33 1701 LYS A N 1
ATOM 1772 C CA . LYS A 1 249 ? 39.723 61.789 36.772 1.00 38.80 1701 LYS A CA 1
ATOM 1773 C C . LYS A 1 249 ? 39.945 62.595 38.056 1.00 37.36 1701 LYS A C 1
ATOM 1774 O O . LYS A 1 249 ? 41.057 63.083 38.311 1.00 37.08 1701 LYS A O 1
ATOM 1780 N N . ASP A 1 250 ? 38.894 62.742 38.862 1.00 35.11 1702 ASP A N 1
ATOM 1781 C CA . ASP A 1 250 ? 38.968 63.611 40.033 1.00 36.63 1702 ASP A CA 1
ATOM 1782 C C . ASP A 1 250 ? 39.879 63.051 41.142 1.00 34.22 1702 ASP A C 1
ATOM 1783 O O . ASP A 1 250 ? 40.176 63.750 42.118 1.00 33.66 1702 ASP A O 1
ATOM 1788 N N . VAL A 1 251 ? 40.338 61.807 40.985 1.00 30.36 1703 VAL A N 1
ATOM 1789 C CA . VAL A 1 251 ? 41.288 61.226 41.942 1.00 27.93 1703 VAL A CA 1
ATOM 1790 C C . VAL A 1 251 ? 42.659 60.917 41.324 1.00 28.80 1703 VAL A C 1
ATOM 1791 O O . VAL A 1 251 ? 43.579 60.496 42.022 1.00 28.99 1703 VAL A O 1
ATOM 1795 N N . CYS A 1 252 ? 42.802 61.107 40.016 1.00 22.86 1704 CYS A N 1
ATOM 1796 C CA . CYS A 1 252 ? 44.098 60.858 39.389 1.00 22.77 1704 CYS A CA 1
ATOM 1797 C C . CYS A 1 252 ? 44.928 62.134 39.377 1.00 28.37 1704 CYS A C 1
ATOM 1798 O O . CYS A 1 252 ? 44.963 62.863 38.375 1.00 29.53 1704 CYS A O 1
ATOM 1801 N N . SER A 1 253 ? 45.574 62.409 40.511 1.00 27.27 1705 SER A N 1
ATOM 1802 C CA . SER A 1 253 ? 46.464 63.555 40.647 1.00 28.47 1705 SER A CA 1
ATOM 1803 C C . SER A 1 253 ? 47.684 63.132 41.451 1.00 26.93 1705 SER A C 1
ATOM 1804 O O . SER A 1 253 ? 47.673 62.098 42.129 1.00 21.81 1705 SER A O 1
ATOM 1807 N N . TRP A 1 254 ? 48.733 63.933 41.369 1.00 29.89 1706 TRP A N 1
ATOM 1808 C CA . TRP A 1 254 ? 49.966 63.671 42.094 1.00 33.78 1706 TRP A CA 1
ATOM 1809 C C . TRP A 1 254 ? 49.672 63.644 43.583 1.00 31.66 1706 TRP A C 1
ATOM 1810 O O . TRP A 1 254 ? 50.178 62.800 44.326 1.00 30.69 1706 TRP A O 1
ATOM 1821 N N . SER A 1 255 ? 48.842 64.586 44.012 1.00 30.69 1707 SER A N 1
ATOM 1822 C CA . SER A 1 255 ? 48.477 64.714 45.416 1.00 27.83 1707 SER A CA 1
ATOM 1823 C C . SER A 1 255 ? 47.791 63.457 45.947 1.00 27.20 1707 SER A C 1
ATOM 1824 O O . SER A 1 255 ? 48.143 62.945 47.020 1.00 25.73 1707 SER A O 1
ATOM 1827 N N . THR A 1 256 ? 46.816 62.949 45.197 1.00 27.58 1708 THR A N 1
ATOM 1828 C CA . THR A 1 256 ? 46.133 61.731 45.617 1.00 27.78 1708 THR A CA 1
ATOM 1829 C C . THR A 1 256 ? 47.113 60.559 45.700 1.00 23.75 1708 THR A C 1
ATOM 1830 O O . THR A 1 256 ? 47.079 59.785 46.665 1.00 21.12 1708 THR A O 1
ATOM 1834 N N . GLY A 1 257 ? 47.986 60.433 44.698 1.00 24.28 1709 GLY A N 1
ATOM 1835 C CA . GLY A 1 257 ? 48.950 59.346 44.662 1.00 22.55 1709 GLY A CA 1
ATOM 1836 C C . GLY A 1 257 ? 49.840 59.381 45.888 1.00 24.35 1709 GLY A C 1
ATOM 1837 O O . GLY A 1 257 ? 50.154 58.338 46.468 1.00 24.79 1709 GLY A O 1
ATOM 1838 N N . MET A 1 258 ? 50.249 60.581 46.288 1.00 20.37 1710 MET A N 1
ATOM 1839 C CA . MET A 1 258 ? 51.069 60.732 47.483 1.00 27.72 1710 MET A CA 1
ATOM 1840 C C . MET A 1 258 ? 50.300 60.328 48.748 1.00 32.71 1710 MET A C 1
ATOM 1841 O O . MET A 1 258 ? 50.826 59.617 49.616 1.00 25.87 1710 MET A O 1
ATOM 1846 N N . GLN A 1 259 ? 49.056 60.785 48.854 1.00 34.75 1711 GLN A N 1
ATOM 1847 C CA . GLN A 1 259 ? 48.239 60.454 50.015 1.00 34.13 1711 GLN A CA 1
ATOM 1848 C C . GLN A 1 259 ? 47.877 58.972 50.028 1.00 28.49 1711 GLN A C 1
ATOM 1849 O O . GLN A 1 259 ? 47.838 58.339 51.089 1.00 28.66 1711 GLN A O 1
ATOM 1855 N N . LEU A 1 260 ? 47.600 58.423 48.849 1.00 26.98 1712 LEU A N 1
ATOM 1856 C CA . LEU A 1 260 ? 47.245 57.012 48.728 1.00 27.13 1712 LEU A CA 1
ATOM 1857 C C . LEU A 1 260 ? 48.401 56.113 49.166 1.00 27.23 1712 LEU A C 1
ATOM 1858 O O . LEU A 1 260 ? 48.204 55.142 49.914 1.00 25.89 1712 LEU A O 1
ATOM 1863 N N . ARG A 1 261 ? 49.607 56.447 48.713 1.00 23.21 1713 ARG A N 1
ATOM 1864 C CA . ARG A 1 261 ? 50.786 55.670 49.075 1.00 28.29 1713 ARG A CA 1
ATOM 1865 C C . ARG A 1 261 ? 51.011 55.695 50.584 1.00 29.32 1713 ARG A C 1
ATOM 1866 O O . ARG A 1 261 ? 51.363 54.671 51.173 1.00 28.31 1713 ARG A O 1
ATOM 1874 N N . TYR A 1 262 ? 50.800 56.858 51.208 1.00 25.59 1714 TYR A N 1
ATOM 1875 C CA . TYR A 1 262 ? 50.897 56.971 52.663 1.00 26.47 1714 TYR A CA 1
ATOM 1876 C C . TYR A 1 262 ? 49.863 56.067 53.364 1.00 26.70 1714 TYR A C 1
ATOM 1877 O O . TYR A 1 262 ? 50.188 55.374 54.331 1.00 25.49 1714 TYR A O 1
ATOM 1886 N N . ASN A 1 263 ? 48.618 56.088 52.882 1.00 23.91 1715 ASN A N 1
ATOM 1887 C CA . ASN A 1 263 ? 47.566 55.243 53.444 1.00 22.73 1715 ASN A CA 1
ATOM 1888 C C . ASN A 1 263 ? 47.903 53.765 53.345 1.00 23.98 1715 ASN A C 1
ATOM 1889 O O . ASN A 1 263 ? 47.684 52.998 54.292 1.00 24.81 1715 ASN A O 1
ATOM 1894 N N . ILE A 1 264 ? 48.423 53.356 52.193 1.00 23.24 1716 ILE A N 1
ATOM 1895 C CA . ILE A 1 264 ? 48.821 51.961 52.015 1.00 25.54 1716 ILE A CA 1
ATOM 1896 C C . ILE A 1 264 ? 49.956 51.602 52.978 1.00 27.65 1716 ILE A C 1
ATOM 1897 O O . ILE A 1 264 ? 49.976 50.494 53.521 1.00 29.72 1716 ILE A O 1
ATOM 1902 N N . SER A 1 265 ? 50.886 52.528 53.217 1.00 26.20 1717 SER A N 1
ATOM 1903 C CA . SER A 1 265 ? 51.943 52.256 54.192 1.00 31.94 1717 SER A CA 1
ATOM 1904 C C . SER A 1 265 ? 51.422 52.028 55.614 1.00 30.37 1717 SER A C 1
ATOM 1905 O O . SER A 1 265 ? 51.970 51.202 56.349 1.00 28.07 1717 SER A O 1
ATOM 1908 N N . GLN A 1 266 ? 50.374 52.749 56.006 1.00 28.54 1718 GLN A N 1
ATOM 1909 C CA . GLN A 1 266 ? 49.773 52.518 57.319 1.00 29.51 1718 GLN A CA 1
ATOM 1910 C C . GLN A 1 266 ? 49.180 51.110 57.394 1.00 27.79 1718 GLN A C 1
ATOM 1911 O O . GLN A 1 266 ? 49.359 50.409 58.397 1.00 28.75 1718 GLN A O 1
ATOM 1917 N N . LEU A 1 267 ? 48.493 50.688 56.332 1.00 24.16 1719 LEU A N 1
ATOM 1918 C CA . LEU A 1 267 ? 47.976 49.313 56.257 1.00 21.22 1719 LEU A CA 1
ATOM 1919 C C . LEU A 1 267 ? 49.093 48.268 56.375 1.00 19.68 1719 LEU A C 1
ATOM 1920 O O . LEU A 1 267 ? 48.927 47.242 57.053 1.00 24.09 1719 LEU A O 1
ATOM 1925 N N . GLU A 1 268 ? 50.225 48.523 55.722 1.00 17.45 1720 GLU A N 1
ATOM 1926 C CA . GLU A 1 268 ? 51.358 47.594 55.772 1.00 28.03 1720 GLU A CA 1
ATOM 1927 C C . GLU A 1 268 ? 51.913 47.506 57.191 1.00 30.23 1720 GLU A C 1
ATOM 1928 O O . GLU A 1 268 ? 52.204 46.418 57.685 1.00 33.82 1720 GLU A O 1
ATOM 1934 N N . GLU A 1 269 ? 52.068 48.661 57.834 1.00 29.30 1721 GLU A N 1
ATOM 1935 C CA . GLU A 1 269 ? 52.514 48.703 59.222 1.00 34.68 1721 GLU A CA 1
ATOM 1936 C C . GLU A 1 269 ? 51.548 47.978 60.147 1.00 28.82 1721 GLU A C 1
ATOM 1937 O O . GLU A 1 269 ? 51.980 47.264 61.057 1.00 27.67 1721 GLU A O 1
ATOM 1943 N N . TRP A 1 270 ? 50.245 48.136 59.913 1.00 25.77 1722 TRP A N 1
ATOM 1944 C CA . TRP A 1 270 ? 49.271 47.428 60.740 1.00 30.76 1722 TRP A CA 1
ATOM 1945 C C . TRP A 1 270 ? 49.453 45.924 60.571 1.00 25.36 1722 TRP A C 1
ATOM 1946 O O . TRP A 1 270 ? 49.383 45.169 61.541 1.00 29.52 1722 TRP A O 1
ATOM 1957 N N . LEU A 1 271 ? 49.677 45.502 59.329 1.00 28.61 1723 LEU A N 1
ATOM 1958 C CA . LEU A 1 271 ? 49.829 44.087 59.008 1.00 30.49 1723 LEU A CA 1
ATOM 1959 C C . LEU A 1 271 ? 51.051 43.500 59.711 1.00 33.10 1723 LEU A C 1
ATOM 1960 O O . LEU A 1 271 ? 50.973 42.422 60.321 1.00 28.01 1723 LEU A O 1
ATOM 1965 N N . ARG A 1 272 ? 52.177 44.207 59.631 1.00 34.31 1724 ARG A N 1
ATOM 1966 C CA . ARG A 1 272 ? 53.394 43.723 60.271 1.00 37.70 1724 ARG A CA 1
ATOM 1967 C C . ARG A 1 272 ? 53.241 43.688 61.785 1.00 35.41 1724 ARG A C 1
ATOM 1968 O O . ARG A 1 272 ? 53.643 42.712 62.422 1.00 35.48 1724 ARG A O 1
ATOM 1976 N N . GLY A 1 273 ? 52.649 44.738 62.355 1.00 36.86 1725 GLY A N 1
ATOM 1977 C CA . GLY A 1 273 ? 52.412 44.800 63.792 1.00 37.22 1725 GLY A CA 1
ATOM 1978 C C . GLY A 1 273 ? 51.555 43.658 64.326 1.00 39.10 1725 GLY A C 1
ATOM 1979 O O . GLY A 1 273 ? 51.624 43.315 65.513 1.00 39.53 1725 GLY A O 1
ATOM 1980 N N . ARG A 1 274 ? 50.735 43.070 63.460 1.00 45.74 1726 ARG A N 1
ATOM 1981 C CA . ARG A 1 274 ? 49.880 41.973 63.886 1.00 45.68 1726 ARG A CA 1
ATOM 1982 C C . ARG A 1 274 ? 50.461 40.623 63.484 1.00 46.05 1726 ARG A C 1
ATOM 1983 O O . ARG A 1 274 ? 49.799 39.594 63.654 1.00 45.98 1726 ARG A O 1
ATOM 1991 N N . ASN A 1 275 ? 51.685 40.629 62.946 1.00 41.76 1727 ASN A N 1
ATOM 1992 C CA . ASN A 1 275 ? 52.321 39.406 62.439 1.00 41.88 1727 ASN A CA 1
ATOM 1993 C C . ASN A 1 275 ? 51.487 38.779 61.314 1.00 39.28 1727 ASN A C 1
ATOM 1994 O O . ASN A 1 275 ? 51.292 37.565 61.269 1.00 40.12 1727 ASN A O 1
ATOM 1999 N N . LEU A 1 276 ? 50.986 39.617 60.414 1.00 38.53 1728 LEU A N 1
ATOM 2000 C CA . LEU A 1 276 ? 50.163 39.148 59.305 1.00 37.23 1728 LEU A CA 1
ATOM 2001 C C . LEU A 1 276 ? 50.873 39.362 57.969 1.00 39.92 1728 LEU A C 1
ATOM 2002 O O . LEU A 1 276 ? 50.251 39.300 56.912 1.00 36.60 1728 LEU A O 1
ATOM 2007 N N . HIS A 1 277 ? 52.180 39.604 58.019 1.00 42.27 1729 HIS A N 1
ATOM 2008 C CA . HIS A 1 277 ? 52.929 40.025 56.834 1.00 46.20 1729 HIS A CA 1
ATOM 2009 C C . HIS A 1 277 ? 53.385 38.838 55.973 1.00 49.18 1729 HIS A C 1
ATOM 2010 O O . HIS A 1 277 ? 53.904 39.018 54.869 1.00 54.82 1729 HIS A O 1
ATOM 2023 N N . GLN A 1 278 ? 53.181 37.630 56.489 1.00 46.12 1730 GLN A N 1
ATOM 2024 C CA . GLN A 1 278 ? 53.438 36.408 55.742 1.00 43.40 1730 GLN A CA 1
ATOM 2025 C C . GLN A 1 278 ? 52.174 35.964 55.008 1.00 36.89 1730 GLN A C 1
ATOM 2026 O O . GLN A 1 278 ? 52.194 34.976 54.270 1.00 37.44 1730 GLN A O 1
ATOM 2032 N N . SER A 1 279 ? 51.082 36.706 55.207 1.00 31.76 1731 SER A N 1
ATOM 2033 C CA . SER A 1 279 ? 49.764 36.327 54.693 1.00 28.37 1731 SER A CA 1
ATOM 2034 C C . SER A 1 279 ? 49.660 36.489 53.184 1.00 26.82 1731 SER A C 1
ATOM 2035 O O . SER A 1 279 ? 48.771 35.915 52.559 1.00 26.81 1731 SER A O 1
ATOM 2038 N N . GLY A 1 280 ? 50.540 37.299 52.603 1.00 27.79 1732 GLY A N 1
ATOM 2039 C CA . GLY A 1 280 ? 50.444 37.611 51.187 1.00 28.52 1732 GLY A CA 1
ATOM 2040 C C . GLY A 1 280 ? 49.596 38.854 50.939 1.00 28.78 1732 GLY A C 1
ATOM 2041 O O . GLY A 1 280 ? 49.390 39.262 49.792 1.00 27.30 1732 GLY A O 1
ATOM 2042 N N . ALA A 1 281 ? 49.100 39.462 52.016 1.00 25.75 1733 ALA A N 1
ATOM 2043 C CA . ALA A 1 281 ? 48.249 40.650 51.891 1.00 22.65 1733 ALA A CA 1
ATOM 2044 C C . ALA A 1 281 ? 48.959 41.821 51.209 1.00 20.90 1733 ALA A C 1
ATOM 2045 O O . ALA A 1 281 ? 48.346 42.538 50.393 1.00 20.41 1733 ALA A O 1
ATOM 2047 N N . VAL A 1 282 ? 50.233 42.034 51.542 1.00 20.64 1734 VAL A N 1
ATOM 2048 C CA . VAL A 1 282 ? 50.988 43.157 50.957 1.00 23.27 1734 VAL A CA 1
ATOM 2049 C C . VAL A 1 282 ? 51.092 42.983 49.452 1.00 22.63 1734 VAL A C 1
ATOM 2050 O O . VAL A 1 282 ? 50.975 43.941 48.686 1.00 22.50 1734 VAL A O 1
ATOM 2054 N N . GLN A 1 283 ? 51.323 41.744 49.034 1.00 26.59 1735 GLN A N 1
ATOM 2055 C CA . GLN A 1 283 ? 51.509 41.437 47.619 1.00 26.56 1735 GLN A CA 1
ATOM 2056 C C . GLN A 1 283 ? 50.248 41.719 46.817 1.00 21.61 1735 GLN A C 1
ATOM 2057 O O . GLN A 1 283 ? 50.335 42.169 45.677 1.00 18.99 1735 GLN A O 1
ATOM 2063 N N . THR A 1 284 ? 49.080 41.473 47.415 1.00 22.03 1736 THR A N 1
ATOM 2064 C CA . THR A 1 284 ? 47.815 41.706 46.720 1.00 21.53 1736 THR A CA 1
ATOM 2065 C C . THR A 1 284 ? 47.600 43.189 46.406 1.00 21.37 1736 THR A C 1
ATOM 2066 O O . THR A 1 284 ? 46.781 43.525 45.542 1.00 21.81 1736 THR A O 1
ATOM 2070 N N . MET A 1 285 ? 48.315 44.067 47.108 1.00 17.84 1737 MET A N 1
ATOM 2071 C CA . MET A 1 285 ? 48.163 45.517 46.910 1.00 20.43 1737 MET A CA 1
ATOM 2072 C C . MET A 1 285 ? 49.186 46.140 45.951 1.00 21.37 1737 MET A C 1
ATOM 2073 O O . MET A 1 285 ? 49.164 47.354 45.715 1.00 22.62 1737 MET A O 1
ATOM 2078 N N . GLU A 1 286 ? 50.070 45.319 45.391 1.00 23.19 1738 GLU A N 1
ATOM 2079 C CA . GLU A 1 286 ? 51.085 45.818 44.451 1.00 21.75 1738 GLU A CA 1
ATOM 2080 C C . GLU A 1 286 ? 50.525 46.649 43.278 1.00 22.56 1738 GLU A C 1
ATOM 2081 O O . GLU A 1 286 ? 51.087 47.710 42.963 1.00 24.01 1738 GLU A O 1
ATOM 2087 N N . PRO A 1 287 ? 49.424 46.186 42.636 1.00 22.31 1739 PRO A N 1
ATOM 2088 C CA . PRO A 1 287 ? 48.852 47.009 41.559 1.00 19.96 1739 PRO A CA 1
ATOM 2089 C C . PRO A 1 287 ? 48.478 48.403 42.029 1.00 19.33 1739 PRO A C 1
ATOM 2090 O O . PRO A 1 287 ? 48.760 49.385 41.332 1.00 17.62 1739 PRO A O 1
ATOM 2094 N N . LEU A 1 288 ? 47.837 48.496 43.191 1.00 20.61 1740 LEU A N 1
ATOM 2095 C CA . LEU A 1 288 ? 47.448 49.797 43.730 1.00 17.70 1740 LEU A CA 1
ATOM 2096 C C . LEU A 1 288 ? 48.667 50.636 44.126 1.00 19.88 1740 LEU A C 1
ATOM 2097 O O . LEU A 1 288 ? 48.704 51.855 43.900 1.00 20.23 1740 LEU A O 1
ATOM 2102 N N . ILE A 1 289 ? 49.646 49.988 44.751 1.00 19.40 1741 ILE A N 1
ATOM 2103 C CA . ILE A 1 289 ? 50.893 50.648 45.125 1.00 16.89 1741 ILE A CA 1
ATOM 2104 C C . ILE A 1 289 ? 51.560 51.235 43.872 1.00 19.22 1741 ILE A C 1
ATOM 2105 O O . ILE A 1 289 ? 52.070 52.359 43.888 1.00 20.82 1741 ILE A O 1
ATOM 2110 N N . GLN A 1 290 ? 51.554 50.473 42.782 1.00 18.27 1742 GLN A N 1
ATOM 2111 C CA . GLN A 1 290 ? 52.197 50.921 41.560 1.00 20.37 1742 GLN A CA 1
ATOM 2112 C C . GLN A 1 290 ? 51.414 52.058 40.931 1.00 23.68 1742 GLN A C 1
ATOM 2113 O O . GLN A 1 290 ? 52.000 52.977 40.360 1.00 23.06 1742 GLN A O 1
ATOM 2119 N N . ALA A 1 291 ? 50.089 51.989 41.036 1.00 20.12 1743 ALA A N 1
ATOM 2120 C CA . ALA A 1 291 ? 49.228 53.069 40.568 1.00 19.59 1743 ALA A CA 1
ATOM 2121 C C . ALA A 1 291 ? 49.499 54.361 41.327 1.00 22.14 1743 ALA A C 1
ATOM 2122 O O . ALA A 1 291 ? 49.549 55.433 40.727 1.00 17.84 1743 ALA A O 1
ATOM 2124 N N . ALA A 1 292 ? 49.650 54.259 42.646 1.00 24.27 1744 ALA A N 1
ATOM 2125 C CA . ALA A 1 292 ? 49.904 55.427 43.490 1.00 23.97 1744 ALA A CA 1
ATOM 2126 C C . ALA A 1 292 ? 51.256 56.043 43.155 1.00 25.56 1744 ALA A C 1
ATOM 2127 O O . ALA A 1 292 ? 51.412 57.270 43.181 1.00 26.08 1744 ALA A O 1
ATOM 2129 N N . GLN A 1 293 ? 52.236 55.194 42.856 1.00 23.83 1745 GLN A N 1
ATOM 2130 C CA . GLN A 1 293 ? 53.556 55.692 42.490 1.00 29.77 1745 GLN A CA 1
ATOM 2131 C C . GLN A 1 293 ? 53.522 56.319 41.097 1.00 27.81 1745 GLN A C 1
ATOM 2132 O O . GLN A 1 293 ? 54.045 57.413 40.905 1.00 25.14 1745 GLN A O 1
ATOM 2138 N N . LEU A 1 294 ? 52.884 55.639 40.143 1.00 23.85 1746 LEU A N 1
ATOM 2139 C CA . LEU A 1 294 ? 52.693 56.173 38.788 1.00 19.41 1746 LEU A CA 1
ATOM 2140 C C . LEU A 1 294 ? 52.137 57.595 38.817 1.00 24.14 1746 LEU A C 1
ATOM 2141 O O . LEU A 1 294 ? 52.585 58.467 38.060 1.00 26.76 1746 LEU A O 1
ATOM 2146 N N . LEU A 1 295 ? 51.180 57.841 39.710 1.00 21.23 1747 LEU A N 1
ATOM 2147 C CA . LEU A 1 295 ? 50.589 59.168 39.821 1.00 22.88 1747 LEU A CA 1
ATOM 2148 C C . LEU A 1 295 ? 51.637 60.222 40.206 1.00 24.29 1747 LEU A C 1
ATOM 2149 O O . LEU A 1 295 ? 51.469 61.416 39.911 1.00 22.45 1747 LEU A O 1
ATOM 2154 N N . GLN A 1 296 ? 52.720 59.776 40.848 1.00 23.08 1748 GLN A N 1
ATOM 2155 C CA . GLN A 1 296 ? 53.753 60.695 41.328 1.00 27.70 1748 GLN A CA 1
ATOM 2156 C C . GLN A 1 296 ? 54.967 60.831 40.417 1.00 27.49 1748 GLN A C 1
ATOM 2157 O O . GLN A 1 296 ? 55.789 61.732 40.601 1.00 30.71 1748 GLN A O 1
ATOM 2163 N N . LEU A 1 297 ? 55.096 59.931 39.454 1.00 23.00 1749 LEU A N 1
ATOM 2164 C CA . LEU A 1 297 ? 56.265 59.933 38.569 1.00 26.35 1749 LEU A CA 1
ATOM 2165 C C . LEU A 1 297 ? 56.190 61.096 37.572 1.00 23.71 1749 LEU A C 1
ATOM 2166 O O . LEU A 1 297 ? 55.096 61.610 37.272 1.00 23.17 1749 LEU A O 1
ATOM 2171 N N . LYS A 1 298 ? 57.347 61.537 37.082 1.00 23.45 1750 LYS A N 1
ATOM 2172 C CA . LYS A 1 298 ? 57.360 62.511 35.993 1.00 27.93 1750 LYS A CA 1
ATOM 2173 C C . LYS A 1 298 ? 56.799 61.829 34.743 1.00 25.05 1750 LYS A C 1
ATOM 2174 O O . LYS A 1 298 ? 56.960 60.616 34.553 1.00 24.12 1750 LYS A O 1
ATOM 2180 N N . LYS A 1 299 ? 56.128 62.595 33.892 1.00 23.12 1751 LYS A N 1
ATOM 2181 C CA . LYS A 1 299 ? 55.433 61.999 32.755 1.00 23.57 1751 LYS A CA 1
ATOM 2182 C C . LYS A 1 299 ? 55.690 62.751 31.455 1.00 24.59 1751 LYS A C 1
ATOM 2183 O O . LYS A 1 299 ? 54.735 63.038 30.724 1.00 26.30 1751 LYS A O 1
ATOM 2189 N N . LYS A 1 300 ? 56.954 63.058 31.146 1.00 19.87 1752 LYS A N 1
ATOM 2190 C CA . LYS A 1 300 ? 57.247 63.909 29.985 1.00 21.53 1752 LYS A CA 1
ATOM 2191 C C . LYS A 1 300 ? 58.162 63.282 28.938 1.00 22.74 1752 LYS A C 1
ATOM 2192 O O . LYS A 1 300 ? 57.875 63.339 27.733 1.00 22.59 1752 LYS A O 1
ATOM 2198 N N . THR A 1 301 ? 59.261 62.690 29.403 1.00 20.41 1753 THR A N 1
ATOM 2199 C CA . THR A 1 301 ? 60.352 62.278 28.521 1.00 20.76 1753 THR A CA 1
ATOM 2200 C C . THR A 1 301 ? 60.366 60.780 28.203 1.00 22.84 1753 THR A C 1
ATOM 2201 O O . THR A 1 301 ? 59.664 59.987 28.840 1.00 21.43 1753 THR A O 1
ATOM 2205 N N . GLN A 1 302 ? 61.186 60.412 27.219 1.00 24.03 1754 GLN A N 1
ATOM 2206 C CA . GLN A 1 302 ? 61.410 59.017 26.859 1.00 27.89 1754 GLN A CA 1
ATOM 2207 C C . GLN A 1 302 ? 61.861 58.277 28.113 1.00 29.12 1754 GLN A C 1
ATOM 2208 O O . GLN A 1 302 ? 61.346 57.204 28.448 1.00 22.86 1754 GLN A O 1
ATOM 2214 N N . GLU A 1 303 ? 62.815 58.881 28.816 1.00 27.61 1755 GLU A N 1
ATOM 2215 C CA . GLU A 1 303 ? 63.301 58.361 30.089 1.00 32.82 1755 GLU A CA 1
ATOM 2216 C C . GLU A 1 303 ? 62.170 58.215 31.110 1.00 26.48 1755 GLU A C 1
ATOM 2217 O O . GLU A 1 303 ? 62.116 57.218 31.838 1.00 22.83 1755 GLU A O 1
AT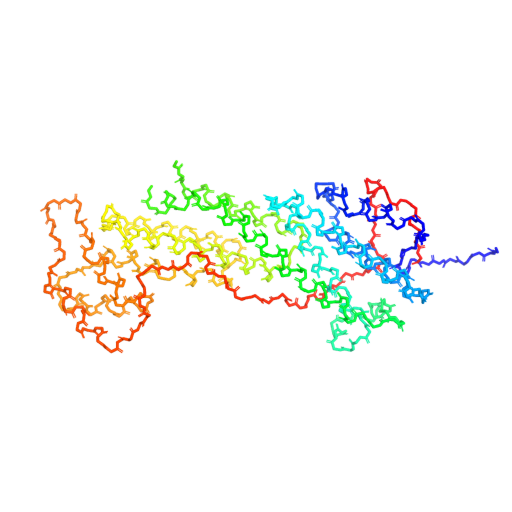OM 2223 N N . ASP A 1 304 ? 61.259 59.192 31.168 1.00 24.05 1756 ASP A N 1
ATOM 2224 C CA . ASP A 1 304 ? 60.126 59.089 32.092 1.00 21.83 1756 ASP A CA 1
ATOM 2225 C C . ASP A 1 304 ? 59.257 57.902 31.705 1.00 23.76 1756 ASP A C 1
ATOM 2226 O O . ASP A 1 304 ? 58.768 57.164 32.569 1.00 19.81 1756 ASP A O 1
ATOM 2231 N N . ALA A 1 305 ? 59.066 57.721 30.399 1.00 24.53 1757 ALA A N 1
ATOM 2232 C CA . ALA A 1 305 ? 58.228 56.634 29.899 1.00 26.83 1757 ALA A CA 1
ATOM 2233 C C . ALA A 1 305 ? 58.858 55.290 30.252 1.00 28.77 1757 ALA A C 1
ATOM 2234 O O . ALA A 1 305 ? 58.175 54.365 30.710 1.00 21.98 1757 ALA A O 1
ATOM 2236 N N . GLU A 1 306 ? 60.168 55.183 30.043 1.00 26.97 1758 GLU A N 1
ATOM 2237 C CA . GLU A 1 306 ? 60.875 53.947 30.380 1.00 30.09 1758 GLU A CA 1
ATOM 2238 C C . GLU A 1 306 ? 60.756 53.630 31.874 1.00 29.14 1758 GLU A C 1
ATOM 2239 O O . GLU A 1 306 ? 60.501 52.486 32.250 1.00 29.84 1758 GLU A O 1
ATOM 2245 N N . ALA A 1 307 ? 60.909 54.643 32.723 1.00 24.28 1759 ALA A N 1
ATOM 2246 C CA . ALA A 1 307 ? 60.731 54.449 34.161 1.00 30.37 1759 ALA A CA 1
ATOM 2247 C C . ALA A 1 307 ? 59.339 53.901 34.487 1.00 30.91 1759 ALA A C 1
ATOM 2248 O O . ALA A 1 307 ? 59.213 52.957 35.255 1.00 29.74 1759 ALA A O 1
ATOM 2250 N N . ILE A 1 308 ? 58.299 54.497 33.911 1.00 34.06 1760 ILE A N 1
ATOM 2251 C CA . ILE A 1 308 ? 56.925 54.036 34.141 1.00 26.88 1760 ILE A CA 1
ATOM 2252 C C . ILE A 1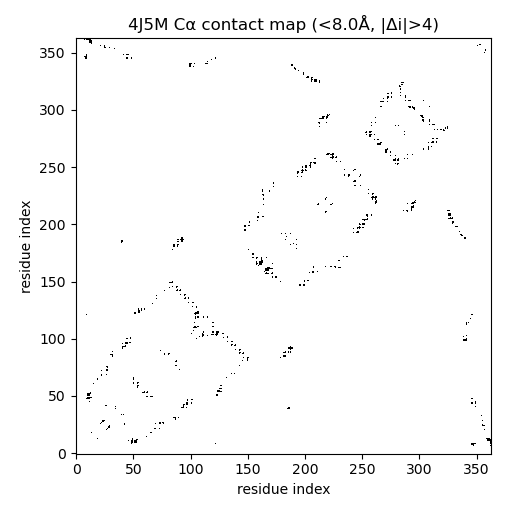 308 ? 56.714 52.574 33.721 1.00 25.06 1760 ILE A C 1
ATOM 2253 O O . ILE A 1 308 ? 56.081 51.796 34.442 1.00 24.53 1760 ILE A O 1
ATOM 2258 N N . CYS A 1 309 ? 57.246 52.197 32.565 1.00 24.77 1761 CYS A N 1
ATOM 2259 C CA . CYS A 1 309 ? 57.115 50.817 32.092 1.00 29.44 1761 CYS A CA 1
ATOM 2260 C C . CYS A 1 309 ? 57.841 49.812 32.986 1.00 33.69 1761 CYS A C 1
ATOM 2261 O O . CYS A 1 309 ? 57.301 48.754 33.308 1.00 33.26 1761 CYS A O 1
ATOM 2264 N N . SER A 1 310 ? 59.047 50.148 33.426 1.00 31.29 1762 SER A N 1
ATOM 2265 C CA . SER A 1 310 ? 59.785 49.216 34.269 1.00 34.34 1762 SER A CA 1
ATOM 2266 C C . SER A 1 310 ? 59.214 49.115 35.689 1.00 33.55 1762 SER A C 1
ATOM 2267 O O . SER A 1 310 ? 59.395 48.096 36.353 1.00 32.06 1762 SER A O 1
ATOM 2272 N N . LEU A 1 311 ? 58.513 50.150 36.147 1.00 26.40 1763 LEU A N 1
ATOM 2273 C CA . LEU A 1 311 ? 57.937 50.133 37.494 1.00 28.12 1763 LEU A CA 1
ATOM 2274 C C . LEU A 1 311 ? 56.584 49.407 37.531 1.00 27.15 1763 LEU A C 1
ATOM 2275 O O . LEU A 1 311 ? 56.292 48.650 38.468 1.00 33.94 1763 LEU A O 1
ATOM 2280 N N . CYS A 1 312 ? 55.775 49.621 36.496 1.00 22.39 1764 CYS A N 1
ATOM 2281 C CA . CYS A 1 312 ? 54.368 49.197 36.505 1.00 21.46 1764 CYS A CA 1
ATOM 2282 C C . CYS A 1 312 ? 54.176 47.797 35.936 1.00 21.75 1764 CYS A C 1
ATOM 2283 O O . CYS A 1 312 ? 53.299 47.571 35.107 1.00 26.04 1764 CYS A O 1
ATOM 2286 N N . THR A 1 313 ? 54.978 46.851 36.413 1.00 17.24 1765 THR A N 1
ATOM 2287 C CA . THR A 1 313 ? 54.880 45.464 35.966 1.00 22.60 1765 THR A CA 1
ATOM 2288 C C . THR A 1 313 ? 53.610 44.739 36.418 1.00 20.54 1765 THR A C 1
ATOM 2289 O O . THR A 1 313 ? 53.312 43.661 35.905 1.00 22.03 1765 THR A O 1
ATOM 2293 N N . SER A 1 314 ? 52.871 45.312 37.370 1.00 17.92 1766 SER A N 1
ATOM 2294 C CA . SER A 1 314 ? 51.626 44.690 37.839 1.00 24.06 1766 SER A CA 1
ATOM 2295 C C . SER A 1 314 ? 50.396 45.423 37.350 1.00 23.62 1766 SER A C 1
ATOM 2296 O O . SER A 1 314 ? 49.289 45.145 37.808 1.00 23.27 1766 SER A O 1
ATOM 2299 N N . LEU A 1 315 ? 50.594 46.375 36.441 1.00 23.16 1767 LEU A N 1
ATOM 2300 C CA . LEU A 1 315 ? 49.479 47.073 35.808 1.00 20.41 1767 LEU A CA 1
ATOM 2301 C C . LEU A 1 315 ? 49.520 46.735 34.330 1.00 21.83 1767 LEU A C 1
ATOM 2302 O O . LEU A 1 315 ? 50.602 46.690 33.720 1.00 20.39 1767 LEU A O 1
ATOM 2307 N N . SER A 1 316 ? 48.354 46.459 33.749 1.00 23.03 1768 SER A N 1
ATOM 2308 C CA . SER A 1 316 ? 48.284 46.145 32.321 1.00 24.31 1768 SER A CA 1
ATOM 2309 C C . SER A 1 316 ? 48.607 47.387 31.487 1.00 25.67 1768 SER A C 1
ATOM 2310 O O . SER A 1 316 ? 48.624 48.507 32.017 1.00 22.97 1768 SER A O 1
ATOM 2313 N N . THR A 1 317 ? 48.869 47.204 30.193 1.00 24.35 1769 THR A N 1
ATOM 2314 C CA . THR A 1 317 ? 49.085 48.349 29.310 1.00 27.65 1769 THR A CA 1
ATOM 2315 C C . THR A 1 317 ? 47.870 49.282 29.355 1.00 30.69 1769 THR A C 1
ATOM 2316 O O . THR A 1 317 ? 48.017 50.508 29.431 1.00 27.00 1769 THR A O 1
ATOM 2320 N N . GLN A 1 318 ? 46.675 48.691 29.311 1.00 32.13 1770 GLN A N 1
ATOM 2321 C CA . GLN A 1 318 ? 45.429 49.454 29.344 1.00 33.87 1770 GLN A CA 1
ATOM 2322 C C . GLN A 1 318 ? 45.293 50.283 30.624 1.00 25.17 1770 GLN A C 1
ATOM 2323 O O . GLN A 1 318 ? 44.880 51.447 30.570 1.00 23.05 1770 GLN A O 1
ATOM 2329 N N . GLN A 1 319 ? 45.625 49.683 31.766 1.00 17.82 1771 GLN A N 1
ATOM 2330 C CA . GLN A 1 319 ? 45.492 50.365 33.051 1.00 20.72 1771 GLN A CA 1
ATOM 2331 C C . GLN A 1 319 ? 46.445 51.557 33.168 1.00 19.83 1771 GLN A C 1
ATOM 2332 O O . GLN A 1 319 ? 46.048 52.632 33.630 1.00 20.17 1771 GLN A O 1
ATOM 2338 N N . ILE A 1 320 ? 47.691 51.365 32.741 1.00 21.71 1772 ILE A N 1
ATOM 2339 C CA . ILE A 1 320 ? 48.679 52.439 32.750 1.00 18.19 1772 ILE A CA 1
ATOM 2340 C C . ILE A 1 320 ? 48.228 53.573 31.821 1.00 22.12 1772 ILE A C 1
ATOM 2341 O O . ILE A 1 320 ? 48.288 54.748 32.181 1.00 21.68 1772 ILE A O 1
ATOM 2346 N N . VAL A 1 321 ?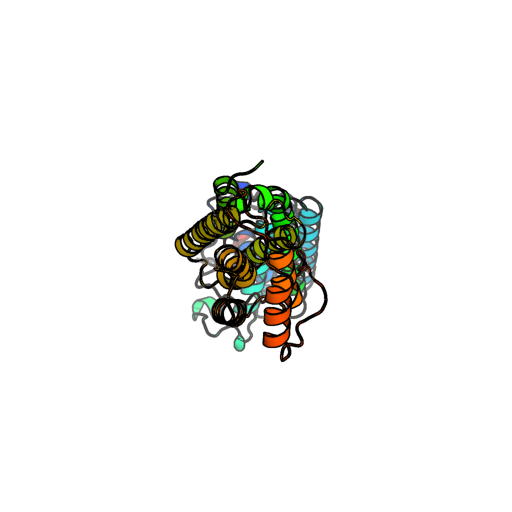 47.798 53.224 30.611 1.00 26.33 1773 VAL A N 1
ATOM 2347 C CA . VAL A 1 321 ? 47.359 54.249 29.663 1.00 29.48 1773 VAL A CA 1
ATOM 2348 C C . VAL A 1 321 ? 46.126 55.006 30.181 1.00 29.56 1773 VAL A C 1
ATOM 2349 O O . VAL A 1 321 ? 46.033 56.230 30.026 1.00 25.47 1773 VAL A O 1
ATOM 2353 N N . LYS A 1 322 ? 45.208 54.290 30.834 1.00 26.72 1774 LYS A N 1
ATOM 2354 C CA . LYS A 1 322 ? 44.019 54.926 31.412 1.00 26.47 1774 LYS A CA 1
ATOM 2355 C C . LYS A 1 322 ? 44.378 55.979 32.457 1.00 22.32 1774 LYS A C 1
ATOM 2356 O O . LYS A 1 322 ? 43.883 57.108 32.411 1.00 22.27 1774 LYS A O 1
ATOM 2362 N N . ILE A 1 323 ? 45.237 55.608 33.401 1.00 23.03 1775 ILE A N 1
ATOM 2363 C CA . ILE A 1 323 ? 45.611 56.536 34.464 1.00 26.03 1775 ILE A CA 1
ATOM 2364 C C . ILE A 1 323 ? 46.317 57.780 33.889 1.00 23.44 1775 ILE A C 1
ATOM 2365 O O . ILE A 1 323 ? 46.056 58.904 34.332 1.00 18.25 1775 ILE A O 1
ATOM 2370 N N . LEU A 1 324 ? 47.186 57.581 32.900 1.00 19.12 1776 LEU A N 1
ATOM 2371 C CA . LEU A 1 324 ? 47.864 58.694 32.232 1.00 21.43 1776 LEU A CA 1
ATOM 2372 C C . LEU A 1 324 ? 46.851 59.615 31.530 1.00 28.21 1776 LEU A C 1
ATOM 2373 O O . LEU A 1 324 ? 46.971 60.847 31.596 1.00 30.33 1776 LEU A O 1
ATOM 2378 N N . ASN A 1 325 ? 45.854 59.021 30.868 1.00 22.19 1777 ASN A N 1
ATOM 2379 C CA . ASN A 1 325 ? 44.785 59.797 30.252 1.00 27.60 1777 ASN A CA 1
ATOM 2380 C C . ASN A 1 325 ? 43.928 60.551 31.280 1.00 30.17 1777 ASN A C 1
ATOM 2381 O O . ASN A 1 325 ? 43.549 61.706 31.059 1.00 32.60 1777 ASN A O 1
ATOM 2386 N N . LEU A 1 326 ? 43.614 59.887 32.394 1.00 22.90 1778 LEU A N 1
ATOM 2387 C CA . LEU A 1 326 ? 42.776 60.486 33.434 1.00 28.27 1778 LEU A CA 1
ATOM 2388 C C . LEU A 1 326 ? 43.519 61.546 34.238 1.00 31.18 1778 LEU A C 1
ATOM 2389 O O . LEU A 1 326 ? 42.896 62.369 34.895 1.00 32.99 1778 LEU A O 1
ATOM 2394 N N . TYR A 1 327 ? 44.846 61.527 34.190 1.00 29.64 1779 TYR A N 1
ATOM 2395 C CA . TYR A 1 327 ? 45.644 62.355 35.091 1.00 27.53 1779 TYR A CA 1
ATOM 2396 C C . TYR A 1 327 ? 45.320 63.830 34.959 1.00 26.75 1779 TYR A C 1
ATOM 2397 O O . TYR A 1 327 ? 45.350 64.387 33.856 1.00 24.08 1779 TYR A O 1
ATOM 2406 N N . THR A 1 328 ? 45.016 64.465 36.085 1.00 32.45 1780 THR A N 1
ATOM 2407 C CA . THR A 1 328 ? 44.653 65.881 36.082 1.00 39.98 1780 THR A CA 1
ATOM 2408 C C . THR A 1 328 ? 45.500 66.690 37.058 1.00 37.69 1780 THR A C 1
ATOM 2409 O O . THR A 1 328 ? 45.382 66.515 38.269 1.00 38.20 1780 THR A O 1
ATOM 2413 N N . PRO A 1 329 ? 46.361 67.579 36.537 1.00 41.97 1781 PRO A N 1
ATOM 2414 C CA . PRO A 1 329 ? 47.088 68.513 37.409 1.00 46.25 1781 PRO A CA 1
ATOM 2415 C C . PRO A 1 329 ? 46.124 69.227 38.356 1.00 51.64 1781 PRO A C 1
ATOM 2416 O O . PRO A 1 329 ? 44.953 69.383 38.005 1.00 50.68 1781 PRO A O 1
ATOM 2420 N N . LEU A 1 330 ? 46.576 69.632 39.540 1.00 57.77 1782 LEU A N 1
ATOM 2421 C CA . LEU A 1 330 ? 45.658 70.305 40.465 1.00 62.84 1782 LEU A CA 1
ATOM 2422 C C . LEU A 1 330 ? 45.841 71.819 40.475 1.00 64.73 1782 LEU A C 1
ATOM 2423 O O . LEU A 1 330 ? 45.128 72.532 41.188 1.00 68.45 1782 LEU A O 1
ATOM 2428 N N . ASN A 1 331 ? 46.794 72.300 39.682 1.00 64.24 1783 ASN A N 1
ATOM 2429 C CA . ASN A 1 331 ? 46.821 73.716 39.318 1.00 70.58 1783 ASN A CA 1
ATOM 2430 C C . ASN A 1 331 ? 47.214 73.933 37.857 1.00 66.46 1783 ASN A C 1
ATOM 2431 O O . ASN A 1 331 ? 47.821 73.065 37.231 1.00 60.17 1783 ASN A O 1
ATOM 2436 N N . GLU A 1 332 ? 46.859 75.096 37.324 1.00 68.86 1784 GLU A N 1
ATOM 2437 C CA . GLU A 1 332 ? 47.110 75.416 35.923 1.00 70.03 1784 GLU A CA 1
ATOM 2438 C C . GLU A 1 332 ? 48.596 75.540 35.565 1.00 66.02 1784 GLU A C 1
ATOM 2439 O O . GLU A 1 332 ? 48.937 75.798 34.409 1.00 61.96 1784 GLU A O 1
ATOM 2445 N N . PHE A 1 333 ? 49.472 75.354 36.552 0.72 66.71 1785 PHE A N 1
ATOM 2446 C CA . PHE A 1 333 ? 50.914 75.398 36.318 0.72 68.85 1785 PHE A CA 1
ATOM 2447 C C . PHE A 1 333 ? 51.435 74.110 35.672 0.72 68.11 1785 PHE A C 1
ATOM 2448 O O . PHE A 1 333 ? 52.526 74.093 35.102 0.72 68.17 1785 PHE A O 1
ATOM 2456 N N . GLU A 1 334 ? 50.655 73.034 35.760 1.00 66.41 1786 GLU A N 1
ATOM 2457 C CA . GLU A 1 334 ? 51.033 71.760 35.145 1.00 65.45 1786 GLU A CA 1
ATOM 2458 C C . GLU A 1 334 ? 50.081 71.437 33.987 1.00 65.28 1786 GLU A C 1
ATOM 2459 O O . GLU A 1 334 ? 48.912 71.834 34.018 1.00 67.90 1786 GLU A O 1
ATOM 2465 N N . GLU A 1 335 ? 50.574 70.739 32.963 1.00 63.02 1787 GLU A N 1
ATOM 2466 C CA . GLU A 1 335 ? 49.720 70.324 31.842 1.00 57.71 1787 GLU A CA 1
ATOM 2467 C C . GLU A 1 335 ? 49.342 68.849 31.961 1.00 47.34 1787 GLU A C 1
ATOM 2468 O O . GLU A 1 335 ? 49.921 68.110 32.758 1.00 47.44 1787 GLU A O 1
ATOM 2474 N N . ARG A 1 336 ? 48.358 68.433 31.170 1.00 42.79 1788 ARG A N 1
ATOM 2475 C CA . ARG A 1 336 ? 47.951 67.040 31.122 1.00 37.89 1788 ARG A CA 1
ATOM 2476 C C . ARG A 1 336 ? 49.012 66.250 30.364 1.00 34.65 1788 ARG A C 1
ATOM 2477 O O . ARG A 1 336 ? 49.857 66.826 29.673 1.00 34.39 1788 ARG A O 1
ATOM 2485 N N . VAL A 1 337 ? 48.980 64.933 30.511 1.00 32.80 1789 VAL A N 1
ATOM 2486 C CA . VAL A 1 337 ? 49.873 64.061 29.761 1.00 27.32 1789 VAL A CA 1
ATOM 2487 C C . VAL A 1 337 ? 49.542 64.216 28.267 1.00 28.32 1789 VAL A C 1
ATOM 2488 O O . VAL A 1 337 ? 48.362 64.220 27.895 1.00 26.81 1789 VAL A O 1
ATOM 2492 N N . THR A 1 338 ? 50.558 64.396 27.417 1.00 24.03 1790 THR A N 1
ATOM 2493 C CA . THR A 1 338 ? 50.306 64.591 25.988 1.00 28.05 1790 THR A CA 1
ATOM 2494 C C . THR A 1 338 ? 49.995 63.269 25.281 1.00 31.43 1790 THR A C 1
ATOM 2495 O O . THR A 1 338 ? 50.365 62.181 25.766 1.00 26.99 1790 THR A O 1
ATOM 2499 N N . VAL A 1 339 ? 49.332 63.366 24.127 1.00 25.09 1791 VAL A N 1
ATOM 2500 C CA . VAL A 1 339 ? 49.053 62.191 23.308 1.00 29.45 1791 VAL A CA 1
ATOM 2501 C C . VAL A 1 339 ? 50.362 61.514 22.881 1.00 30.80 1791 VAL A C 1
ATOM 2502 O O . VAL A 1 339 ? 50.460 60.281 22.857 1.00 29.10 1791 VAL A O 1
ATOM 2506 N N . ALA A 1 340 ? 51.365 62.329 22.558 1.00 30.14 1792 ALA A N 1
ATOM 2507 C CA . ALA A 1 340 ? 52.683 61.814 22.175 1.00 30.59 1792 ALA A CA 1
ATOM 2508 C C . ALA A 1 340 ? 53.272 60.914 23.256 1.00 24.26 1792 ALA A C 1
ATOM 2509 O O . ALA A 1 340 ? 53.796 59.835 22.963 1.00 28.29 1792 ALA A O 1
ATOM 2511 N N . PHE A 1 341 ? 53.195 61.359 24.504 1.00 19.73 1793 PHE A N 1
ATOM 2512 C CA . PHE A 1 341 ? 53.718 60.569 25.611 1.00 19.15 1793 PHE A CA 1
ATOM 2513 C C . PHE A 1 341 ? 52.999 59.232 25.716 1.00 26.23 1793 PHE A C 1
ATOM 2514 O O . PHE A 1 341 ? 53.641 58.189 25.899 1.00 24.37 1793 PHE A O 1
ATOM 2522 N N . ILE A 1 342 ? 51.669 59.261 25.620 1.00 22.19 1794 ILE A N 1
ATOM 2523 C CA . ILE A 1 342 ? 50.889 58.033 25.749 1.00 24.59 1794 ILE A CA 1
ATOM 2524 C C . ILE A 1 342 ? 51.263 57.045 24.646 1.00 25.75 1794 ILE A C 1
ATOM 2525 O O . ILE A 1 342 ? 51.430 55.849 24.915 1.00 25.08 1794 ILE A O 1
ATOM 2530 N N . ARG A 1 343 ? 51.427 57.539 23.418 1.00 27.60 1795 ARG A N 1
ATOM 2531 C CA . ARG A 1 343 ? 51.830 56.676 22.304 1.00 31.44 1795 ARG A CA 1
ATOM 2532 C C . ARG A 1 343 ? 53.233 56.112 22.506 1.00 31.76 1795 ARG A C 1
ATOM 2533 O O . ARG A 1 343 ? 53.545 55.017 22.032 1.00 35.88 1795 ARG A O 1
ATOM 2541 N N . THR A 1 344 ? 54.082 56.863 23.205 1.00 29.15 1796 THR A N 1
ATOM 2542 C CA . THR A 1 344 ? 55.427 56.385 23.510 1.00 30.47 1796 THR A CA 1
ATOM 2543 C C . THR A 1 344 ? 55.338 55.228 24.500 1.00 30.24 1796 THR A C 1
ATOM 2544 O O . THR A 1 344 ? 56.037 54.223 24.357 1.00 28.04 1796 THR A O 1
ATOM 2548 N N . ILE A 1 345 ? 54.462 55.375 25.493 1.00 28.53 1797 ILE A N 1
ATOM 2549 C CA . ILE A 1 345 ? 54.205 54.320 26.467 1.00 25.96 1797 ILE A CA 1
ATOM 2550 C C . ILE A 1 345 ? 53.698 53.067 25.752 1.00 27.48 1797 ILE A C 1
ATOM 2551 O O . ILE A 1 345 ? 54.166 51.948 26.014 1.00 27.98 1797 ILE A O 1
ATOM 2556 N N . GLN A 1 346 ? 52.743 53.265 24.846 1.00 26.74 1798 GLN A N 1
ATOM 2557 C CA . GLN A 1 346 ? 52.107 52.157 24.156 1.00 33.46 1798 GLN A CA 1
ATOM 2558 C C . GLN A 1 346 ? 53.107 51.395 23.302 1.00 35.70 1798 GLN A C 1
ATOM 2559 O O . GLN A 1 346 ? 53.015 50.178 23.188 1.00 36.41 1798 GLN A O 1
ATOM 2565 N N . ALA A 1 347 ? 54.069 52.102 22.718 1.00 34.96 1799 ALA A N 1
ATOM 2566 C CA . ALA A 1 347 ? 55.076 51.436 21.899 1.00 40.10 1799 ALA A CA 1
ATOM 2567 C C . ALA A 1 347 ? 56.054 50.651 22.771 1.00 38.03 1799 ALA A C 1
ATOM 2568 O O . ALA A 1 347 ? 56.476 49.564 22.402 1.00 41.12 1799 ALA A O 1
ATOM 2570 N N . GLN A 1 348 ? 56.422 51.213 23.919 1.00 38.77 1800 GLN A N 1
ATOM 2571 C CA . GLN A 1 348 ? 57.288 50.517 24.869 1.00 45.35 1800 GLN A CA 1
ATOM 2572 C C . GLN A 1 348 ? 56.653 49.232 25.409 1.00 45.20 1800 GLN A C 1
ATOM 2573 O O . GLN A 1 348 ? 57.365 48.311 25.801 1.00 48.31 1800 GLN A O 1
ATOM 2579 N N . LEU A 1 349 ? 55.320 49.183 25.446 1.00 40.52 1801 LEU A N 1
ATOM 2580 C CA . LEU A 1 349 ? 54.610 48.037 26.019 1.00 40.29 1801 LEU A CA 1
ATOM 2581 C C . LEU A 1 349 ? 54.035 47.071 24.986 1.00 45.41 1801 LEU A C 1
ATOM 2582 O O . LEU A 1 349 ? 53.187 46.244 25.327 1.00 41.33 1801 LEU A O 1
ATOM 2587 N N . GLN A 1 350 ? 54.508 47.164 23.742 1.00 53.53 1802 GLN A N 1
ATOM 2588 C CA . GLN A 1 350 ? 54.045 46.287 22.656 1.00 63.41 1802 GLN A CA 1
ATOM 2589 C C . GLN A 1 350 ? 54.212 44.795 22.954 1.00 69.16 1802 GLN A C 1
ATOM 2590 O O . GLN A 1 350 ? 53.327 43.996 22.641 1.00 74.32 1802 GLN A O 1
ATOM 2596 N N . GLU A 1 351 ? 55.335 44.422 23.564 1.00 71.41 1803 GLU A N 1
ATOM 2597 C CA . GLU A 1 351 ? 55.621 43.017 23.858 1.00 78.64 1803 GLU A CA 1
ATOM 2598 C C . GLU A 1 351 ? 54.644 42.394 24.853 1.00 80.70 1803 GLU A C 1
ATOM 2599 O O . GLU A 1 351 ? 54.651 41.177 25.057 1.00 85.57 1803 GLU A O 1
ATOM 2605 N N . ARG A 1 352 ? 53.818 43.228 25.477 1.00 78.77 1804 ARG A N 1
ATOM 2606 C CA . ARG A 1 352 ? 52.841 42.753 26.448 1.00 80.81 1804 ARG A CA 1
ATOM 2607 C C . ARG A 1 352 ? 51.516 42.350 25.816 1.00 88.88 1804 ARG A C 1
ATOM 2608 O O . ARG A 1 352 ? 50.941 43.080 25.003 1.00 90.07 1804 ARG A O 1
ATOM 2616 N N . ASN A 1 353 ? 51.040 41.176 26.209 1.00 95.02 1805 ASN A N 1
ATOM 2617 C CA . ASN A 1 353 ? 49.694 40.738 25.883 1.00 98.11 1805 ASN A CA 1
ATOM 2618 C C . ASN A 1 353 ? 48.694 41.319 26.877 1.00 96.60 1805 ASN A C 1
ATOM 2619 O O . ASN A 1 353 ? 47.716 41.960 26.480 1.00 94.56 1805 ASN A O 1
ATOM 2624 N N . ASP A 1 354 ? 48.955 41.087 28.167 1.00 97.60 1806 ASP A N 1
ATOM 2625 C CA . ASP A 1 354 ? 48.093 41.543 29.263 1.00 96.28 1806 ASP A CA 1
ATOM 2626 C C . ASP A 1 354 ? 46.695 40.924 29.163 1.00 102.30 1806 ASP A C 1
ATOM 2627 O O . ASP A 1 354 ? 46.384 40.253 28.178 1.00 106.46 1806 ASP A O 1
ATOM 2632 N N . PRO A 1 355 ? 45.855 41.103 30.198 1.00 101.73 1807 PRO A N 1
ATOM 2633 C CA . PRO A 1 355 ? 44.481 40.635 29.985 1.00 101.56 1807 PRO A CA 1
ATOM 2634 C C . PRO A 1 355 ? 43.733 41.531 28.997 1.00 93.10 1807 PRO A C 1
ATOM 2635 O O . PRO A 1 355 ? 44.260 41.868 27.931 1.00 93.05 1807 PRO A O 1
ATOM 2639 N N . GLN A 1 356 ? 42.516 41.925 29.349 1.00 82.43 1808 GLN A N 1
ATOM 2640 C CA . GLN A 1 356 ? 41.688 42.668 28.412 1.00 71.09 1808 GLN A CA 1
ATOM 2641 C C . GLN A 1 356 ? 40.862 43.741 29.105 1.00 59.75 1808 GLN A C 1
ATOM 2642 O O . GLN A 1 356 ? 40.888 44.912 28.713 1.00 53.79 1808 GLN A O 1
ATOM 2648 N N . GLN A 1 357 ? 40.115 43.342 30.129 1.00 55.42 1809 GLN A N 1
ATOM 2649 C CA . GLN A 1 357 ? 39.281 44.307 30.824 1.00 49.25 1809 GLN A CA 1
ATOM 2650 C C . GLN A 1 357 ? 40.116 45.287 31.651 1.00 42.88 1809 GLN A C 1
ATOM 2651 O O . GLN A 1 357 ? 41.202 44.966 32.142 1.00 37.76 1809 GLN A O 1
ATOM 2657 N N . LEU A 1 358 ? 39.599 46.500 31.763 1.00 39.04 1810 LEU A N 1
ATOM 2658 C CA . LEU A 1 358 ? 40.267 47.567 32.468 1.00 32.14 1810 LEU A CA 1
ATOM 2659 C C . LEU A 1 358 ? 40.240 47.306 33.969 1.00 28.83 1810 LEU A C 1
ATOM 2660 O O . LEU A 1 358 ? 41.258 47.428 34.654 1.00 28.12 1810 LEU A O 1
ATOM 2665 N N . LEU A 1 359 ? 39.062 46.945 34.471 1.00 17.56 1811 LEU A N 1
ATOM 2666 C CA . LEU A 1 359 ? 38.820 46.858 35.912 1.00 21.50 1811 LEU A CA 1
ATOM 2667 C C . LEU A 1 359 ? 39.188 45.504 36.506 1.00 26.22 1811 LEU A C 1
ATOM 2668 O O . LEU A 1 359 ? 39.226 44.477 35.803 1.00 27.24 1811 LEU A O 1
ATOM 2673 N N . LEU A 1 360 ? 39.455 45.515 37.810 1.00 26.02 1812 LEU A N 1
ATOM 2674 C CA . LEU A 1 360 ? 39.724 44.298 38.558 1.00 24.00 1812 LEU A CA 1
ATOM 2675 C C . LEU A 1 360 ? 38.410 43.760 39.124 1.00 24.72 1812 LEU A C 1
ATOM 2676 O O . LEU A 1 360 ? 37.503 44.533 39.468 1.00 20.07 1812 LEU A O 1
ATOM 2681 N N . ASP A 1 361 ? 38.302 42.439 39.230 1.00 27.02 1813 ASP A N 1
ATOM 2682 C CA . ASP A 1 361 ? 37.108 41.839 39.810 1.00 24.67 1813 ASP A CA 1
ATOM 2683 C C . ASP A 1 361 ? 37.232 41.910 41.322 1.00 18.91 1813 ASP A C 1
ATOM 2684 O O . ASP A 1 361 ? 38.041 41.197 41.914 1.00 19.12 1813 ASP A O 1
ATOM 2689 N N . ALA A 1 362 ? 36.428 42.756 41.962 1.00 17.89 1814 ALA A N 1
ATOM 2690 C CA . ALA A 1 362 ? 36.552 42.970 43.398 1.00 19.22 1814 ALA A CA 1
ATOM 2691 C C . ALA A 1 362 ? 36.081 41.751 44.166 1.00 21.52 1814 ALA A C 1
ATOM 2692 O O . ALA A 1 362 ? 36.353 41.605 45.374 1.00 20.93 1814 ALA A O 1
ATOM 2694 N N . LYS A 1 363 ? 35.349 40.883 43.477 1.00 19.33 1815 LYS A N 1
ATOM 2695 C CA . LYS A 1 363 ? 34.797 39.689 44.124 1.00 24.14 1815 LYS A CA 1
ATOM 2696 C C . LYS A 1 363 ? 35.632 38.435 43.855 1.00 23.65 1815 LYS A C 1
ATOM 2697 O O . LYS A 1 363 ? 35.251 37.339 44.250 1.00 23.71 1815 LYS A O 1
ATOM 2703 N N . HIS A 1 364 ? 36.770 38.600 43.187 1.00 19.74 1816 HIS A N 1
ATOM 2704 C CA . HIS A 1 364 ? 37.714 37.492 43.035 1.00 24.48 1816 HIS A CA 1
ATOM 2705 C C . HIS A 1 364 ? 38.048 36.850 44.377 1.00 22.54 1816 HIS A C 1
ATOM 2706 O O . HIS A 1 364 ? 38.421 37.550 45.327 1.00 21.22 1816 HIS A O 1
ATOM 2713 N N . MET A 1 365 ? 37.908 35.523 44.440 1.00 27.18 1817 MET A N 1
ATOM 2714 C CA . MET A 1 365 ? 38.168 34.744 45.651 1.00 26.60 1817 MET A CA 1
ATOM 2715 C C . MET A 1 365 ? 39.405 33.870 45.465 1.00 27.81 1817 MET A C 1
ATOM 2716 O O . MET A 1 365 ? 39.472 33.072 44.528 1.00 26.53 1817 MET A O 1
ATOM 2721 N N . PHE A 1 366 ? 40.389 34.013 46.347 1.00 23.80 1818 PHE A N 1
ATOM 2722 C CA . PHE A 1 366 ? 41.571 33.170 46.244 1.00 19.37 1818 PHE A CA 1
ATOM 2723 C C . PHE A 1 366 ? 41.237 31.763 46.700 1.00 19.32 1818 PHE A C 1
ATOM 2724 O O . PHE A 1 366 ? 40.556 31.598 47.703 1.00 14.92 1818 PHE A O 1
ATOM 2732 N N . PRO A 1 367 ? 41.723 30.746 45.968 1.00 19.57 1819 PRO A N 1
ATOM 2733 C CA . PRO A 1 367 ? 41.581 29.366 46.474 1.00 19.78 1819 PRO A CA 1
ATOM 2734 C C . PRO A 1 367 ? 42.261 29.271 47.836 1.00 21.56 1819 PRO A C 1
ATOM 2735 O O . PRO A 1 367 ? 43.258 29.982 48.071 1.00 19.91 1819 PRO A O 1
ATOM 2739 N N . VAL A 1 368 ? 41.742 28.430 48.728 1.00 19.59 1820 VAL A N 1
ATOM 2740 C CA . VAL A 1 368 ? 42.349 28.311 50.054 1.00 19.93 1820 VAL A CA 1
ATOM 2741 C C . VAL A 1 368 ? 42.686 26.882 50.410 1.00 20.79 1820 VAL A C 1
ATOM 2742 O O . VAL A 1 368 ? 42.189 25.944 49.777 1.00 18.87 1820 VAL A O 1
ATOM 2746 N N . LEU A 1 369 ? 43.513 26.723 51.447 1.00 17.75 1821 LEU A N 1
ATOM 2747 C CA . LEU A 1 369 ? 43.814 25.399 51.999 1.00 17.57 1821 LEU A CA 1
ATOM 2748 C C . LEU A 1 369 ? 43.880 25.510 53.520 1.00 20.27 1821 LEU A C 1
ATOM 2749 O O . LEU A 1 369 ? 44.627 26.338 54.057 1.00 17.38 1821 LEU A O 1
ATOM 2754 N N . PHE A 1 370 ? 43.111 24.681 54.219 1.00 17.23 1822 PHE A N 1
ATOM 2755 C CA . PHE A 1 370 ? 43.145 24.686 55.683 1.00 18.14 1822 PHE A CA 1
ATOM 2756 C C . PHE A 1 370 ? 43.906 23.442 56.102 1.00 16.31 1822 PHE A C 1
ATOM 2757 O O . PHE A 1 370 ? 43.335 22.345 56.117 1.00 21.14 1822 PHE A O 1
ATOM 2765 N N . PRO A 1 371 ? 45.193 23.593 56.447 1.00 22.93 1823 PRO A N 1
ATOM 2766 C CA . PRO A 1 371 ? 46.014 22.390 56.674 1.00 29.59 1823 PRO A CA 1
ATOM 2767 C C . PRO A 1 371 ? 45.700 21.679 57.993 1.00 26.70 1823 PRO A C 1
ATOM 2768 O O . PRO A 1 371 ? 45.157 22.289 58.910 1.00 21.45 1823 PRO A O 1
ATOM 2772 N N . PHE A 1 372 ? 46.039 20.397 58.070 1.00 30.84 1824 PHE A N 1
ATOM 2773 C CA . PHE A 1 372 ? 45.893 19.629 59.297 1.00 29.14 1824 PHE A CA 1
ATOM 2774 C C . PHE A 1 372 ? 46.781 20.230 60.377 1.00 32.14 1824 PHE A C 1
ATOM 2775 O O . PHE A 1 372 ? 48.002 20.349 60.202 1.00 31.64 1824 PHE A O 1
ATOM 2783 N N . ASN A 1 373 ? 46.163 20.606 61.492 1.00 31.70 1825 ASN A N 1
ATOM 2784 C CA . ASN A 1 373 ? 46.880 21.285 62.558 1.00 39.79 1825 ASN A CA 1
ATOM 2785 C C . ASN A 1 373 ? 46.742 20.552 63.896 1.00 42.64 1825 ASN A C 1
ATOM 2786 O O . ASN A 1 373 ? 45.942 20.957 64.751 1.00 41.42 1825 ASN A O 1
ATOM 2791 N N . PRO A 1 374 ? 47.530 19.475 64.081 1.00 38.57 1826 PRO A N 1
ATOM 2792 C CA . PRO A 1 374 ? 47.446 18.661 65.298 1.00 41.77 1826 PRO A CA 1
ATOM 2793 C C . PRO A 1 374 ? 47.830 19.470 66.527 1.00 43.96 1826 PRO A C 1
ATOM 2794 O O . PRO A 1 374 ? 48.760 20.283 66.454 1.00 47.30 1826 PRO A O 1
ATOM 2798 N N . SER A 1 375 ? 47.123 19.256 67.635 1.00 39.54 1827 SER A N 1
ATOM 2799 C CA . SER A 1 375 ? 47.413 19.990 68.861 1.00 42.94 1827 SER A CA 1
ATOM 2800 C C . SER A 1 375 ? 48.170 19.139 69.867 1.00 44.58 1827 SER A C 1
ATOM 2801 O O . SER A 1 375 ? 48.162 17.909 69.797 1.00 46.41 1827 SER A O 1
ATOM 2804 N N . SER A 1 376 ? 48.830 19.803 70.804 1.00 45.49 1828 SER A N 1
ATOM 2805 C CA . SER A 1 376 ? 49.537 19.111 71.872 1.00 47.91 1828 SER A CA 1
ATOM 2806 C C . SER A 1 376 ? 48.639 18.942 73.095 1.00 47.63 1828 SER A C 1
ATOM 2807 O O . SER A 1 376 ? 49.084 18.481 74.144 1.00 47.75 1828 SER A O 1
ATOM 2810 N N . LEU A 1 377 ? 47.372 19.325 72.959 1.00 49.86 1829 LEU A N 1
ATOM 2811 C CA . LEU A 1 377 ? 46.433 19.234 74.076 1.00 53.38 1829 LEU A CA 1
ATOM 2812 C C . LEU A 1 377 ? 46.024 17.784 74.362 1.00 55.07 1829 LEU A C 1
ATOM 2813 O O . LEU A 1 377 ? 45.846 16.984 73.437 1.00 53.90 1829 LEU A O 1
ATOM 2818 N N . THR A 1 378 ? 45.871 17.455 75.643 1.00 55.55 1830 THR A N 1
ATOM 2819 C CA . THR A 1 378 ? 45.428 16.122 76.052 1.00 56.35 1830 THR A CA 1
ATOM 2820 C C . THR A 1 378 ? 43.955 16.137 76.464 1.00 55.16 1830 THR A C 1
ATOM 2821 O O . THR A 1 378 ? 43.574 16.881 77.368 1.00 58.51 1830 THR A O 1
ATOM 2825 N N . MET A 1 379 ? 43.124 15.329 75.811 1.00 56.29 1831 MET A N 1
ATOM 2826 C CA . MET A 1 379 ? 41.735 15.199 76.244 1.00 57.35 1831 MET A CA 1
ATOM 2827 C C . MET A 1 379 ? 41.689 14.220 77.401 1.00 63.35 1831 MET A C 1
ATOM 2828 O O . MET A 1 379 ? 41.788 13.003 77.222 1.00 65.15 1831 MET A O 1
ATOM 2833 N N . ASP A 1 380 ? 41.503 14.781 78.586 1.00 66.07 1832 ASP A N 1
ATOM 2834 C CA . ASP A 1 380 ? 41.930 14.164 79.818 1.00 69.60 1832 ASP A CA 1
ATOM 2835 C C . ASP A 1 380 ? 41.783 15.294 80.806 1.00 70.90 1832 ASP A C 1
ATOM 2836 O O . ASP A 1 380 ? 41.750 15.091 82.020 1.00 72.95 1832 ASP A O 1
ATOM 2841 N N . SER A 1 381 ? 41.682 16.499 80.250 1.00 70.86 1833 SER A N 1
ATOM 2842 C CA . SER A 1 381 ? 41.750 17.734 81.020 1.00 75.17 1833 SER A CA 1
ATOM 2843 C C . SER A 1 381 ? 40.711 18.762 80.572 1.00 76.64 1833 SER A C 1
ATOM 2844 O O . SER A 1 381 ? 40.875 19.960 80.829 1.00 78.67 1833 SER A O 1
ATOM 2847 N N . ILE A 1 382 ? 39.652 18.308 79.901 1.00 71.97 1834 ILE A N 1
ATOM 2848 C CA . ILE A 1 382 ? 38.584 19.220 79.480 1.00 69.92 1834 ILE A CA 1
ATOM 2849 C C . ILE A 1 382 ? 37.483 19.337 80.545 1.00 68.26 1834 ILE A C 1
ATOM 2850 O O . ILE A 1 382 ? 36.789 18.366 80.858 1.00 68.16 1834 ILE A O 1
ATOM 2855 N N . HIS A 1 383 ? 37.361 20.534 81.113 1.00 67.20 1835 HIS A N 1
ATOM 2856 C CA . HIS A 1 383 ? 36.354 20.831 82.126 1.00 69.30 1835 HIS A CA 1
ATOM 2857 C C . HIS A 1 383 ? 35.197 21.616 81.504 1.00 65.88 1835 HIS A C 1
ATOM 2858 O O . HIS A 1 383 ? 35.420 22.558 80.739 1.00 64.90 1835 HIS A O 1
ATOM 2865 N N . ILE A 1 384 ? 33.968 21.229 81.843 1.00 62.52 1836 ILE A N 1
ATOM 2866 C CA . ILE A 1 384 ? 32.775 21.777 81.200 1.00 56.73 1836 ILE A CA 1
ATOM 2867 C C . ILE A 1 384 ? 31.912 22.651 82.108 1.00 59.28 1836 ILE A C 1
ATOM 2868 O O . ILE A 1 384 ? 31.302 22.154 83.061 1.00 60.44 1836 ILE A O 1
ATOM 2873 N N . PRO A 1 385 ? 31.835 23.955 81.789 1.00 61.50 1837 PRO A N 1
ATOM 2874 C CA . PRO A 1 385 ? 31.041 24.929 82.553 1.00 64.80 1837 PRO A CA 1
ATOM 2875 C C . PRO A 1 385 ? 29.569 24.534 82.613 1.00 62.61 1837 PRO A C 1
ATOM 2876 O O . PRO A 1 385 ? 29.036 23.996 81.639 1.00 55.74 1837 PRO A O 1
ATOM 2880 N N . ALA A 1 386 ? 28.918 24.814 83.737 1.00 64.38 1838 ALA A N 1
ATOM 2881 C CA . ALA A 1 386 ? 27.518 24.451 83.919 1.00 65.94 1838 ALA A CA 1
ATOM 2882 C C . ALA A 1 386 ? 26.576 25.434 83.224 1.00 65.07 1838 ALA A C 1
ATOM 2883 O O . ALA A 1 386 ? 25.361 25.220 83.198 1.00 65.73 1838 ALA A O 1
ATOM 2885 N N . CYS A 1 387 ? 27.127 26.516 82.676 1.00 62.18 1839 CYS A N 1
ATOM 2886 C CA . CYS A 1 387 ? 26.323 27.452 81.898 1.00 60.49 1839 CYS A CA 1
ATOM 2887 C C . CYS A 1 387 ? 25.962 26.811 80.561 1.00 55.27 1839 CYS A C 1
ATOM 2888 O O . CYS A 1 387 ? 25.029 27.244 79.882 1.00 57.39 1839 CYS A O 1
ATOM 2891 N N . LEU A 1 388 ? 26.701 25.768 80.197 1.00 47.01 1840 LEU A N 1
ATOM 2892 C CA . LEU A 1 388 ? 26.423 25.019 78.979 1.00 42.17 1840 LEU A CA 1
ATOM 2893 C C . LEU A 1 388 ? 25.221 24.111 79.182 1.00 43.92 1840 LEU A C 1
ATOM 2894 O O . LEU A 1 388 ? 24.652 23.599 78.210 1.00 42.95 1840 LEU A O 1
ATOM 2899 N N . ASN A 1 389 ? 24.844 23.920 80.446 1.00 47.32 1841 ASN A N 1
ATOM 2900 C CA . ASN A 1 389 ? 23.774 22.996 80.821 1.00 49.53 1841 ASN A CA 1
ATOM 2901 C C . ASN A 1 389 ? 23.947 21.618 80.172 1.00 46.17 1841 ASN A C 1
ATOM 2902 O O . ASN A 1 389 ? 23.104 21.167 79.391 1.00 43.26 1841 ASN A O 1
ATOM 2907 N N . LEU A 1 390 ? 25.058 20.963 80.495 1.00 47.63 1842 LEU A N 1
ATOM 2908 C CA . LEU A 1 390 ? 25.357 19.647 79.944 1.00 47.45 1842 LEU A CA 1
ATOM 2909 C C . LEU A 1 390 ? 25.740 18.641 81.043 1.00 48.90 1842 LEU A C 1
ATOM 2910 O O . LEU A 1 390 ? 26.648 17.827 80.854 1.00 47.88 1842 LEU A O 1
ATOM 2915 N N . GLU A 1 391 ? 25.049 18.694 82.181 1.00 50.89 1843 GLU A N 1
ATOM 2916 C CA . GLU A 1 391 ? 25.375 17.820 83.312 1.00 56.08 1843 GLU A CA 1
ATOM 2917 C C . GLU A 1 391 ? 24.987 16.353 83.090 1.00 51.12 1843 GLU A C 1
ATOM 2918 O O . GLU A 1 391 ? 25.498 15.466 83.771 1.00 49.09 1843 GLU A O 1
ATOM 2924 N N . PHE A 1 392 ? 24.080 16.107 82.148 1.00 51.86 1844 PHE A N 1
ATOM 2925 C CA . PHE A 1 392 ? 23.612 14.751 81.851 1.00 51.75 1844 PHE A CA 1
ATOM 2926 C C . PHE A 1 392 ? 24.688 13.896 81.160 1.00 51.50 1844 PHE A C 1
ATOM 2927 O O . PHE A 1 392 ? 24.592 12.666 81.136 1.00 53.81 1844 PHE A O 1
ATOM 2935 N N . LEU A 1 393 ? 25.704 14.553 80.600 1.00 50.32 1845 LEU A N 1
ATOM 2936 C CA . LEU A 1 393 ? 26.860 13.853 80.040 1.00 50.53 1845 LEU A CA 1
ATOM 2937 C C . LEU A 1 393 ? 27.761 13.417 81.182 1.00 54.55 1845 LEU A C 1
ATOM 2938 O O . LEU A 1 393 ? 28.321 14.264 81.887 1.00 57.68 1845 LEU A O 1
ATOM 2943 N N . ASN A 1 394 ? 27.909 12.112 81.380 1.00 54.36 1846 ASN A N 1
ATOM 2944 C CA . ASN A 1 394 ? 28.852 11.657 82.396 1.00 59.54 1846 ASN A CA 1
ATOM 2945 C C . ASN A 1 394 ? 30.198 11.272 81.812 1.00 51.91 1846 ASN A C 1
ATOM 2946 O O . ASN A 1 394 ? 30.319 10.966 80.618 1.00 45.26 1846 ASN A O 1
ATOM 2951 N N . GLU A 1 395 ? 31.209 11.302 82.671 1.00 52.32 1847 GLU A N 1
ATOM 2952 C CA . GLU A 1 395 ? 32.584 11.162 82.238 1.00 54.15 1847 GLU A CA 1
ATOM 2953 C C . GLU A 1 395 ? 33.069 9.722 82.308 1.00 52.96 1847 GLU A C 1
ATOM 2954 O O . GLU A 1 395 ? 32.912 9.052 83.329 1.00 58.94 1847 GLU A O 1
ATOM 2960 N N . VAL A 1 396 ? 33.656 9.252 81.213 1.00 47.06 1848 VAL A N 1
ATOM 2961 C CA . VAL A 1 396 ? 34.270 7.931 81.189 1.00 51.24 1848 VAL A CA 1
ATOM 2962 C C . VAL A 1 396 ? 35.783 8.081 81.005 1.00 53.40 1848 VAL A C 1
ATOM 2963 O O . VAL A 1 396 ? 36.243 8.692 80.032 1.00 50.77 1848 VAL A O 1
#

InterPro domains:
  IPR000048 IQ motif, EF-hand binding site [PF00612] (767-785)
  IPR000048 IQ motif, EF-hand binding site [PF00612] (790-805)
  IPR000048 IQ motif, EF-hand binding site [PF00612] (814-833)
  IPR000048 IQ motif, EF-hand binding site [PF00612] (836-856)
  IPR000048 IQ motif, EF-hand binding site [PF00612] (863-881)
  IPR000048 IQ motif, EF-hand binding site [PF00612] (884-904)
  IPR000048 IQ motif, EF-hand binding site [SM00015] (763-785)
  IPR000048 IQ motif, EF-hand binding site [SM00015] (786-808)
  IPR000048 IQ motif, EF-hand binding site [SM00015] (811-833)
  IPR000048 IQ motif, EF-hand binding site [SM00015] (834-856)
  IPR000048 IQ motif, EF-hand binding site [SM00015] (859-881)
  IPR000048 IQ motif, EF-hand binding site [SM00015] (882-904)
  IPR001609 Myosin head, motor domain-like [PF00063] (72-749)
  IPR001609 Myosin head, motor domain-like [PR00193] (100-119)
  IPR001609 Myosin head, motor domain-like [PR00193] (156-181)
  IPR001609 Myosin head, motor domain-like [PR00193] (201-228)
  IPR001609 Myosin head, motor domain-like [PR00193] (433-461)
  IPR001609 Myosin head, motor domain-like [PR00193] (486-514)
  IPR001609 Myosin head, motor domain-like [PS51456] (69-761)
  IPR001609 Myosin head, motor domain-like [SM00242] (63-762)